Protein AF-A0A1F5Z1B9-F1 (afdb_monomer)

Radius of gyration: 21.04 Å; Cα contacts (8 Å, |Δi|>4): 684; chains: 1; bounding box: 55×53×64 Å

Structure (mmCIF, N/CA/C/O backbone):
data_AF-A0A1F5Z1B9-F1
#
_entry.id   AF-A0A1F5Z1B9-F1
#
loop_
_atom_site.group_PDB
_atom_site.id
_atom_site.type_symbol
_atom_site.label_atom_id
_atom_site.label_alt_id
_atom_site.label_comp_id
_atom_site.label_asym_id
_atom_site.label_entity_id
_atom_site.label_seq_id
_atom_site.pdbx_PDB_ins_code
_atom_site.Cartn_x
_atom_site.Cartn_y
_atom_site.Cartn_z
_atom_site.occupancy
_atom_site.B_iso_or_equiv
_atom_site.auth_seq_id
_atom_site.auth_comp_id
_atom_site.auth_asym_id
_atom_site.auth_atom_id
_atom_site.pdbx_PDB_model_num
ATOM 1 N N . MET A 1 1 ? 0.152 -32.034 -42.437 1.00 32.62 1 MET A N 1
ATOM 2 C CA . MET A 1 1 ? -1.159 -32.155 -41.775 1.00 32.62 1 MET A CA 1
ATOM 3 C C . MET A 1 1 ? -0.886 -32.145 -40.285 1.00 32.62 1 MET A C 1
ATOM 5 O O . MET A 1 1 ? -0.369 -33.130 -39.784 1.00 32.62 1 MET A O 1
ATOM 9 N N . GLY A 1 2 ? -1.057 -30.992 -39.641 1.00 31.48 2 GLY A N 1
ATOM 10 C CA . GLY A 1 2 ? -0.878 -30.824 -38.199 1.00 31.48 2 GLY A CA 1
ATOM 11 C C . GLY A 1 2 ? -2.233 -30.482 -37.602 1.00 31.48 2 GLY A C 1
ATOM 12 O O . GLY A 1 2 ? -2.895 -29.572 -38.100 1.00 31.48 2 GLY A O 1
ATOM 13 N N . GLU A 1 3 ? -2.668 -31.274 -36.629 1.00 27.91 3 GLU A N 1
ATOM 14 C CA . GLU A 1 3 ? -3.960 -31.140 -35.964 1.00 27.91 3 GLU A CA 1
ATOM 15 C C . GLU A 1 3 ? -4.020 -29.826 -35.176 1.00 27.91 3 GLU A C 1
ATOM 17 O O . GLU A 1 3 ? -3.171 -29.535 -34.333 1.00 27.91 3 GLU A O 1
ATOM 22 N N . LEU A 1 4 ? -5.034 -29.019 -35.490 1.00 26.69 4 LEU A N 1
ATOM 23 C CA . LEU A 1 4 ? -5.434 -27.845 -34.726 1.00 26.69 4 LEU A CA 1
ATOM 24 C C . LEU A 1 4 ? -5.974 -28.317 -33.374 1.00 26.69 4 LEU A C 1
ATOM 26 O O . LEU A 1 4 ? -7.049 -28.914 -33.300 1.00 26.69 4 LEU A O 1
ATOM 30 N N . ILE A 1 5 ? -5.228 -28.036 -32.308 1.00 29.42 5 ILE A N 1
ATOM 31 C CA . ILE A 1 5 ? -5.714 -28.179 -30.937 1.00 29.42 5 ILE A CA 1
ATOM 32 C C . ILE A 1 5 ? -6.887 -27.206 -30.789 1.00 29.42 5 ILE A C 1
ATOM 34 O O . ILE A 1 5 ? -6.728 -25.991 -30.892 1.00 29.42 5 ILE A O 1
ATOM 38 N N . SER A 1 6 ? -8.083 -27.766 -30.634 1.00 25.00 6 SER A N 1
ATOM 39 C CA . SER A 1 6 ? -9.315 -27.007 -30.437 1.00 25.00 6 SER A CA 1
ATOM 40 C C . SER A 1 6 ? -9.280 -26.285 -29.083 1.00 25.00 6 SER A C 1
ATOM 42 O O . SER A 1 6 ? -8.721 -26.834 -28.129 1.00 25.00 6 SER A O 1
ATOM 44 N N . PRO A 1 7 ? -9.870 -25.081 -28.963 1.00 24.98 7 PRO A N 1
ATOM 45 C CA . PRO A 1 7 ? -9.993 -24.407 -27.675 1.00 24.98 7 PRO A CA 1
ATOM 46 C C . PRO A 1 7 ? -10.818 -25.266 -26.698 1.00 24.98 7 PRO A C 1
ATOM 48 O O . PRO A 1 7 ? -11.705 -26.007 -27.139 1.00 24.98 7 PRO A O 1
ATOM 51 N N . PRO A 1 8 ? -10.540 -25.198 -25.384 1.00 27.45 8 PRO A N 1
ATOM 52 C CA . PRO A 1 8 ? -11.264 -25.984 -24.400 1.00 27.45 8 PRO A CA 1
ATOM 53 C C . PRO A 1 8 ? -12.751 -25.622 -2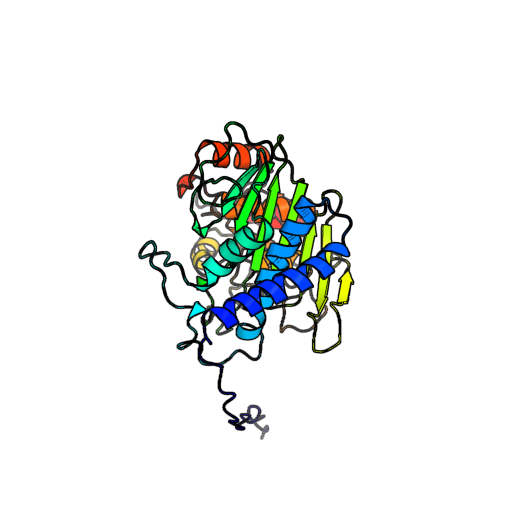4.415 1.00 27.45 8 PRO A C 1
ATOM 55 O O . PRO A 1 8 ? -13.141 -24.457 -24.502 1.00 27.45 8 PRO A O 1
ATOM 58 N N . VAL A 1 9 ? -13.562 -26.676 -24.371 1.00 26.95 9 VAL A N 1
ATOM 59 C CA . VAL A 1 9 ? -15.023 -26.676 -24.413 1.00 26.95 9 VAL A CA 1
ATOM 60 C C . VAL A 1 9 ? -15.587 -25.685 -23.394 1.00 26.95 9 VAL A C 1
ATOM 62 O O . VAL A 1 9 ? -15.272 -25.753 -22.207 1.00 26.95 9 VAL A O 1
ATOM 65 N N . ALA A 1 10 ? -16.446 -24.779 -23.867 1.00 27.30 10 ALA A N 1
ATOM 66 C CA . ALA A 1 10 ? -17.229 -23.893 -23.021 1.00 27.30 10 ALA A CA 1
ATOM 67 C C . ALA A 1 10 ? -18.080 -24.731 -22.055 1.00 27.30 10 ALA A C 1
ATOM 69 O O . ALA A 1 10 ? -19.000 -25.433 -22.483 1.00 27.30 10 ALA A O 1
ATOM 70 N N . PHE A 1 11 ? -17.782 -24.645 -20.756 1.00 27.06 11 PHE A N 1
ATOM 71 C CA . PHE A 1 11 ? -18.658 -25.148 -19.704 1.00 27.06 11 PHE A CA 1
ATOM 72 C C . PHE A 1 11 ? -19.979 -24.378 -19.775 1.00 27.06 11 PHE A C 1
ATOM 74 O O . PHE A 1 11 ? -20.117 -23.257 -19.296 1.00 27.06 11 PHE A O 1
ATOM 81 N N . THR A 1 12 ? -20.947 -24.987 -20.448 1.00 29.17 12 THR A N 1
ATOM 82 C CA . THR A 1 12 ? -22.343 -24.571 -20.475 1.00 29.17 12 THR A CA 1
ATOM 83 C C . THR A 1 12 ? -23.097 -25.481 -19.526 1.00 29.17 12 THR A C 1
ATOM 85 O O . THR A 1 12 ? -23.775 -26.407 -19.945 1.00 29.17 12 THR A O 1
ATOM 88 N N . ASP A 1 13 ? -22.976 -25.199 -18.232 1.00 25.67 13 ASP A N 1
ATOM 89 C CA . ASP A 1 13 ? -23.992 -25.606 -17.268 1.00 25.67 13 ASP A CA 1
ATOM 90 C C . ASP A 1 13 ? -24.446 -24.352 -16.525 1.00 25.67 13 ASP A C 1
ATOM 92 O O . ASP A 1 13 ? -23.874 -23.903 -15.534 1.00 25.67 13 ASP A O 1
ATOM 96 N N . ARG A 1 14 ? -25.457 -23.704 -17.112 1.00 29.30 14 ARG A N 1
ATOM 97 C CA . ARG A 1 14 ? -26.165 -22.565 -16.530 1.00 29.30 14 ARG A CA 1
ATOM 98 C C . ARG A 1 14 ? -27.114 -23.082 -15.451 1.00 29.30 14 ARG A C 1
ATOM 100 O O . ARG A 1 14 ? -28.330 -23.024 -15.617 1.00 29.30 14 ARG A O 1
ATOM 107 N N . SER A 1 15 ? -26.581 -23.524 -14.317 1.00 23.78 15 SER A N 1
ATOM 108 C CA . SER A 1 15 ? -27.295 -23.264 -13.072 1.00 23.78 15 SER A CA 1
ATOM 109 C C . SER A 1 15 ? -27.057 -21.793 -12.765 1.00 23.78 15 SER A C 1
ATOM 111 O O . SER A 1 15 ? -25.985 -21.415 -12.298 1.00 23.78 15 SER A O 1
ATOM 113 N N . ILE A 1 16 ? -28.030 -20.950 -13.111 1.00 27.69 16 ILE A N 1
ATOM 114 C CA . ILE A 1 16 ? -28.103 -19.578 -12.615 1.00 27.69 16 ILE A CA 1
ATOM 115 C C . ILE A 1 16 ? -28.133 -19.708 -11.092 1.00 27.69 16 ILE A C 1
ATOM 117 O O . ILE A 1 16 ? -29.175 -20.007 -10.509 1.00 27.69 16 ILE A O 1
ATOM 121 N N . MET A 1 17 ? -26.975 -19.560 -10.449 1.00 23.28 17 MET A N 1
ATOM 122 C CA . MET A 1 17 ? -26.942 -19.204 -9.045 1.00 23.28 17 MET A CA 1
ATOM 123 C C . MET A 1 17 ? -27.600 -17.836 -8.990 1.00 23.28 17 MET A C 1
ATOM 125 O O . MET A 1 17 ? -27.038 -16.840 -9.438 1.00 23.28 17 MET A O 1
ATOM 129 N N . VAL A 1 18 ? -28.850 -17.826 -8.538 1.00 22.58 18 VAL A N 1
ATOM 130 C CA . VAL A 1 18 ? -29.553 -16.606 -8.182 1.00 22.58 18 VAL A CA 1
ATOM 131 C C . VAL A 1 18 ? -28.694 -15.945 -7.114 1.00 22.58 18 VAL A C 1
ATOM 133 O O . VAL A 1 18 ? -28.643 -16.412 -5.978 1.00 22.58 18 VAL A O 1
ATOM 136 N N . VAL A 1 19 ? -27.971 -14.900 -7.510 1.00 33.53 19 VAL A N 1
ATOM 137 C CA . VAL A 1 19 ? -27.363 -13.959 -6.576 1.00 33.53 19 VAL A CA 1
ATOM 138 C C . VAL A 1 19 ? -28.522 -13.436 -5.733 1.00 33.53 19 VAL A C 1
ATOM 140 O O . VAL A 1 19 ? -29.504 -12.958 -6.315 1.00 33.53 19 VAL A O 1
ATOM 143 N N . PRO A 1 20 ? -28.489 -13.570 -4.398 1.00 29.77 20 PRO A N 1
ATOM 144 C CA . PRO A 1 20 ? -29.468 -12.900 -3.568 1.00 29.77 20 PRO A CA 1
ATOM 145 C C . PRO A 1 20 ? -29.379 -11.414 -3.909 1.00 29.77 20 PRO A C 1
ATOM 147 O O . PRO A 1 20 ? -28.360 -10.776 -3.654 1.00 29.77 20 PRO A O 1
ATOM 150 N N . SER A 1 21 ? -30.424 -10.870 -4.540 1.00 35.38 21 SER A N 1
ATOM 151 C CA . SER A 1 21 ? -30.634 -9.425 -4.593 1.00 35.38 21 SER A CA 1
ATOM 152 C C . SER A 1 21 ? -30.402 -8.905 -3.185 1.00 35.38 21 SER A C 1
ATOM 154 O O . SER A 1 21 ? -30.991 -9.511 -2.284 1.00 35.38 21 SER A O 1
ATOM 156 N N . LEU A 1 22 ? -29.559 -7.874 -3.014 1.00 40.69 22 LEU A N 1
ATOM 157 C CA . LEU A 1 22 ? -29.262 -7.244 -1.722 1.00 40.69 22 LEU A CA 1
ATOM 158 C C . LEU A 1 22 ? -30.470 -7.379 -0.798 1.00 40.69 22 LEU A C 1
ATOM 160 O O . LEU A 1 22 ? -31.521 -6.769 -1.021 1.00 40.69 22 LEU A O 1
ATOM 164 N N . GLN A 1 23 ? -30.335 -8.315 0.137 1.00 45.38 23 GLN A N 1
ATOM 165 C CA . GLN A 1 23 ? -31.388 -8.665 1.067 1.00 45.38 23 GLN A CA 1
ATOM 166 C C . GLN A 1 23 ? -31.542 -7.488 2.048 1.00 45.38 23 GLN A C 1
ATOM 168 O O . GLN A 1 23 ? -30.800 -6.508 1.978 1.00 45.38 23 GLN A O 1
ATOM 173 N N . SER A 1 24 ? -32.569 -7.518 2.889 1.00 44.56 24 SER A N 1
ATOM 174 C CA . SER A 1 24 ? -32.977 -6.398 3.748 1.00 44.56 24 SER A CA 1
ATOM 175 C C . SER A 1 24 ? -31.811 -5.731 4.512 1.00 44.56 24 SER A C 1
ATOM 177 O O . SER A 1 24 ? -30.784 -6.357 4.752 1.00 44.56 24 SER A O 1
ATOM 179 N N . GLU A 1 25 ? -31.957 -4.477 4.973 1.00 49.03 25 GLU A N 1
ATOM 180 C CA . GLU A 1 25 ? -30.921 -3.792 5.787 1.00 49.03 25 GLU A CA 1
ATOM 181 C C . GLU A 1 25 ? -30.421 -4.627 6.988 1.00 49.03 25 GLU A C 1
ATOM 183 O O . GLU A 1 25 ? -29.301 -4.430 7.464 1.00 49.03 25 GLU A O 1
ATOM 188 N N . THR A 1 26 ? -31.240 -5.556 7.488 1.00 48.34 26 THR A N 1
ATOM 189 C CA . THR A 1 26 ? -30.884 -6.511 8.545 1.00 48.34 26 THR A CA 1
ATOM 190 C C . THR A 1 26 ? -29.832 -7.525 8.080 1.00 48.34 26 THR A C 1
ATOM 192 O O . THR A 1 26 ? -28.878 -7.772 8.810 1.00 48.34 26 THR A O 1
ATOM 195 N N . ASP A 1 27 ? -29.924 -8.019 6.845 1.00 56.72 27 ASP A N 1
ATOM 196 C CA . ASP A 1 27 ? -29.011 -9.027 6.294 1.00 56.72 27 ASP A CA 1
ATOM 197 C C . ASP A 1 27 ? -27.602 -8.457 6.042 1.00 56.72 27 ASP A C 1
ATOM 199 O O . ASP A 1 27 ? -26.600 -9.121 6.301 1.00 56.72 27 ASP A O 1
ATOM 203 N N . ILE A 1 28 ? -27.501 -7.189 5.621 1.00 60.44 28 ILE A N 1
ATOM 204 C CA . ILE A 1 28 ? -26.211 -6.490 5.442 1.00 60.44 28 ILE A CA 1
ATOM 205 C C . ILE A 1 28 ? -25.528 -6.248 6.799 1.00 60.44 28 ILE A C 1
ATOM 207 O O . ILE A 1 28 ? -24.308 -6.369 6.929 1.00 60.44 28 ILE A O 1
ATOM 211 N N . ARG A 1 29 ? -26.308 -5.923 7.840 1.00 64.19 29 ARG A N 1
ATOM 212 C CA . ARG A 1 29 ? -25.774 -5.744 9.201 1.00 64.19 29 ARG A CA 1
ATOM 213 C C . ARG A 1 29 ? -25.201 -7.045 9.752 1.00 64.19 29 ARG A C 1
ATOM 215 O O . ARG A 1 29 ? -24.086 -7.020 10.267 1.00 64.19 29 ARG A O 1
ATOM 222 N N . ASP A 1 30 ? -25.922 -8.150 9.590 1.00 75.00 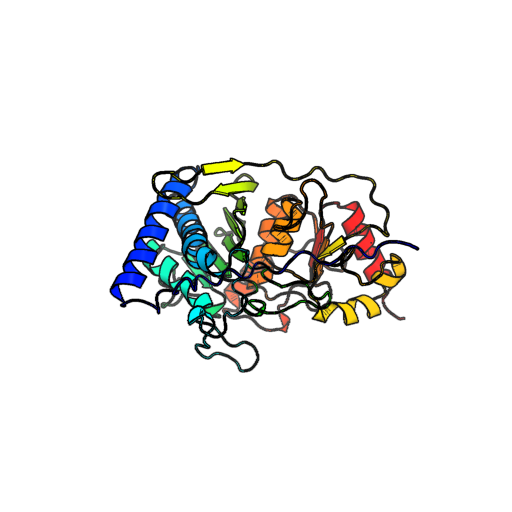30 ASP A N 1
ATOM 223 C CA . ASP A 1 30 ? -25.478 -9.463 10.056 1.00 75.00 30 ASP A CA 1
ATOM 224 C C . ASP A 1 30 ? -24.207 -9.927 9.322 1.00 75.00 30 ASP A C 1
ATOM 226 O O . ASP A 1 30 ? -23.312 -10.507 9.946 1.00 75.00 30 ASP A O 1
ATOM 230 N N . GLN A 1 31 ? -24.071 -9.605 8.028 1.00 78.00 31 GLN A N 1
ATOM 231 C CA . GLN A 1 31 ? -22.848 -9.862 7.258 1.00 78.00 31 GLN A CA 1
ATOM 232 C C . GLN A 1 31 ? -21.636 -9.108 7.819 1.00 78.00 31 GLN A C 1
ATOM 234 O O . GLN A 1 31 ? -20.593 -9.723 8.058 1.00 78.00 31 GLN A O 1
ATOM 239 N N . PHE A 1 32 ? -21.759 -7.803 8.087 1.00 86.31 32 PHE A N 1
ATOM 240 C CA . PHE A 1 32 ? -20.665 -7.028 8.680 1.00 86.31 32 PHE A CA 1
ATOM 241 C C . PHE A 1 32 ? -20.290 -7.525 10.074 1.00 86.31 32 PHE A C 1
ATOM 243 O O . PHE A 1 32 ? -19.107 -7.689 10.368 1.00 86.31 32 PHE A O 1
ATOM 250 N N . ASP A 1 33 ? -21.272 -7.810 10.925 1.00 87.19 33 ASP A N 1
ATOM 251 C CA . ASP A 1 33 ? -21.014 -8.227 12.301 1.00 87.19 33 ASP A CA 1
ATOM 252 C C . ASP A 1 33 ? -20.359 -9.622 12.353 1.00 87.19 33 ASP A C 1
ATOM 254 O O . ASP A 1 33 ? -19.450 -9.859 13.156 1.00 87.19 33 ASP A O 1
ATOM 258 N N . GLN A 1 34 ? -20.756 -10.546 11.469 1.00 87.94 34 GLN A N 1
ATOM 259 C CA . GLN A 1 34 ? -20.090 -11.842 11.294 1.00 87.94 34 GLN A CA 1
ATOM 260 C C . GLN A 1 34 ? -18.655 -11.676 10.770 1.00 87.94 34 GLN A C 1
ATOM 262 O O . GLN A 1 34 ? -17.735 -12.314 11.298 1.00 87.94 34 GLN A O 1
ATOM 267 N N . ALA A 1 35 ? -18.447 -10.819 9.767 1.00 89.62 35 ALA A N 1
ATOM 268 C CA . ALA A 1 35 ? -17.125 -10.555 9.206 1.00 89.62 35 ALA A CA 1
ATOM 269 C C . ALA A 1 35 ? -16.179 -9.960 10.254 1.00 89.62 35 ALA A C 1
ATOM 271 O O . ALA A 1 35 ? -15.096 -10.497 10.474 1.00 89.62 35 ALA A O 1
ATOM 272 N N . ILE A 1 36 ? -16.618 -8.924 10.975 1.00 93.00 36 ILE A N 1
ATOM 273 C CA . ILE A 1 36 ? -15.859 -8.284 12.057 1.00 93.00 36 ILE A CA 1
ATOM 274 C C . ILE A 1 36 ? -15.490 -9.296 13.141 1.00 93.00 36 ILE A C 1
ATOM 276 O O . ILE A 1 36 ? -14.345 -9.335 13.588 1.00 93.00 36 ILE A O 1
ATOM 280 N N . ARG A 1 37 ? -16.441 -10.133 13.563 1.00 92.00 37 ARG A N 1
ATOM 281 C CA . ARG A 1 37 ? -16.224 -11.112 14.633 1.00 92.00 37 ARG A CA 1
ATOM 282 C C . ARG A 1 37 ? -15.149 -12.132 14.259 1.00 92.00 37 ARG A C 1
ATOM 284 O O . ARG A 1 37 ? -14.185 -12.299 15.000 1.00 92.00 37 ARG A O 1
ATOM 291 N N . THR A 1 38 ? -15.267 -12.755 13.089 1.00 91.06 38 THR A N 1
ATOM 292 C CA . THR A 1 38 ? -14.291 -13.763 12.640 1.00 91.06 38 THR A CA 1
ATOM 293 C C . THR A 1 38 ? -12.932 -13.146 12.286 1.00 91.06 38 THR A C 1
ATOM 295 O O . THR A 1 38 ? -11.896 -13.720 12.610 1.00 91.06 38 THR A O 1
ATOM 298 N N . ALA A 1 39 ? -12.908 -11.945 11.701 1.00 93.06 39 ALA A N 1
ATOM 299 C CA . ALA A 1 39 ? -11.682 -11.180 11.478 1.00 93.06 39 ALA A CA 1
ATOM 300 C C . ALA A 1 39 ? -10.982 -10.814 12.796 1.00 93.06 39 ALA A C 1
ATOM 302 O O . ALA A 1 39 ? -9.755 -10.843 12.876 1.00 93.06 39 ALA A O 1
ATOM 303 N N . SER A 1 40 ? -11.748 -10.514 13.848 1.00 93.62 40 SER A N 1
ATOM 304 C CA . SER A 1 40 ? -11.196 -10.245 15.175 1.00 93.62 40 SER A CA 1
ATOM 305 C C . SER A 1 40 ? -10.544 -11.488 15.769 1.00 93.62 40 SER A C 1
ATOM 307 O O . SER A 1 40 ? -9.436 -11.392 16.287 1.00 93.62 40 SER A O 1
ATOM 309 N N . GLU A 1 41 ? -11.180 -1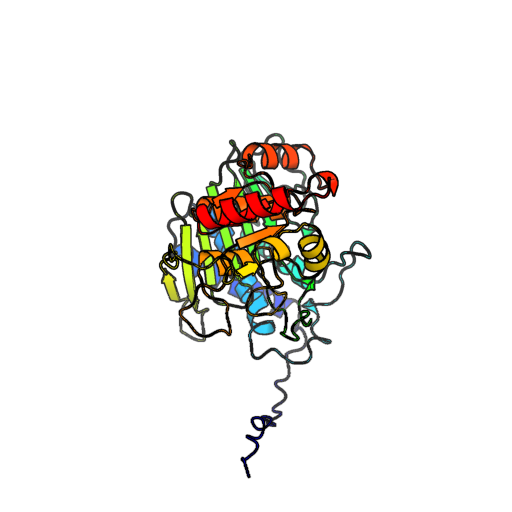2.655 15.658 1.00 92.38 41 GLU A N 1
ATOM 310 C CA . GLU A 1 41 ? -10.597 -13.940 16.076 1.00 92.38 41 GLU A CA 1
ATOM 311 C C . GLU A 1 41 ? -9.302 -14.258 15.313 1.00 92.38 41 GLU A C 1
ATOM 313 O O . GLU A 1 41 ? -8.350 -14.791 15.884 1.00 92.38 41 GLU A O 1
ATOM 318 N N . PHE A 1 42 ? -9.232 -13.900 14.029 1.00 92.50 42 PHE A N 1
ATOM 319 C CA . PHE A 1 42 ? -8.003 -14.001 13.248 1.00 92.50 42 PHE A CA 1
ATOM 320 C C . PHE A 1 42 ? -6.911 -13.047 13.757 1.00 92.50 42 PHE A C 1
ATOM 322 O O . PHE A 1 42 ? -5.780 -13.473 13.994 1.00 92.50 42 PHE A O 1
ATOM 329 N N . ALA A 1 43 ? -7.245 -11.776 13.993 1.00 93.81 43 ALA A N 1
ATOM 330 C CA . ALA A 1 43 ? -6.299 -10.765 14.463 1.00 93.81 43 ALA A CA 1
ATOM 331 C C . ALA A 1 43 ? -5.752 -11.053 15.881 1.00 93.81 43 ALA A C 1
ATOM 333 O O . ALA A 1 43 ? -4.623 -10.672 16.197 1.00 93.81 43 ALA A O 1
ATOM 334 N N . GLU A 1 44 ? -6.500 -11.773 16.727 1.00 92.88 44 GLU A N 1
ATOM 335 C CA . GLU A 1 44 ? -6.038 -12.274 18.037 1.00 92.88 44 GLU A CA 1
ATOM 336 C C . GLU A 1 44 ? -4.822 -13.211 17.935 1.00 92.88 44 GLU A C 1
ATOM 338 O O . GLU A 1 44 ? -4.041 -13.314 18.880 1.00 92.88 44 GLU A O 1
ATOM 343 N N . GLN A 1 45 ? -4.601 -13.844 16.779 1.00 89.94 45 GLN A N 1
ATOM 344 C CA . GLN A 1 45 ? -3.452 -14.728 16.543 1.00 89.94 45 GLN A CA 1
ATOM 345 C C . GLN A 1 45 ? -2.130 -13.959 16.354 1.00 89.94 45 GLN A C 1
ATOM 347 O O . GLN A 1 45 ? -1.071 -14.569 16.186 1.00 89.94 45 GLN A O 1
ATOM 352 N N . PHE A 1 46 ? -2.178 -12.623 16.368 1.00 90.12 46 PHE A N 1
ATOM 353 C CA . PHE A 1 46 ? -1.035 -11.734 16.218 1.00 90.12 46 PHE A CA 1
ATOM 354 C C . PHE A 1 46 ? -0.705 -11.050 17.551 1.00 90.12 46 PHE A C 1
ATOM 356 O O . PHE A 1 46 ? -1.586 -10.607 18.300 1.00 90.12 46 PHE A O 1
ATOM 363 N N . LEU A 1 47 ? 0.593 -10.908 17.824 1.00 91.44 47 LEU A N 1
ATOM 364 C CA . LEU A 1 47 ? 1.111 -10.178 18.982 1.00 91.44 47 LEU A CA 1
ATOM 365 C C . LEU A 1 47 ? 1.075 -8.665 18.715 1.00 91.44 47 LEU A C 1
ATOM 367 O O . LEU A 1 47 ? 2.103 -8.031 18.521 1.00 91.44 47 LEU A O 1
ATOM 371 N N . LEU A 1 48 ? -0.132 -8.105 18.670 1.00 94.06 48 LEU A N 1
ATOM 372 C CA . LEU A 1 48 ? -0.391 -6.685 18.427 1.00 94.06 48 LEU A CA 1
ATOM 373 C C . LEU A 1 48 ? -0.939 -6.004 19.684 1.00 94.06 48 LEU A C 1
ATOM 375 O O . LEU A 1 48 ? -1.544 -6.644 20.548 1.00 94.06 48 LEU A O 1
ATOM 379 N N . THR A 1 49 ? -0.785 -4.681 19.758 1.00 92.62 49 THR A N 1
ATOM 380 C CA . THR A 1 49 ? -1.538 -3.866 20.720 1.00 92.62 49 THR A CA 1
ATOM 381 C C . THR A 1 49 ? -3.042 -3.985 20.451 1.00 92.62 49 THR A C 1
ATOM 383 O O . THR A 1 49 ? -3.460 -4.314 19.340 1.00 92.62 49 THR A O 1
ATOM 386 N N . SER A 1 50 ? -3.874 -3.686 21.454 1.00 91.88 50 SER A N 1
ATOM 387 C CA . SER A 1 50 ? -5.340 -3.734 21.313 1.00 91.88 50 SER A CA 1
ATOM 388 C C . SER A 1 50 ? -5.842 -2.898 20.127 1.00 91.88 50 SER A C 1
ATOM 390 O O . SER A 1 50 ? -6.673 -3.359 19.345 1.00 91.88 50 SER A O 1
ATOM 392 N N . ASP A 1 51 ? -5.284 -1.699 19.937 1.00 92.38 51 ASP A N 1
ATOM 393 C CA . ASP A 1 51 ? -5.666 -0.822 18.829 1.00 92.38 51 ASP A CA 1
ATOM 394 C C . ASP A 1 51 ? -5.207 -1.380 17.477 1.00 92.38 51 ASP A C 1
ATOM 396 O O . ASP A 1 51 ? -6.006 -1.444 16.546 1.00 92.38 51 ASP A O 1
ATOM 400 N N . ASN A 1 52 ? -3.961 -1.853 17.365 1.00 94.56 52 ASN A N 1
ATOM 401 C CA . ASN A 1 52 ? -3.436 -2.389 16.101 1.00 94.56 52 ASN A CA 1
ATOM 402 C C . ASN A 1 52 ? -4.134 -3.697 15.710 1.00 94.56 52 ASN A C 1
ATOM 404 O O . ASN A 1 52 ? -4.369 -3.949 14.530 1.00 94.56 52 ASN A O 1
ATOM 408 N N . ARG A 1 53 ? -4.563 -4.493 16.696 1.00 95.62 53 ARG A N 1
ATOM 409 C CA . ARG A 1 53 ? -5.407 -5.666 16.468 1.00 95.62 53 ARG A CA 1
ATOM 410 C C . ARG A 1 53 ? -6.756 -5.285 15.868 1.00 95.62 53 ARG A C 1
ATOM 412 O O . ARG A 1 53 ? -7.158 -5.881 14.878 1.00 95.62 53 ARG A O 1
ATOM 419 N N . LYS A 1 54 ? -7.425 -4.266 16.413 1.00 94.88 54 LYS A N 1
ATOM 420 C CA . LYS A 1 54 ? -8.679 -3.748 15.846 1.00 94.88 54 LYS A CA 1
ATOM 421 C C . LYS A 1 54 ? -8.491 -3.198 14.432 1.00 94.88 54 LYS A C 1
ATOM 423 O O . LYS A 1 54 ? -9.357 -3.402 13.589 1.00 94.88 54 LYS A O 1
ATOM 428 N N . LEU A 1 55 ? -7.368 -2.538 14.146 1.00 95.75 55 LEU A N 1
ATOM 429 C CA . LEU A 1 55 ? -7.065 -2.060 12.793 1.00 95.75 55 LEU A CA 1
ATOM 430 C C . LEU A 1 55 ? -6.883 -3.226 11.812 1.00 95.75 55 LEU A C 1
ATOM 432 O O . LEU A 1 55 ? -7.454 -3.195 10.723 1.00 95.75 55 LEU A O 1
ATOM 436 N N . LEU A 1 56 ? -6.177 -4.290 12.213 1.00 96.81 56 LEU A N 1
ATOM 437 C CA . LEU A 1 56 ? -6.089 -5.516 11.414 1.00 96.81 56 LEU A CA 1
ATOM 438 C C . LEU A 1 56 ? -7.466 -6.174 11.213 1.00 96.81 56 LEU A C 1
ATOM 440 O O . LEU A 1 56 ? -7.756 -6.649 10.112 1.00 96.81 56 LEU A O 1
ATOM 444 N N . THR A 1 57 ? -8.329 -6.162 12.239 1.00 95.94 57 THR A N 1
ATOM 445 C CA . THR A 1 57 ? -9.726 -6.613 12.135 1.00 95.94 57 THR A CA 1
ATOM 446 C C . THR A 1 57 ? -10.473 -5.851 11.047 1.00 95.94 57 THR A C 1
ATOM 448 O O . THR A 1 57 ? -11.144 -6.486 10.243 1.00 95.94 57 THR A O 1
ATOM 451 N N . VAL A 1 58 ? -10.343 -4.519 10.980 1.00 95.38 58 VAL A N 1
ATOM 452 C CA . VAL A 1 58 ? -11.010 -3.706 9.949 1.00 95.38 58 VAL A CA 1
ATOM 453 C C . VAL A 1 58 ? -10.599 -4.149 8.545 1.00 95.38 58 VAL A C 1
ATOM 455 O O . VAL A 1 58 ? -11.467 -4.463 7.734 1.00 95.38 58 VAL A O 1
ATOM 458 N N . GLY A 1 59 ? -9.294 -4.229 8.265 1.00 95.06 59 GLY A N 1
ATOM 459 C CA . GLY A 1 59 ? -8.806 -4.630 6.941 1.00 95.06 59 GLY A CA 1
ATOM 460 C C . GLY A 1 59 ? -9.190 -6.066 6.566 1.00 95.06 59 GLY A C 1
ATOM 461 O O . GLY A 1 59 ? -9.599 -6.334 5.439 1.00 95.06 59 GLY A O 1
ATOM 462 N N . THR A 1 60 ? -9.116 -6.995 7.523 1.00 94.94 60 THR A N 1
ATOM 463 C CA . THR A 1 60 ? -9.461 -8.408 7.288 1.00 94.94 60 THR A CA 1
ATOM 464 C C . THR A 1 60 ? -10.968 -8.594 7.091 1.00 94.94 60 THR A C 1
ATOM 466 O O . THR A 1 60 ? -11.381 -9.353 6.217 1.00 94.94 60 THR A O 1
ATOM 469 N N . ALA A 1 61 ? -11.796 -7.882 7.861 1.00 93.31 61 ALA A N 1
ATOM 470 C CA . ALA A 1 61 ? -13.247 -7.906 7.706 1.00 93.31 61 ALA A CA 1
ATOM 471 C C . ALA A 1 61 ? -13.678 -7.304 6.364 1.00 93.31 61 ALA A C 1
ATOM 473 O O . ALA A 1 61 ? -14.535 -7.876 5.699 1.00 93.31 61 ALA A O 1
ATOM 474 N N . LEU A 1 62 ? -13.049 -6.201 5.938 1.00 92.44 62 LEU A N 1
ATOM 475 C CA . LEU A 1 62 ? -13.274 -5.608 4.620 1.00 92.44 62 LEU A CA 1
ATOM 476 C C . LEU A 1 62 ? -13.019 -6.622 3.502 1.00 92.44 62 LEU A C 1
ATOM 478 O O . LEU A 1 62 ? -13.869 -6.820 2.636 1.00 92.44 62 LEU A O 1
ATOM 482 N N . ALA A 1 63 ? -11.877 -7.308 3.560 1.00 90.06 63 ALA A N 1
ATOM 483 C CA . ALA A 1 63 ? -11.539 -8.338 2.592 1.00 90.06 63 ALA A CA 1
ATOM 484 C C . ALA A 1 63 ? -12.566 -9.483 2.593 1.00 90.06 63 ALA A C 1
ATOM 486 O O . ALA A 1 63 ? -13.014 -9.899 1.529 1.00 90.06 63 ALA A O 1
ATOM 487 N N . HIS A 1 64 ? -13.000 -9.933 3.774 1.00 87.19 64 HIS A N 1
ATOM 488 C CA . HIS A 1 64 ? -13.987 -11.005 3.911 1.00 87.19 64 HIS A CA 1
ATOM 489 C C . HIS A 1 64 ? -15.371 -10.645 3.351 1.00 87.19 64 HIS A C 1
ATOM 491 O O . HIS A 1 64 ? -16.059 -11.509 2.815 1.00 87.19 64 HIS A O 1
ATOM 497 N N . VAL A 1 65 ? -15.771 -9.376 3.448 1.00 85.31 65 VAL A N 1
ATOM 498 C CA . VAL A 1 65 ? -17.027 -8.882 2.866 1.00 85.31 65 VAL A CA 1
ATOM 499 C C . VAL A 1 65 ? -16.940 -8.805 1.344 1.00 85.31 65 VAL A C 1
ATOM 501 O O . VAL A 1 65 ? -17.886 -9.176 0.661 1.00 85.31 65 VAL A O 1
ATOM 504 N N . ILE A 1 66 ? -15.825 -8.303 0.812 1.00 83.06 66 ILE A N 1
ATOM 505 C CA . ILE A 1 66 ? -15.702 -7.964 -0.611 1.00 83.06 66 ILE A CA 1
ATOM 506 C C . ILE A 1 66 ? -15.358 -9.184 -1.481 1.00 83.06 66 ILE A C 1
ATOM 508 O O . ILE A 1 66 ? -15.853 -9.326 -2.599 1.00 83.06 66 ILE A O 1
ATOM 512 N N . ARG A 1 67 ? -14.496 -10.079 -0.994 1.00 81.12 67 ARG A N 1
ATOM 513 C CA . ARG A 1 67 ? -13.954 -11.195 -1.787 1.00 81.12 67 ARG A CA 1
ATOM 514 C C . ARG A 1 67 ? -14.969 -12.170 -2.360 1.00 81.12 67 ARG A C 1
ATOM 516 O O . ARG A 1 67 ? -14.711 -12.624 -3.473 1.00 81.12 67 ARG A O 1
ATOM 523 N N . PRO A 1 68 ? -16.059 -12.553 -1.666 1.00 77.06 68 PRO A N 1
ATOM 524 C CA . PRO A 1 68 ? -17.040 -13.472 -2.236 1.00 77.06 68 PRO A CA 1
ATOM 525 C C . PRO A 1 68 ? -17.561 -13.021 -3.605 1.00 77.06 68 PRO A C 1
ATOM 527 O O . PRO A 1 68 ? -17.804 -13.867 -4.462 1.00 77.06 68 PRO A O 1
ATOM 530 N N . ASP A 1 69 ? -17.645 -11.707 -3.827 1.00 72.94 69 A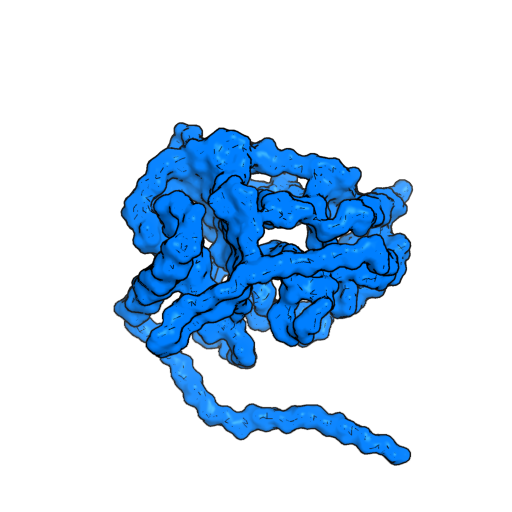SP A N 1
ATOM 531 C CA . ASP A 1 69 ? -18.119 -11.117 -5.079 1.00 72.94 69 ASP A CA 1
ATOM 532 C C . ASP A 1 69 ? -16.998 -10.890 -6.111 1.00 72.94 69 ASP A C 1
ATOM 534 O O . ASP A 1 69 ? -17.266 -10.778 -7.307 1.00 72.94 69 ASP A O 1
ATOM 538 N N . LEU A 1 70 ? -15.736 -10.832 -5.669 1.00 74.31 70 LEU A N 1
ATOM 539 C CA . LEU A 1 70 ? -14.585 -10.487 -6.515 1.00 74.31 70 LEU A CA 1
ATOM 540 C C . LEU A 1 70 ? -13.639 -11.653 -6.824 1.00 74.31 70 LEU A C 1
ATOM 542 O O . LEU A 1 70 ? -12.802 -11.533 -7.722 1.00 74.31 70 LEU A O 1
ATOM 546 N N . ARG A 1 71 ? -13.765 -12.786 -6.125 1.00 71.12 71 ARG A N 1
ATOM 547 C CA . ARG A 1 71 ? -12.963 -13.992 -6.369 1.00 71.12 71 ARG A CA 1
ATOM 548 C C . ARG A 1 71 ? -13.273 -14.630 -7.721 1.00 71.12 71 ARG A C 1
ATOM 550 O O . ARG A 1 71 ? -14.407 -14.676 -8.186 1.00 71.12 71 ARG A O 1
ATOM 557 N N . THR A 1 72 ? -12.236 -15.215 -8.314 1.00 52.03 72 THR A N 1
ATOM 558 C CA . THR A 1 72 ? -12.335 -16.017 -9.537 1.00 52.03 72 THR A CA 1
ATOM 559 C C . THR A 1 72 ? -12.903 -17.433 -9.308 1.00 52.03 72 THR A C 1
ATOM 561 O O . THR A 1 72 ? -12.617 -18.029 -8.268 1.00 52.03 72 THR A O 1
ATOM 564 N N . PRO A 1 73 ? -13.604 -18.034 -10.297 1.00 50.44 73 PRO A N 1
ATOM 565 C CA . PRO A 1 73 ? -13.883 -17.476 -11.620 1.00 50.44 73 PRO A CA 1
ATOM 566 C C . PRO A 1 73 ? -14.865 -16.307 -11.520 1.00 50.44 73 PRO A C 1
ATOM 568 O O . PRO A 1 73 ? -15.930 -16.429 -10.921 1.00 50.44 73 PRO A O 1
ATOM 571 N N . TRP A 1 74 ? -14.441 -15.168 -12.070 1.00 52.03 74 TRP A N 1
ATOM 572 C CA . TRP A 1 74 ? -15.156 -13.903 -11.993 1.00 52.03 74 TRP A CA 1
ATOM 573 C C . TRP A 1 74 ? -16.533 -14.078 -12.626 1.00 52.03 74 TRP A C 1
ATOM 575 O O . TRP A 1 74 ? -16.670 -14.781 -13.634 1.00 52.03 74 TRP A O 1
ATOM 585 N N . GLN A 1 75 ? -17.563 -13.473 -12.035 1.00 53.78 75 GLN A N 1
ATOM 586 C CA . GLN A 1 75 ? -18.869 -13.460 -12.676 1.00 53.78 75 GLN A CA 1
ATOM 587 C C . GLN A 1 75 ? -18.778 -12.565 -13.917 1.00 53.78 75 GLN A C 1
ATOM 589 O O . GLN A 1 75 ? -18.546 -11.373 -13.752 1.00 53.78 75 GLN A O 1
ATOM 594 N N . PRO A 1 76 ? -18.992 -13.095 -15.140 1.00 50.81 76 PRO A N 1
ATOM 595 C CA . PRO A 1 76 ? -18.747 -12.377 -16.395 1.00 50.81 76 PRO A CA 1
ATOM 596 C C . PRO A 1 76 ? -19.587 -11.102 -16.583 1.00 50.81 76 PRO A C 1
ATOM 598 O O . PRO A 1 76 ? -19.379 -10.364 -17.545 1.00 50.81 76 PRO A O 1
ATOM 601 N N . ASP A 1 77 ? -20.548 -10.855 -15.694 1.00 58.78 77 ASP A N 1
ATOM 602 C CA . ASP A 1 77 ? -21.415 -9.691 -15.706 1.00 58.78 77 ASP A CA 1
ATOM 603 C C . ASP A 1 77 ? -21.636 -9.156 -14.280 1.00 58.78 77 ASP A C 1
ATOM 605 O O . ASP A 1 77 ? -22.525 -9.606 -13.559 1.00 58.78 77 ASP A O 1
ATOM 609 N N . LEU A 1 78 ? -20.830 -8.165 -13.886 1.00 64.44 78 LEU A N 1
ATOM 610 C CA . LEU A 1 78 ? -21.032 -7.386 -12.658 1.00 64.44 78 LEU A CA 1
ATOM 611 C C . LEU A 1 78 ? -21.924 -6.149 -12.871 1.00 64.44 78 LEU A C 1
ATOM 613 O O . LEU A 1 78 ? -22.019 -5.313 -11.973 1.00 64.44 78 LEU A O 1
ATOM 617 N N . SER A 1 79 ? -22.583 -5.985 -14.027 1.00 59.94 79 SER A N 1
ATOM 618 C CA . SER A 1 79 ? -23.380 -4.777 -14.311 1.00 59.94 79 SER A CA 1
ATOM 619 C C . SER A 1 79 ? -24.562 -4.582 -13.353 1.00 59.94 79 SER A C 1
ATOM 621 O O . SER A 1 79 ? -25.011 -3.454 -13.163 1.00 59.94 79 SER A O 1
ATOM 623 N N . GLY A 1 80 ? -25.038 -5.660 -12.718 1.00 59.12 80 GLY A N 1
ATOM 624 C CA . GLY A 1 80 ? -26.068 -5.633 -11.676 1.00 59.12 80 GLY A CA 1
ATOM 625 C C . GLY A 1 80 ? -25.536 -5.586 -10.241 1.00 59.12 80 GLY A C 1
ATOM 626 O O . GLY A 1 80 ? -26.340 -5.607 -9.307 1.00 59.12 80 GLY A O 1
ATOM 627 N N . TRP A 1 81 ? -24.214 -5.558 -10.036 1.00 70.75 81 TRP A N 1
ATOM 628 C CA . TRP A 1 81 ? -23.640 -5.527 -8.694 1.00 70.75 81 TRP A CA 1
ATOM 629 C C . TRP A 1 81 ? -23.706 -4.106 -8.140 1.00 70.75 81 TRP A C 1
ATOM 631 O O . TRP A 1 81 ? -22.944 -3.215 -8.520 1.00 70.75 81 TRP A O 1
ATOM 641 N N . SER A 1 82 ? -24.630 -3.902 -7.207 1.00 71.94 82 SER A N 1
ATOM 642 C CA . SER A 1 82 ? -24.908 -2.614 -6.567 1.00 71.94 82 SER A CA 1
ATOM 643 C C . SER A 1 82 ? -23.689 -1.954 -5.929 1.00 71.94 82 SER A C 1
ATOM 645 O O . SER A 1 82 ? -23.654 -0.734 -5.815 1.00 71.94 82 SER A O 1
ATOM 647 N N . MET A 1 83 ? -22.674 -2.734 -5.555 1.00 76.00 83 MET A N 1
ATOM 648 C CA . MET A 1 83 ? -21.429 -2.225 -4.974 1.00 76.00 83 MET A CA 1
ATOM 649 C C . MET A 1 83 ? -20.599 -1.399 -5.972 1.00 76.00 83 MET A C 1
ATOM 651 O O . MET A 1 83 ? -19.740 -0.621 -5.567 1.00 76.00 83 MET A O 1
ATOM 655 N N . LEU A 1 84 ? -20.865 -1.523 -7.278 1.00 74.44 84 LEU A N 1
ATOM 656 C CA . LEU A 1 84 ? -20.238 -0.707 -8.324 1.00 74.44 84 LEU A CA 1
ATOM 657 C C . LEU A 1 84 ? -21.061 0.519 -8.714 1.00 74.44 84 LEU A C 1
ATOM 659 O O . LEU A 1 84 ? -20.611 1.301 -9.556 1.00 74.44 84 LEU A O 1
ATOM 663 N N . HIS A 1 85 ? -22.253 0.695 -8.139 1.00 78.50 85 HIS A N 1
ATOM 664 C CA . HIS A 1 85 ? -23.050 1.884 -8.390 1.00 78.50 85 HIS A CA 1
ATOM 665 C C . HIS A 1 85 ? -22.320 3.126 -7.877 1.00 78.50 85 HIS A C 1
ATOM 667 O O . HIS A 1 85 ? -21.702 3.120 -6.813 1.00 78.50 85 HIS A O 1
ATOM 673 N N . SER A 1 86 ? -22.396 4.195 -8.670 1.00 76.19 86 SER A N 1
ATOM 674 C CA . SER A 1 86 ? -21.867 5.499 -8.289 1.00 76.19 86 SER A CA 1
ATOM 675 C C . SER A 1 86 ? -22.622 6.047 -7.083 1.00 76.19 86 SER A C 1
ATOM 677 O O . SER A 1 86 ? -23.854 6.047 -7.066 1.00 76.19 86 SER A O 1
ATOM 679 N N . ARG A 1 87 ? -21.869 6.600 -6.133 1.00 73.38 87 ARG A N 1
ATOM 680 C CA . ARG A 1 87 ? -22.386 7.347 -4.984 1.00 73.38 87 ARG A CA 1
ATOM 681 C C . ARG A 1 87 ? -22.181 8.864 -5.116 1.00 73.38 87 ARG A C 1
ATOM 683 O O . ARG A 1 87 ? -22.418 9.615 -4.173 1.00 73.38 87 ARG A O 1
ATOM 690 N N . GLY A 1 88 ? -21.750 9.322 -6.293 1.00 72.06 88 GLY A N 1
ATOM 691 C CA . GLY A 1 88 ? -21.309 10.694 -6.555 1.00 72.06 88 GLY A CA 1
ATOM 692 C C . GLY A 1 88 ? -19.783 10.839 -6.563 1.00 72.06 88 GLY A C 1
ATOM 693 O O . GLY A 1 88 ? -19.065 9.882 -6.836 1.00 72.06 88 GLY A O 1
ATOM 694 N N . GLY A 1 89 ? -19.290 12.052 -6.307 1.00 66.56 89 GLY A N 1
ATOM 695 C CA . GLY A 1 89 ? -17.864 12.403 -6.374 1.00 66.56 89 GLY A CA 1
ATOM 696 C C . GLY A 1 89 ? -17.499 13.247 -7.606 1.00 66.56 89 GLY A C 1
ATOM 697 O O . GLY A 1 89 ? -18.379 13.598 -8.400 1.00 66.56 89 GLY A O 1
ATOM 698 N N . PRO A 1 90 ? -16.218 13.624 -7.764 1.00 61.78 90 PRO A N 1
ATOM 699 C CA . PRO A 1 90 ? -15.734 14.349 -8.938 1.00 61.78 90 PRO A CA 1
ATOM 700 C C . PRO A 1 90 ? -16.011 13.589 -10.247 1.00 61.78 90 PRO A C 1
ATOM 702 O O . PRO A 1 90 ? -15.861 12.370 -10.302 1.00 61.78 90 PRO A O 1
ATOM 705 N N . GLU A 1 91 ? -16.330 14.298 -11.341 1.00 55.50 91 GLU A N 1
ATOM 706 C CA . GLU A 1 91 ? -16.601 13.682 -12.663 1.00 55.50 91 GLU A CA 1
ATOM 707 C C . GLU A 1 91 ? -15.467 12.758 -13.147 1.00 55.50 91 GLU A C 1
ATOM 709 O O . GLU A 1 91 ? -15.707 11.790 -13.864 1.00 55.50 91 GLU A O 1
ATOM 714 N N . ASN A 1 92 ? -14.231 13.032 -12.720 1.00 55.09 92 ASN A N 1
ATOM 715 C CA . ASN A 1 92 ? -13.038 12.284 -13.113 1.00 55.09 92 ASN A CA 1
ATOM 716 C C . ASN A 1 92 ? -12.620 11.195 -12.105 1.00 55.09 92 ASN A C 1
ATOM 718 O O . ASN A 1 92 ? -11.681 10.453 -12.392 1.00 55.09 92 ASN A O 1
ATOM 722 N N . ASN A 1 93 ? -13.279 11.110 -10.943 1.00 62.09 93 ASN A N 1
ATOM 723 C CA . ASN A 1 93 ? -13.022 10.110 -9.904 1.00 62.09 93 ASN A CA 1
ATOM 724 C C . ASN A 1 93 ? -14.310 9.825 -9.117 1.00 62.09 93 ASN A C 1
ATOM 726 O O . ASN A 1 93 ? -14.515 10.318 -8.014 1.00 62.09 93 ASN A O 1
ATOM 730 N N . THR A 1 94 ? -15.236 9.107 -9.745 1.00 69.69 94 THR A N 1
ATOM 731 C CA . THR A 1 94 ? -16.531 8.800 -9.139 1.00 69.69 94 THR A CA 1
ATOM 732 C C . THR A 1 94 ? -16.384 7.715 -8.077 1.00 69.69 94 THR A C 1
ATOM 734 O O . THR A 1 94 ? -15.966 6.604 -8.405 1.00 69.69 94 THR A O 1
ATOM 737 N N . TYR A 1 95 ? -16.806 8.020 -6.853 1.00 75.12 95 TYR A N 1
ATOM 738 C CA . TYR A 1 95 ? -16.846 7.063 -5.753 1.00 75.12 95 TYR A CA 1
ATOM 739 C C . TYR A 1 95 ? -17.953 6.035 -5.967 1.00 75.12 95 TYR A C 1
ATOM 741 O O . TYR A 1 95 ? -19.044 6.352 -6.465 1.00 75.12 95 TYR A O 1
ATOM 749 N N . LYS A 1 96 ? -17.676 4.796 -5.581 1.00 79.62 96 LYS A N 1
ATOM 750 C CA . LYS A 1 96 ? -18.582 3.652 -5.670 1.00 79.62 96 LYS A CA 1
ATOM 751 C C . LYS A 1 96 ? -19.018 3.214 -4.275 1.00 79.62 96 LYS A C 1
ATOM 753 O O . LYS A 1 96 ? -18.348 3.473 -3.283 1.00 79.62 96 LYS A O 1
ATOM 758 N N . GLU A 1 97 ? -20.141 2.507 -4.188 1.00 80.38 97 GLU A N 1
ATOM 759 C CA . GLU A 1 97 ? -20.626 1.952 -2.912 1.00 80.38 97 GLU A CA 1
ATOM 760 C C . GLU A 1 97 ? -19.588 1.037 -2.225 1.00 80.38 97 GLU A C 1
ATOM 762 O O . GLU A 1 97 ? -19.469 1.050 -1.000 1.00 80.38 97 GLU A O 1
ATOM 767 N N . ILE A 1 98 ? -18.785 0.296 -3.000 1.00 80.81 98 ILE A N 1
ATOM 768 C CA . ILE A 1 98 ? -17.702 -0.553 -2.478 1.00 80.81 98 ILE A CA 1
ATOM 769 C C . ILE A 1 98 ? -16.664 0.228 -1.663 1.00 80.81 98 ILE A C 1
ATOM 771 O O . ILE A 1 98 ? -16.182 -0.281 -0.649 1.00 80.81 98 ILE A O 1
ATOM 775 N N . ASP A 1 99 ? -16.374 1.471 -2.047 1.00 80.81 99 ASP A N 1
ATOM 776 C CA . ASP A 1 99 ? -15.343 2.286 -1.407 1.00 80.81 99 ASP A CA 1
ATOM 777 C C . ASP A 1 99 ? -15.754 2.671 0.036 1.00 80.81 99 ASP A C 1
ATOM 779 O O . ASP A 1 99 ? -14.924 2.828 0.935 1.00 80.81 99 ASP A O 1
ATOM 783 N N . TYR A 1 100 ? -17.066 2.699 0.318 1.00 83.06 100 TYR A N 1
ATOM 784 C CA . TYR A 1 100 ? -17.625 3.029 1.635 1.00 83.06 100 TYR A CA 1
ATOM 785 C C . TYR A 1 100 ? -17.776 1.836 2.593 1.00 83.06 100 TYR A C 1
ATOM 787 O O . TYR A 1 100 ? -18.056 2.049 3.780 1.00 83.06 100 TYR A O 1
ATOM 795 N N . VAL A 1 101 ? -17.536 0.600 2.139 1.00 85.25 101 VAL A N 1
ATOM 796 C CA . VAL A 1 101 ? -17.577 -0.600 3.001 1.00 85.25 101 VAL A CA 1
ATOM 797 C C . VAL A 1 101 ? -16.539 -0.506 4.114 1.00 85.25 101 VAL A C 1
ATOM 799 O O . VAL A 1 101 ? -16.837 -0.774 5.279 1.00 85.25 101 VAL A O 1
ATOM 802 N N . GLY A 1 102 ? -15.321 -0.083 3.770 1.00 87.88 102 GLY A N 1
ATOM 803 C CA . GLY A 1 102 ? -14.237 0.091 4.730 1.00 87.88 102 GLY A CA 1
ATOM 804 C C . GLY A 1 102 ? -14.600 1.073 5.850 1.00 87.88 102 GLY A C 1
ATOM 805 O O . GLY A 1 102 ? -14.597 0.675 7.019 1.00 87.88 102 GLY A O 1
ATOM 806 N N . PRO A 1 103 ? -14.949 2.334 5.534 1.00 87.81 103 PRO A N 1
ATOM 807 C CA . PRO A 1 103 ? -15.408 3.309 6.520 1.00 87.81 103 PRO A CA 1
ATOM 808 C C . PRO A 1 103 ? -16.532 2.807 7.437 1.00 87.81 103 PRO A C 1
ATOM 810 O O . PRO A 1 103 ? -16.505 3.082 8.637 1.00 87.81 103 PRO A O 1
ATOM 813 N N . GLU A 1 104 ? -17.507 2.060 6.913 1.00 87.31 104 GLU A N 1
ATOM 814 C CA . GLU A 1 104 ? -18.597 1.490 7.718 1.00 87.31 104 GLU A CA 1
ATOM 815 C C . GLU A 1 104 ? -18.087 0.449 8.727 1.00 87.31 104 GLU A C 1
ATOM 817 O O . GLU A 1 104 ? -18.391 0.532 9.920 1.00 87.31 104 GLU A O 1
ATOM 822 N N . ILE A 1 105 ? -17.241 -0.486 8.285 1.00 89.56 105 ILE A N 1
ATOM 823 C CA . ILE A 1 105 ? -16.596 -1.470 9.168 1.00 89.56 105 ILE A CA 1
ATOM 824 C C . ILE A 1 105 ? -15.738 -0.764 10.224 1.00 89.56 105 ILE A C 1
ATOM 826 O O . ILE A 1 105 ? -15.795 -1.112 11.406 1.00 89.56 105 ILE A O 1
ATOM 830 N N . PHE A 1 106 ? -14.976 0.259 9.826 1.00 90.38 106 PHE A N 1
ATOM 831 C CA . PHE A 1 106 ? -14.132 1.036 10.731 1.00 90.38 106 PHE A CA 1
ATOM 832 C C . PHE A 1 106 ? -14.954 1.662 11.863 1.00 90.38 106 PHE A C 1
ATOM 834 O O . PHE A 1 106 ? -14.604 1.497 13.034 1.00 90.38 106 PHE A O 1
ATOM 841 N N . ARG A 1 107 ? -16.084 2.314 11.544 1.00 86.31 107 ARG A N 1
ATOM 842 C CA . ARG A 1 107 ? -16.982 2.911 12.551 1.00 86.31 107 ARG A CA 1
ATOM 843 C C . ARG A 1 107 ? -17.539 1.874 13.522 1.00 86.31 107 ARG A C 1
ATOM 845 O O . ARG A 1 107 ? -17.620 2.147 14.717 1.00 86.31 107 ARG A O 1
ATOM 852 N N . ARG A 1 108 ? -17.890 0.680 13.040 1.00 87.62 108 ARG A N 1
ATOM 853 C CA . ARG A 1 108 ? -18.406 -0.407 13.891 1.00 87.62 108 ARG A CA 1
ATOM 854 C C . ARG A 1 108 ? -17.351 -0.950 14.847 1.00 87.62 108 ARG A C 1
ATOM 856 O O . ARG A 1 108 ? -17.645 -1.169 16.020 1.00 87.62 108 ARG A O 1
ATOM 863 N N . VAL A 1 109 ? -16.118 -1.133 14.373 1.00 89.06 109 VAL A N 1
ATOM 864 C CA . VAL A 1 109 ? -15.007 -1.637 15.198 1.00 89.06 109 VAL A CA 1
ATOM 865 C C . VAL A 1 109 ? -14.550 -0.596 16.226 1.00 89.06 109 VAL A C 1
ATOM 867 O O . VAL A 1 109 ? -14.286 -0.930 17.385 1.00 89.06 109 VAL A O 1
ATOM 870 N N . PHE A 1 110 ? -14.474 0.673 15.824 1.00 83.88 110 PHE A N 1
ATOM 871 C CA . PHE A 1 110 ? -14.003 1.784 16.650 1.00 83.88 110 PHE A CA 1
ATOM 872 C C . PHE A 1 110 ? -15.140 2.664 17.172 1.00 83.88 110 PHE A C 1
ATOM 874 O O . PHE A 1 110 ? -14.930 3.850 17.390 1.00 83.88 110 PHE A O 1
ATOM 881 N N . GLY A 1 111 ? -16.322 2.101 17.458 1.00 63.88 111 GLY A N 1
ATOM 882 C CA . GLY A 1 111 ? -17.483 2.851 17.974 1.00 63.88 111 GLY A CA 1
ATOM 883 C C . GLY A 1 111 ? -17.203 3.768 19.185 1.00 63.88 111 GLY A C 1
ATOM 884 O O . GLY A 1 111 ? -18.002 4.652 19.481 1.00 63.88 111 GLY A O 1
ATOM 885 N N . ASN A 1 112 ? -16.047 3.607 19.850 1.00 61.09 112 ASN A N 1
ATOM 886 C CA . ASN A 1 112 ? -15.425 4.591 20.738 1.00 61.09 112 ASN A CA 1
ATOM 887 C C . ASN A 1 112 ? -14.192 5.250 20.090 1.00 61.09 112 ASN A C 1
ATOM 889 O O . ASN A 1 112 ? -13.304 4.557 19.594 1.00 61.09 112 ASN A O 1
ATOM 893 N N . LYS A 1 113 ? -14.069 6.577 20.225 1.00 71.94 113 LYS A N 1
ATOM 894 C CA . LYS A 1 113 ? -12.940 7.351 19.684 1.00 71.94 113 LYS A CA 1
ATOM 895 C C . LYS A 1 113 ? -11.590 6.833 20.208 1.00 71.94 113 LYS A C 1
ATOM 897 O O . LYS A 1 113 ? -11.335 6.887 21.412 1.00 71.94 113 LYS A O 1
ATOM 902 N N . LEU A 1 114 ? -10.694 6.425 19.305 1.00 80.75 114 LEU A N 1
ATOM 903 C CA . LEU A 1 114 ? -9.253 6.392 19.576 1.00 80.75 114 LEU A CA 1
ATOM 904 C C . LEU A 1 114 ? -8.817 7.796 19.994 1.00 80.75 114 LEU A C 1
ATOM 906 O O . LEU A 1 114 ? -8.952 8.753 19.221 1.00 80.75 114 LEU A O 1
ATOM 910 N N . SER A 1 115 ? -8.339 7.925 21.230 1.00 80.38 115 SER A N 1
ATOM 911 C CA . SER A 1 115 ? -7.908 9.209 21.763 1.00 80.38 115 SER A CA 1
ATOM 912 C C . SER A 1 115 ? -6.644 9.682 21.046 1.00 80.38 115 SER A C 1
ATOM 914 O O . SER A 1 115 ? -5.791 8.894 20.639 1.00 80.38 115 SER A O 1
ATOM 916 N N . ASN A 1 116 ? -6.540 10.998 20.861 1.00 88.81 116 ASN A N 1
ATOM 917 C CA . ASN A 1 116 ? -5.362 11.655 20.297 1.00 88.81 116 ASN A CA 1
ATOM 918 C C . ASN A 1 116 ? -4.861 11.081 18.946 1.00 88.81 116 ASN A C 1
ATOM 920 O O . ASN A 1 116 ? -3.657 11.045 18.699 1.00 88.81 116 ASN A O 1
ATOM 924 N N . THR A 1 117 ? -5.772 10.620 18.083 1.00 92.81 117 THR A N 1
ATOM 925 C CA . THR A 1 117 ? -5.459 10.019 16.776 1.00 92.81 117 THR A CA 1
ATOM 926 C C . THR A 1 117 ? -6.135 10.806 15.656 1.00 92.81 117 THR A C 1
ATOM 928 O O . THR A 1 117 ? -7.310 11.155 15.782 1.00 92.81 117 THR A O 1
ATOM 931 N N . ALA A 1 118 ? -5.407 11.071 14.570 1.00 93.88 118 ALA A N 1
ATOM 932 C CA . ALA A 1 118 ? -5.968 11.599 13.329 1.00 93.88 118 ALA A CA 1
ATOM 933 C C . ALA A 1 118 ? -6.019 10.493 12.269 1.00 93.88 118 ALA A C 1
ATOM 935 O O . ALA A 1 118 ? -5.080 9.709 12.144 1.00 93.88 118 ALA A O 1
ATOM 936 N N . VAL A 1 119 ? -7.116 10.430 11.521 1.00 94.19 119 VAL A N 1
ATOM 937 C CA . VAL A 1 119 ? -7.380 9.407 10.507 1.00 94.19 119 VAL A CA 1
ATOM 938 C C . VAL A 1 119 ? -7.649 10.083 9.170 1.00 94.19 119 VAL A C 1
ATOM 940 O O . VAL A 1 119 ? -8.526 10.945 9.073 1.00 94.19 119 VAL A O 1
ATOM 943 N N . TYR A 1 120 ? -6.894 9.689 8.154 1.00 93.88 120 TYR A N 1
ATOM 944 C CA . TYR A 1 120 ? -7.129 10.019 6.758 1.00 93.88 120 TYR A CA 1
ATOM 945 C C . TYR A 1 120 ? -7.586 8.753 6.037 1.00 93.88 120 TYR A C 1
ATOM 947 O O . TYR A 1 120 ? -6.870 7.751 6.027 1.00 93.88 120 TYR A O 1
ATOM 955 N N . VAL A 1 121 ? -8.777 8.809 5.453 1.00 90.50 121 VAL A N 1
ATOM 956 C CA . VAL A 1 121 ? -9.303 7.772 4.561 1.00 90.50 121 VAL A CA 1
ATOM 957 C C . VAL A 1 121 ? -9.446 8.415 3.191 1.00 90.50 121 VAL A C 1
ATOM 959 O O . VAL A 1 121 ? -10.012 9.508 3.145 1.00 90.50 121 VAL A O 1
ATOM 962 N N . GLU A 1 122 ? -8.943 7.779 2.127 1.00 86.38 122 GLU A N 1
ATOM 963 C CA . GLU A 1 122 ? -8.987 8.319 0.749 1.00 86.38 122 GLU A CA 1
ATOM 964 C C . GLU A 1 122 ? -10.364 8.914 0.420 1.00 86.38 122 GLU A C 1
ATOM 966 O O . GLU A 1 122 ? -10.475 10.099 0.125 1.00 86.38 122 GLU A O 1
ATOM 971 N N . GLU A 1 123 ? -11.423 8.143 0.663 1.00 81.69 123 GLU A N 1
ATOM 972 C CA . GLU A 1 123 ? -12.823 8.506 0.390 1.00 81.69 123 GLU A CA 1
ATOM 973 C C . GLU A 1 123 ? -13.360 9.735 1.140 1.00 81.69 123 GLU A C 1
ATOM 975 O O . GLU A 1 123 ? -14.409 10.283 0.793 1.00 81.69 123 GLU A O 1
ATOM 980 N N . ASN A 1 124 ? -12.686 10.157 2.211 1.00 79.75 124 ASN A N 1
ATOM 981 C CA . ASN A 1 124 ? -13.048 11.360 2.955 1.00 79.75 124 ASN A CA 1
ATOM 982 C C . ASN A 1 124 ? -12.282 12.598 2.462 1.00 79.75 124 ASN A C 1
ATOM 984 O O . ASN A 1 124 ? -12.669 13.712 2.822 1.00 79.75 124 ASN A O 1
ATOM 988 N N . GLU A 1 125 ? -11.171 12.402 1.740 1.00 83.50 125 GLU A N 1
ATOM 989 C CA . GLU A 1 125 ? -10.224 13.413 1.238 1.00 83.50 125 GLU A CA 1
ATOM 990 C C . GLU A 1 125 ? -9.701 14.408 2.296 1.00 83.50 125 GLU A C 1
ATOM 992 O O . GLU A 1 125 ? -9.086 15.430 1.979 1.00 83.50 125 GLU A O 1
ATOM 997 N N . ARG A 1 126 ? -9.919 14.121 3.585 1.00 84.62 126 ARG A N 1
ATOM 998 C CA . ARG A 1 126 ? -9.586 15.005 4.705 1.00 84.62 126 ARG A CA 1
ATOM 999 C C . ARG A 1 126 ? -9.208 14.221 5.950 1.00 84.62 126 ARG A C 1
ATOM 1001 O O . ARG A 1 126 ? -9.684 13.110 6.191 1.00 84.62 126 ARG A O 1
ATOM 1008 N N . TRP A 1 127 ? -8.431 14.870 6.810 1.00 89.62 127 TRP A N 1
ATOM 1009 C CA . TRP A 1 127 ? -8.160 14.364 8.150 1.00 89.62 127 TRP A CA 1
ATOM 1010 C C . TRP A 1 127 ? -9.388 14.482 9.051 1.00 89.62 127 TRP A C 1
ATOM 1012 O O . TRP A 1 127 ? -10.072 15.506 9.092 1.00 89.62 127 TRP A O 1
ATOM 1022 N N . THR A 1 128 ? -9.629 13.430 9.819 1.00 89.75 128 THR A N 1
ATOM 1023 C CA . THR A 1 128 ? -10.740 13.303 10.762 1.00 89.75 128 THR A CA 1
ATOM 1024 C C . THR A 1 128 ? -10.245 12.742 12.091 1.00 89.75 128 THR A C 1
ATOM 1026 O O . THR A 1 128 ? -9.118 12.258 12.204 1.00 89.75 128 THR A O 1
ATOM 1029 N N . ALA A 1 129 ? -11.066 12.822 13.131 1.00 86.44 129 ALA A N 1
ATOM 1030 C CA . ALA A 1 129 ? -10.898 11.963 14.294 1.00 86.44 129 ALA A CA 1
ATOM 1031 C C . ALA A 1 129 ? -11.236 10.504 13.928 1.00 86.44 129 ALA A C 1
ATOM 1033 O O . ALA A 1 129 ? -11.741 10.203 12.852 1.00 86.44 129 ALA A O 1
ATOM 1034 N N . SER A 1 130 ? -11.010 9.581 14.856 1.00 84.19 130 SER A N 1
ATOM 1035 C CA . SER A 1 130 ? -11.322 8.151 14.691 1.00 84.19 130 SER A CA 1
ATOM 1036 C C . SER A 1 130 ? -12.814 7.812 14.566 1.00 84.19 130 SER A C 1
ATOM 1038 O O . SER A 1 130 ? -13.153 6.661 14.330 1.00 84.19 130 SER A O 1
ATOM 1040 N N . ASP A 1 131 ? -13.708 8.792 14.691 1.00 80.12 131 ASP A N 1
ATOM 1041 C CA . ASP A 1 131 ? -15.125 8.645 14.334 1.00 80.12 131 ASP A CA 1
ATOM 1042 C C . ASP A 1 131 ? -15.407 8.926 12.845 1.00 80.12 131 ASP A C 1
ATOM 1044 O O . ASP A 1 131 ? -16.534 8.746 12.393 1.00 80.12 131 ASP A O 1
ATOM 1048 N N . LEU A 1 132 ? -14.391 9.339 12.076 1.00 82.69 132 LEU A N 1
ATOM 1049 C CA . LEU A 1 132 ? -14.468 9.688 10.654 1.00 82.69 132 LEU A CA 1
ATOM 1050 C C . LEU A 1 132 ? -15.400 10.867 10.327 1.00 82.69 132 LEU A C 1
ATOM 1052 O O . LEU A 1 132 ? -15.739 11.088 9.165 1.00 82.69 132 LEU A O 1
ATOM 1056 N N . GLU A 1 133 ? -15.810 11.642 11.329 1.00 83.81 133 GLU A N 1
ATOM 1057 C CA . GLU A 1 133 ? -16.774 12.735 11.171 1.00 83.81 133 GLU A CA 1
ATOM 1058 C C . GLU A 1 133 ? -16.212 14.049 11.704 1.00 83.81 133 GLU A C 1
ATOM 1060 O O . GLU A 1 133 ? -16.229 15.078 11.015 1.00 83.81 133 GLU A O 1
ATOM 1065 N N . ASN A 1 134 ? -15.683 14.005 12.925 1.00 84.75 134 ASN A N 1
ATOM 1066 C CA . ASN A 1 134 ? -15.208 15.173 13.643 1.00 84.75 134 ASN A CA 1
ATOM 1067 C C . ASN A 1 134 ? -13.800 15.575 13.203 1.00 84.75 134 ASN A C 1
ATOM 1069 O O . ASN A 1 134 ? -13.037 14.787 12.642 1.00 84.75 134 ASN A O 1
ATOM 1073 N N . ASN A 1 135 ? -13.445 16.824 13.499 1.00 87.19 135 ASN A N 1
ATOM 1074 C CA . ASN A 1 135 ? -12.096 17.322 13.264 1.00 87.19 135 ASN A CA 1
ATOM 1075 C C . ASN A 1 135 ? -11.064 16.512 14.067 1.00 87.19 135 ASN A C 1
ATOM 1077 O O . ASN A 1 135 ? -11.353 16.107 15.201 1.00 87.19 135 ASN A O 1
ATOM 1081 N N . PRO A 1 136 ? -9.858 16.305 13.513 1.00 89.44 136 PRO A N 1
ATOM 1082 C CA . PRO A 1 136 ? -8.786 15.633 14.227 1.00 89.44 136 PRO A CA 1
ATOM 1083 C C . PRO A 1 136 ? -8.370 16.439 15.473 1.00 89.44 136 PRO A C 1
ATOM 1085 O O . PRO A 1 136 ? -8.550 17.661 15.520 1.00 89.44 136 PRO A O 1
ATOM 1088 N N . PRO A 1 137 ? -7.798 15.782 16.497 1.00 85.00 137 PRO A N 1
ATOM 1089 C CA . PRO A 1 137 ? -7.278 16.477 17.669 1.00 85.00 137 PRO A CA 1
ATOM 1090 C C . PRO A 1 137 ? -6.120 17.421 17.288 1.00 85.00 137 PRO A C 1
ATOM 1092 O O . PRO A 1 137 ? -5.323 17.088 16.409 1.00 85.00 137 PRO A O 1
ATOM 1095 N N . PRO A 1 138 ? -5.976 18.582 17.956 1.00 78.56 138 PRO A N 1
ATOM 1096 C CA . PRO A 1 138 ? -4.849 19.479 17.728 1.00 78.56 138 PRO A CA 1
ATOM 1097 C C . PRO A 1 138 ? -3.569 18.825 18.269 1.00 78.56 138 PRO A C 1
ATOM 1099 O O . PRO A 1 138 ? -3.419 18.670 19.478 1.00 78.56 138 PRO A O 1
ATOM 1102 N N . ASN A 1 139 ? -2.641 18.473 17.376 1.00 84.38 139 ASN A N 1
ATOM 1103 C CA . ASN A 1 139 ? -1.427 17.683 17.648 1.00 84.38 139 ASN A CA 1
ATOM 1104 C C . ASN A 1 139 ? -1.712 16.196 17.935 1.00 84.38 139 ASN A C 1
ATOM 1106 O O . ASN A 1 139 ? -1.493 15.733 19.060 1.00 84.38 139 ASN A O 1
ATOM 1110 N N . PRO A 1 140 ? -2.179 15.439 16.926 1.00 88.88 140 PRO A N 1
ATOM 1111 C CA . PRO A 1 140 ? -2.402 14.009 17.080 1.00 88.88 140 PRO A CA 1
ATOM 1112 C C . PRO A 1 140 ? -1.100 13.300 17.473 1.00 88.88 140 PRO A C 1
ATOM 1114 O O . PRO A 1 140 ? -0.026 13.580 16.943 1.00 88.88 140 PRO A O 1
ATOM 1117 N N . GLY A 1 141 ? -1.198 12.365 18.415 1.00 90.94 141 GLY A N 1
ATOM 1118 C CA . GLY A 1 141 ? -0.093 11.497 18.820 1.00 90.94 141 GLY A CA 1
ATOM 1119 C C . GLY A 1 141 ? 0.087 10.282 17.911 1.00 90.94 141 GLY A C 1
ATOM 1120 O O . GLY A 1 141 ? 1.104 9.603 18.033 1.00 90.94 141 GLY A O 1
ATOM 1121 N N . ARG A 1 142 ? -0.894 10.002 17.042 1.00 94.44 142 ARG A N 1
ATOM 1122 C CA . ARG A 1 142 ? -0.871 8.941 16.028 1.00 94.44 142 ARG A CA 1
ATOM 1123 C C . ARG A 1 142 ? -1.586 9.407 14.764 1.00 94.44 142 ARG A C 1
ATOM 1125 O O . ARG A 1 142 ? -2.625 10.068 14.860 1.00 94.44 142 ARG A O 1
ATOM 1132 N N . LEU A 1 143 ? -1.060 9.024 13.607 1.00 96.38 143 LEU A N 1
ATOM 1133 C CA . LEU A 1 143 ? -1.705 9.208 12.309 1.00 96.38 143 LEU A CA 1
ATOM 1134 C C . LEU A 1 143 ? -2.078 7.848 11.727 1.00 96.38 143 LEU A C 1
ATOM 1136 O O . LEU A 1 143 ? -1.247 6.948 11.709 1.00 96.38 143 LEU A O 1
ATOM 1140 N N . ILE A 1 144 ? -3.297 7.711 11.220 1.00 96.56 144 ILE A N 1
ATOM 1141 C CA . ILE A 1 144 ? -3.734 6.556 10.433 1.00 96.56 144 ILE A CA 1
ATOM 1142 C C . ILE A 1 144 ? -3.996 7.055 9.018 1.00 96.56 144 ILE A C 1
ATOM 1144 O O . ILE A 1 144 ? -4.771 7.991 8.842 1.00 96.56 144 ILE A O 1
ATOM 1148 N N . ILE A 1 145 ? -3.352 6.444 8.030 1.00 96.75 145 ILE A N 1
ATOM 1149 C CA . ILE A 1 145 ? -3.583 6.716 6.609 1.00 96.75 145 ILE A CA 1
ATOM 1150 C C . ILE A 1 145 ? -4.058 5.413 5.989 1.00 96.75 145 ILE A C 1
ATOM 1152 O O . ILE A 1 145 ? -3.395 4.382 6.136 1.00 96.75 145 ILE A O 1
ATOM 1156 N N . TRP A 1 146 ? -5.220 5.452 5.349 1.00 96.00 146 TRP A N 1
ATOM 1157 C CA . TRP A 1 146 ? -5.880 4.262 4.845 1.00 96.00 146 TRP A CA 1
ATOM 1158 C C . TRP A 1 146 ? -6.498 4.497 3.472 1.00 96.00 146 TRP A C 1
ATOM 1160 O O . TRP A 1 146 ? -7.280 5.426 3.285 1.00 96.00 146 TRP A O 1
ATOM 1170 N N . ASP A 1 147 ? -6.163 3.605 2.551 1.00 94.12 147 ASP A N 1
ATOM 1171 C CA . ASP A 1 147 ? -6.872 3.379 1.300 1.00 94.12 147 ASP A CA 1
ATOM 1172 C C . ASP A 1 147 ? -7.677 2.071 1.466 1.00 94.12 147 ASP A C 1
ATOM 1174 O O . ASP A 1 147 ? -7.092 0.977 1.569 1.00 94.12 147 ASP A O 1
ATOM 1178 N N . PRO A 1 148 ? -9.014 2.162 1.614 1.00 92.19 148 PRO A N 1
ATOM 1179 C CA . PRO A 1 148 ? -9.859 0.993 1.775 1.00 92.19 148 PRO A CA 1
ATOM 1180 C C . PRO A 1 148 ? -9.838 0.070 0.557 1.00 92.19 148 PRO A C 1
ATOM 1182 O O . PRO A 1 148 ? -9.731 -1.141 0.753 1.00 92.19 148 PRO A O 1
ATOM 1185 N N . VAL A 1 149 ? -9.943 0.611 -0.659 1.00 90.62 149 VAL A N 1
ATOM 1186 C CA . VAL A 1 149 ? -10.153 -0.158 -1.894 1.00 90.62 149 VAL A CA 1
ATOM 1187 C C . VAL A 1 149 ? -9.311 0.429 -3.034 1.00 90.62 149 VAL A C 1
ATOM 1189 O O . VAL A 1 149 ? -9.828 0.980 -4.010 1.00 90.62 149 VAL A O 1
ATOM 1192 N N . ASP A 1 150 ? -8.003 0.191 -2.964 1.00 88.75 150 ASP A N 1
ATOM 1193 C CA . ASP A 1 150 ? -7.065 0.531 -4.030 1.00 88.75 150 ASP A CA 1
ATOM 1194 C C . ASP A 1 150 ? -7.486 -0.186 -5.314 1.00 88.75 150 ASP A C 1
ATOM 1196 O O . ASP A 1 150 ? -7.745 -1.395 -5.332 1.00 88.75 150 ASP A O 1
ATOM 1200 N N . GLY A 1 151 ? -7.542 0.561 -6.412 1.00 83.75 151 GLY A N 1
ATOM 1201 C CA . GLY A 1 151 ? -7.853 0.015 -7.725 1.00 83.75 151 GLY A CA 1
ATOM 1202 C C . GLY A 1 151 ? -9.339 -0.265 -7.973 1.00 83.75 151 GLY A C 1
ATOM 1203 O O . GLY A 1 151 ? -9.648 -0.914 -8.978 1.00 83.75 151 GLY A O 1
ATOM 1204 N N . SER A 1 152 ? -10.273 0.257 -7.164 1.00 81.12 152 SER A N 1
ATOM 1205 C CA . SER A 1 152 ? -11.728 0.079 -7.366 1.00 81.12 152 SER A CA 1
ATOM 1206 C C . SER A 1 152 ? -12.199 0.464 -8.783 1.00 81.12 152 SER A C 1
ATOM 1208 O O . SER A 1 152 ? -13.117 -0.134 -9.361 1.00 81.12 152 SER A O 1
ATOM 1210 N N . SER A 1 153 ? -11.516 1.420 -9.420 1.00 77.88 153 SER A N 1
ATOM 1211 C CA . SER A 1 153 ? -11.745 1.844 -10.809 1.00 77.88 153 SER A CA 1
ATOM 1212 C C . SER A 1 153 ? -11.446 0.773 -11.873 1.00 77.88 153 SER A C 1
ATOM 1214 O O . SER A 1 153 ? -11.893 0.930 -13.017 1.00 77.88 153 SER A O 1
ATOM 1216 N N . CYS A 1 154 ? -10.710 -0.288 -11.528 1.00 75.44 154 CYS A N 1
ATOM 1217 C CA . CYS A 1 154 ? -10.291 -1.371 -12.424 1.00 75.44 154 CYS A CA 1
ATOM 1218 C C . CYS A 1 154 ? -11.233 -2.585 -12.413 1.00 75.44 154 CYS A C 1
ATOM 1220 O O . CYS A 1 154 ? -11.136 -3.415 -13.314 1.00 75.44 154 CYS A O 1
ATOM 1222 N N . ILE A 1 155 ? -12.165 -2.665 -11.457 1.00 77.75 155 ILE A N 1
ATOM 1223 C CA . ILE A 1 155 ? -13.122 -3.777 -11.355 1.00 77.75 155 ILE A CA 1
ATOM 1224 C C . ILE A 1 155 ? -13.961 -3.871 -12.641 1.00 77.75 155 ILE A C 1
ATOM 1226 O O . ILE A 1 155 ? -14.549 -2.875 -13.076 1.00 77.75 155 ILE A O 1
ATOM 1230 N N . GLY A 1 156 ? -13.998 -5.065 -13.244 1.00 71.12 156 GLY A N 1
ATOM 1231 C CA . GLY A 1 156 ? -14.717 -5.351 -14.492 1.00 71.12 156 GLY A CA 1
ATOM 1232 C C . GLY A 1 156 ? -14.081 -4.750 -15.751 1.00 71.12 156 GLY A C 1
ATOM 1233 O O . GLY A 1 156 ? -14.761 -4.583 -16.765 1.00 71.12 156 GLY A O 1
ATOM 1234 N N . LYS A 1 157 ? -12.797 -4.366 -15.701 1.00 73.88 157 LYS A N 1
ATOM 1235 C CA . LYS A 1 157 ? -12.045 -3.852 -16.856 1.00 73.88 157 LYS A CA 1
ATOM 1236 C C . LYS A 1 157 ? -10.910 -4.790 -17.248 1.00 73.88 157 LYS A C 1
ATOM 1238 O O . LYS A 1 157 ? -10.270 -5.412 -16.405 1.00 73.88 157 LYS A O 1
ATOM 1243 N N . TYR A 1 158 ? -10.603 -4.794 -18.540 1.00 73.38 158 TYR A N 1
ATOM 1244 C CA . TYR A 1 158 ? -9.420 -5.444 -19.098 1.00 73.38 158 TYR A CA 1
ATOM 1245 C C . TYR A 1 158 ? -8.254 -4.453 -19.173 1.00 73.38 158 TYR A C 1
ATOM 1247 O O . TYR A 1 158 ? -8.456 -3.256 -19.391 1.00 73.38 158 TYR A O 1
ATOM 1255 N N . ASN A 1 159 ? -7.033 -4.945 -18.975 1.00 70.62 159 ASN A N 1
ATOM 1256 C CA . ASN A 1 159 ? -5.805 -4.188 -19.207 1.00 70.62 159 ASN A CA 1
ATOM 1257 C C . ASN A 1 159 ? -5.438 -4.165 -20.707 1.00 70.62 159 ASN A C 1
ATOM 1259 O O . ASN A 1 159 ? -6.041 -4.873 -21.517 1.00 70.62 159 ASN A O 1
ATOM 1263 N N . MET A 1 160 ? -4.412 -3.395 -21.089 1.00 71.06 160 MET A N 1
ATOM 1264 C CA . MET A 1 160 ? -3.919 -3.363 -22.480 1.00 71.06 160 MET A CA 1
ATOM 1265 C C . MET A 1 160 ? -3.495 -4.713 -23.079 1.00 71.06 160 MET A C 1
ATOM 1267 O O . MET A 1 160 ? -3.350 -4.809 -24.296 1.00 71.06 160 MET A O 1
ATOM 1271 N N . PHE A 1 161 ? -3.246 -5.731 -22.254 1.00 71.50 161 PHE A N 1
ATOM 1272 C CA . PHE A 1 161 ? -2.856 -7.074 -22.689 1.00 71.50 161 PHE A CA 1
ATOM 1273 C C . PHE A 1 161 ? -4.060 -8.016 -22.833 1.00 71.50 161 PHE A C 1
ATOM 1275 O O . PHE A 1 161 ? -3.884 -9.189 -23.149 1.00 71.50 161 PHE A O 1
ATOM 1282 N N . GLY A 1 162 ? -5.282 -7.513 -22.631 1.00 67.38 162 GLY A N 1
ATOM 1283 C CA . GLY A 1 162 ? -6.504 -8.310 -22.692 1.00 67.38 162 GLY A CA 1
ATOM 1284 C C . GLY A 1 162 ? -6.717 -9.201 -21.467 1.00 67.38 162 GLY A C 1
ATOM 1285 O O . GLY A 1 162 ? -7.593 -10.060 -21.502 1.00 67.38 162 GLY A O 1
ATOM 1286 N N . GLU A 1 163 ? -5.951 -9.004 -20.390 1.00 68.69 163 GLU A N 1
ATOM 1287 C CA . GLU A 1 163 ? -6.169 -9.691 -19.117 1.00 68.69 163 GLU A CA 1
ATOM 1288 C C . GLU A 1 163 ? -7.091 -8.862 -18.220 1.00 68.69 163 GLU A C 1
ATOM 1290 O O . GLU A 1 163 ? -6.995 -7.632 -18.161 1.00 68.69 163 GLU A O 1
ATOM 1295 N N . GLU A 1 164 ? -7.975 -9.533 -17.493 1.00 65.75 164 GLU A N 1
ATOM 1296 C CA . GLU A 1 164 ? -8.880 -8.879 -16.555 1.00 65.75 164 GLU A CA 1
ATOM 1297 C C . GLU A 1 164 ? -8.139 -8.329 -15.324 1.00 65.75 164 GLU A C 1
ATOM 1299 O O . GLU A 1 164 ? -7.199 -8.934 -14.802 1.00 65.75 164 GLU A O 1
ATOM 1304 N N . ARG A 1 165 ? -8.538 -7.133 -14.879 1.00 63.50 165 ARG A N 1
ATOM 1305 C CA . ARG A 1 165 ? -7.770 -6.283 -13.965 1.00 63.50 165 ARG A CA 1
ATOM 1306 C C . ARG A 1 165 ? -8.389 -6.239 -12.567 1.00 63.50 165 ARG A C 1
ATOM 1308 O O . ARG A 1 165 ? -8.742 -5.172 -12.076 1.00 63.50 165 ARG A O 1
ATOM 1315 N N . SER A 1 166 ? -8.452 -7.381 -11.893 1.00 67.31 166 SER A N 1
ATOM 1316 C CA . SER A 1 166 ? -8.881 -7.456 -10.485 1.00 67.31 166 SER A CA 1
ATOM 1317 C C . SER A 1 166 ? -7.693 -7.321 -9.527 1.00 67.31 166 SER A C 1
ATOM 1319 O O . SER A 1 166 ? -7.506 -8.126 -8.623 1.00 67.31 166 SER A O 1
ATOM 1321 N N . ASN A 1 167 ? -6.853 -6.308 -9.752 1.00 76.88 167 ASN A N 1
ATOM 1322 C CA . ASN A 1 167 ? -5.722 -6.013 -8.877 1.00 76.88 167 ASN A CA 1
ATOM 1323 C C . ASN A 1 167 ? -6.153 -4.980 -7.840 1.00 76.88 167 ASN A C 1
ATOM 1325 O O . ASN A 1 167 ? -5.933 -3.787 -8.038 1.00 76.88 167 ASN A O 1
ATOM 1329 N N . ILE A 1 168 ? -6.815 -5.440 -6.788 1.00 86.44 168 ILE A N 1
ATOM 1330 C CA . ILE A 1 168 ? -7.364 -4.567 -5.755 1.00 86.44 168 ILE A CA 1
ATOM 1331 C C . ILE A 1 168 ? -6.874 -5.000 -4.383 1.00 86.44 168 ILE A C 1
ATOM 1333 O O . ILE A 1 168 ? -6.777 -6.193 -4.077 1.00 86.44 168 ILE A O 1
ATOM 1337 N N . ALA A 1 169 ? -6.558 -4.023 -3.550 1.00 92.38 169 ALA A N 1
ATOM 1338 C CA . ALA A 1 169 ? -6.030 -4.251 -2.219 1.00 92.38 169 ALA A CA 1
ATOM 1339 C C . ALA A 1 169 ? -6.558 -3.187 -1.259 1.00 92.38 169 ALA A C 1
ATOM 1341 O O . ALA A 1 169 ? -7.012 -2.131 -1.669 1.00 92.38 169 ALA A O 1
ATOM 1342 N N . SER A 1 170 ? -6.471 -3.465 0.033 1.00 95.81 170 SER A N 1
ATOM 1343 C CA . SER A 1 170 ? -6.595 -2.449 1.070 1.00 95.81 170 SER A CA 1
ATOM 1344 C C . SER A 1 170 ? -5.221 -2.187 1.662 1.00 95.81 170 SER A C 1
ATOM 1346 O O . SER A 1 170 ? -4.491 -3.141 1.950 1.00 95.81 170 SER A O 1
ATOM 1348 N N . GLY A 1 171 ? -4.864 -0.921 1.857 1.00 97.38 171 GLY A N 1
ATOM 1349 C CA . GLY A 1 171 ? -3.563 -0.519 2.381 1.00 97.38 171 GLY A CA 1
ATOM 1350 C C . GLY A 1 171 ? -3.689 0.473 3.524 1.00 97.38 171 GLY A C 1
ATOM 1351 O O . GLY A 1 171 ? -4.218 1.561 3.338 1.00 97.38 171 GLY A O 1
ATOM 1352 N N . MET A 1 172 ? -3.166 0.130 4.700 1.00 98.25 172 MET A N 1
ATOM 1353 C CA . MET A 1 172 ? -3.187 1.001 5.877 1.00 98.25 172 MET A CA 1
ATOM 1354 C C . MET A 1 172 ? -1.796 1.130 6.483 1.00 98.25 172 MET A C 1
ATOM 1356 O O . MET A 1 172 ? -1.091 0.135 6.654 1.00 98.25 172 MET A O 1
ATOM 1360 N N . VAL A 1 173 ? -1.441 2.343 6.900 1.00 98.44 173 VAL A N 1
ATOM 1361 C CA . VAL A 1 173 ? -0.288 2.592 7.770 1.00 98.44 173 VAL A CA 1
ATOM 1362 C C . VAL A 1 173 ? -0.685 3.419 8.981 1.00 98.44 173 VAL A C 1
ATOM 1364 O O . VAL A 1 173 ? -1.548 4.294 8.915 1.00 98.44 173 VAL A O 1
ATOM 1367 N N . VAL A 1 174 ? -0.016 3.141 10.093 1.00 98.00 174 VAL A N 1
ATOM 1368 C CA . VAL A 1 174 ? -0.130 3.875 11.346 1.00 98.00 174 VAL A CA 1
ATOM 1369 C C . VAL A 1 174 ? 1.232 4.434 11.694 1.00 98.00 174 VAL A C 1
ATOM 1371 O O . VAL A 1 174 ? 2.206 3.688 11.813 1.00 98.00 174 VAL A O 1
ATOM 1374 N N . LEU A 1 175 ? 1.291 5.748 11.856 1.00 97.62 175 LEU A N 1
ATOM 1375 C CA . LEU A 1 175 ? 2.500 6.471 12.204 1.00 97.62 175 LEU A CA 1
ATOM 1376 C C . LEU A 1 175 ? 2.409 6.981 13.644 1.00 97.62 175 LEU A C 1
ATOM 1378 O O . LEU A 1 175 ? 1.371 7.499 14.065 1.00 97.62 175 LEU A O 1
ATOM 1382 N N . ASP A 1 176 ? 3.499 6.839 14.395 1.00 95.44 176 ASP A N 1
ATOM 1383 C CA . ASP A 1 176 ? 3.617 7.356 15.757 1.00 95.44 176 ASP A CA 1
ATOM 1384 C C . ASP A 1 176 ? 3.763 8.892 15.776 1.00 95.44 176 ASP A C 1
ATOM 1386 O O . ASP A 1 176 ? 3.845 9.563 14.748 1.00 95.44 176 ASP A O 1
ATOM 1390 N N . LYS A 1 177 ? 3.875 9.478 16.972 1.00 93.44 177 LYS A N 1
ATOM 1391 C CA . LYS A 1 177 ? 4.082 10.928 17.163 1.00 93.44 177 LYS A CA 1
ATOM 1392 C C . LYS A 1 177 ? 5.328 11.503 16.466 1.00 93.44 177 LYS A C 1
ATOM 1394 O O . LYS A 1 177 ? 5.451 12.719 16.344 1.00 93.44 177 LYS A O 1
ATOM 1399 N N . ASN A 1 178 ? 6.284 10.655 16.089 1.00 93.88 178 ASN A N 1
ATOM 1400 C CA . ASN A 1 178 ? 7.514 11.020 15.389 1.00 93.88 178 ASN A CA 1
ATOM 1401 C C . ASN A 1 178 ? 7.438 10.686 13.888 1.00 93.88 178 ASN A C 1
ATOM 1403 O O . ASN A 1 178 ? 8.465 10.729 13.206 1.00 93.88 178 ASN A O 1
ATOM 1407 N N . GLN A 1 179 ? 6.248 10.348 13.387 1.00 95.00 179 GLN A N 1
ATOM 1408 C CA . GLN A 1 179 ? 5.980 9.893 12.027 1.00 95.00 179 GLN A CA 1
ATOM 1409 C C . GLN A 1 179 ? 6.725 8.615 11.630 1.00 95.00 179 GLN A C 1
ATOM 1411 O O . GLN A 1 179 ? 7.038 8.400 10.460 1.00 95.00 179 GLN A O 1
ATOM 1416 N N . GLN A 1 180 ? 7.039 7.768 12.607 1.00 95.56 180 GLN A N 1
ATOM 1417 C CA . GLN A 1 180 ? 7.615 6.448 12.378 1.00 95.56 180 GLN A CA 1
ATOM 1418 C C . GLN A 1 180 ? 6.501 5.432 12.189 1.00 95.56 180 GLN A C 1
ATOM 1420 O O . GLN A 1 180 ? 5.507 5.478 12.909 1.00 95.56 180 GLN A O 1
ATOM 1425 N N . LEU A 1 181 ? 6.689 4.488 11.269 1.00 97.50 181 LEU A N 1
ATOM 1426 C CA . LEU A 1 181 ? 5.754 3.383 11.095 1.00 97.50 181 LEU A CA 1
ATOM 1427 C C . LEU A 1 181 ? 5.682 2.543 12.380 1.00 97.50 181 LEU A C 1
ATOM 1429 O O . LEU A 1 181 ? 6.679 1.962 12.801 1.00 97.50 181 LEU A O 1
ATOM 1433 N N . GLU A 1 182 ? 4.499 2.490 12.984 1.00 96.50 182 GLU A N 1
ATOM 1434 C CA . GLU A 1 182 ? 4.187 1.704 14.184 1.00 96.50 182 GLU A CA 1
ATOM 1435 C C . GLU A 1 182 ? 3.467 0.400 13.817 1.00 96.50 182 GLU A C 1
ATOM 1437 O O . GLU A 1 182 ? 3.663 -0.631 14.450 1.00 96.50 182 GLU A O 1
ATOM 1442 N N . PHE A 1 183 ? 2.620 0.449 12.791 1.00 98.19 183 PHE A N 1
ATOM 1443 C CA . PHE A 1 183 ? 1.843 -0.681 12.296 1.00 98.19 183 PHE A CA 1
ATOM 1444 C C . PHE A 1 183 ? 1.445 -0.424 10.846 1.00 98.19 183 PHE A C 1
ATOM 1446 O O . PHE A 1 183 ? 1.297 0.725 10.430 1.00 98.19 183 PHE A O 1
ATOM 1453 N N . GLY A 1 184 ? 1.224 -1.478 10.074 1.00 98.25 184 GLY A N 1
ATOM 1454 C CA . GLY A 1 184 ? 0.588 -1.341 8.773 1.00 98.25 184 GLY A CA 1
ATOM 1455 C C . GLY A 1 184 ? 0.235 -2.682 8.164 1.00 98.25 184 GLY A C 1
ATOM 1456 O O . GLY A 1 184 ? 0.773 -3.719 8.553 1.00 98.25 184 GLY A O 1
ATOM 1457 N N . PHE A 1 185 ? -0.669 -2.667 7.196 1.00 98.19 185 PHE A N 1
ATOM 1458 C CA . PHE A 1 185 ? -0.999 -3.845 6.413 1.00 98.19 185 PHE A CA 1
ATOM 1459 C C . PHE A 1 185 ? -1.241 -3.487 4.955 1.00 98.19 185 PHE A C 1
ATOM 1461 O O . PHE A 1 185 ? -1.638 -2.372 4.623 1.00 98.19 185 PHE A O 1
ATOM 1468 N N . ILE A 1 186 ? -1.049 -4.485 4.100 1.00 97.50 186 ILE A N 1
ATOM 1469 C CA . ILE A 1 186 ? -1.642 -4.524 2.771 1.00 97.50 186 ILE A CA 1
ATOM 1470 C C . ILE A 1 186 ? -2.326 -5.877 2.625 1.00 97.50 186 ILE A C 1
ATOM 1472 O O . ILE A 1 186 ? -1.696 -6.911 2.854 1.00 97.50 186 ILE A O 1
ATOM 1476 N N . ILE A 1 187 ? -3.608 -5.877 2.278 1.00 95.50 187 ILE A N 1
ATOM 1477 C CA . ILE A 1 187 ? -4.434 -7.080 2.153 1.00 95.50 187 ILE A CA 1
ATOM 1478 C C . ILE A 1 187 ? -5.011 -7.106 0.743 1.00 95.50 187 ILE A C 1
ATOM 1480 O O . ILE A 1 187 ? -5.662 -6.148 0.340 1.00 95.50 187 ILE A O 1
ATOM 1484 N N . SER A 1 188 ? -4.793 -8.189 -0.002 1.00 91.56 188 SER A N 1
ATOM 1485 C CA . SER A 1 188 ? -5.428 -8.342 -1.315 1.00 91.56 188 SER A CA 1
ATOM 1486 C C . SER A 1 188 ? -6.938 -8.499 -1.138 1.00 91.56 188 SER A C 1
ATOM 1488 O O . SER A 1 188 ? -7.378 -9.289 -0.310 1.00 91.56 188 SER A O 1
ATOM 1490 N N . LEU A 1 189 ? -7.759 -7.785 -1.901 1.00 89.19 189 LEU A N 1
ATOM 1491 C CA . LEU A 1 189 ? -9.224 -7.899 -1.822 1.00 89.19 189 LEU A CA 1
ATOM 1492 C C . LEU A 1 189 ? -9.787 -8.972 -2.769 1.00 89.19 189 LEU A C 1
ATOM 1494 O O . LEU A 1 189 ? -11.000 -9.121 -2.878 1.00 89.19 189 LEU A O 1
ATOM 1498 N N . VAL A 1 190 ? -8.913 -9.749 -3.415 1.00 82.62 190 VAL A N 1
ATOM 1499 C CA . VAL A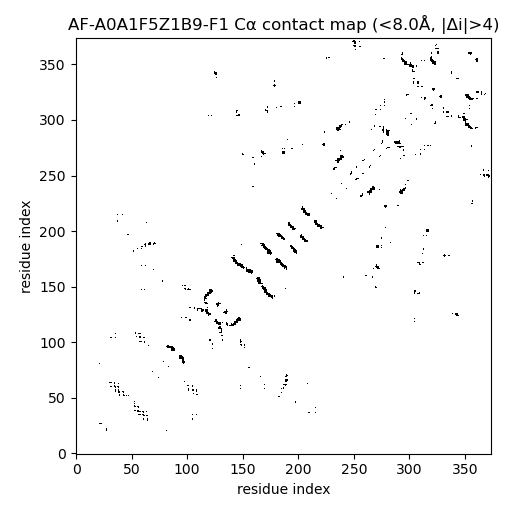 1 190 ? -9.275 -10.889 -4.279 1.00 82.62 190 VAL A CA 1
ATOM 1500 C C . VAL A 1 190 ? -8.633 -12.176 -3.778 1.00 82.62 190 VAL A C 1
ATOM 1502 O O . VAL A 1 190 ? -9.288 -13.217 -3.713 1.00 82.62 190 VAL A O 1
ATOM 1505 N N . ASP A 1 191 ? -7.375 -12.092 -3.352 1.00 83.50 191 ASP A N 1
ATOM 1506 C CA . ASP A 1 191 ? -6.576 -13.257 -2.997 1.00 83.50 191 ASP A CA 1
ATOM 1507 C C . ASP A 1 191 ? -6.423 -13.410 -1.496 1.00 83.50 191 ASP A C 1
ATOM 1509 O O . ASP A 1 191 ? -6.342 -12.424 -0.768 1.00 83.50 191 ASP A O 1
ATOM 1513 N N . ASP A 1 192 ? -6.224 -14.640 -1.029 1.00 87.12 192 ASP A N 1
ATOM 1514 C CA . ASP A 1 192 ? -5.961 -14.906 0.385 1.00 87.12 192 ASP A CA 1
ATOM 1515 C C . ASP A 1 192 ? -4.502 -14.683 0.768 1.00 87.12 192 ASP A C 1
ATOM 1517 O O . ASP A 1 192 ? -3.765 -15.589 1.176 1.00 87.12 192 ASP A O 1
ATOM 1521 N N . ARG A 1 193 ? -4.065 -13.438 0.601 1.00 90.12 193 ARG A N 1
ATOM 1522 C CA . ARG A 1 193 ? -2.718 -13.004 0.935 1.00 90.12 193 ARG A CA 1
ATOM 1523 C C . ARG A 1 193 ? -2.694 -11.596 1.497 1.00 90.12 193 ARG A C 1
ATOM 1525 O O . ARG A 1 193 ? -3.476 -10.730 1.110 1.00 90.12 193 ARG A O 1
ATOM 1532 N N . MET A 1 194 ? -1.764 -11.381 2.412 1.00 94.25 194 MET A N 1
ATOM 1533 C CA . MET A 1 194 ? -1.508 -10.083 3.013 1.00 94.25 194 MET A CA 1
ATOM 1534 C C . MET A 1 194 ? -0.045 -9.964 3.430 1.00 94.25 194 MET A C 1
ATOM 1536 O O . MET A 1 194 ? 0.660 -10.963 3.600 1.00 94.25 194 MET A O 1
ATOM 1540 N N . MET A 1 195 ? 0.382 -8.734 3.672 1.00 95.69 195 MET A N 1
ATOM 1541 C CA . MET A 1 195 ? 1.582 -8.441 4.440 1.00 95.69 195 MET A CA 1
ATOM 1542 C C . MET A 1 195 ? 1.230 -7.497 5.585 1.00 95.69 195 MET A C 1
ATOM 1544 O O . MET A 1 195 ? 0.428 -6.582 5.409 1.00 95.69 195 MET A O 1
ATOM 1548 N N . VAL A 1 196 ? 1.805 -7.742 6.759 1.00 97.44 196 VAL A N 1
ATOM 1549 C CA . VAL A 1 196 ? 1.509 -7.010 7.995 1.00 97.44 196 VAL A CA 1
ATOM 1550 C C . VAL A 1 196 ? 2.819 -6.649 8.676 1.00 97.44 196 VAL A C 1
ATOM 1552 O O . VAL A 1 196 ? 3.640 -7.525 8.937 1.00 97.44 196 VAL A O 1
ATOM 1555 N N . PHE A 1 197 ? 3.005 -5.372 8.986 1.00 97.62 197 PHE A N 1
ATOM 1556 C CA . PHE A 1 197 ? 4.076 -4.896 9.849 1.00 97.62 197 PHE A CA 1
ATOM 1557 C C . PHE A 1 197 ? 3.538 -4.729 11.269 1.00 97.62 197 PHE A C 1
ATOM 1559 O O . PHE A 1 197 ? 2.597 -3.967 11.486 1.00 97.62 197 PHE A O 1
ATOM 1566 N N . ASP A 1 198 ? 4.124 -5.442 12.229 1.00 94.19 198 ASP A N 1
ATOM 1567 C CA . ASP A 1 198 ? 3.661 -5.479 13.626 1.00 94.19 198 ASP A CA 1
ATOM 1568 C C . ASP A 1 198 ? 4.329 -4.440 14.547 1.00 94.19 198 ASP A C 1
ATOM 1570 O O . ASP A 1 198 ? 4.026 -4.395 15.739 1.00 94.19 198 ASP A O 1
ATOM 1574 N N . GLY A 1 199 ? 5.207 -3.597 13.995 1.00 93.12 199 GLY A N 1
ATOM 1575 C CA . GLY A 1 199 ? 6.033 -2.640 14.738 1.00 93.12 199 GLY A CA 1
ATOM 1576 C C . GLY A 1 199 ? 7.492 -3.075 14.864 1.00 93.12 199 GLY A C 1
ATOM 1577 O O . GLY A 1 199 ? 8.366 -2.231 15.062 1.00 93.12 199 GLY A O 1
ATOM 1578 N N . GLU A 1 200 ? 7.777 -4.366 14.683 1.00 91.81 200 GLU A N 1
ATOM 1579 C CA . GLU A 1 200 ? 9.129 -4.922 14.761 1.00 91.81 200 GLU A CA 1
ATOM 1580 C C . GLU A 1 200 ? 9.563 -5.563 13.443 1.00 91.81 200 GLU A C 1
ATOM 1582 O O . GLU A 1 200 ? 10.690 -5.349 12.986 1.00 91.81 200 GLU A O 1
ATOM 1587 N N . LYS A 1 201 ? 8.681 -6.339 12.805 1.00 93.06 201 LYS A N 1
ATOM 1588 C CA . LYS A 1 201 ? 8.990 -7.077 11.579 1.00 93.06 201 LYS A CA 1
ATOM 1589 C C . LYS A 1 201 ? 7.828 -7.106 10.593 1.00 93.06 201 LYS A C 1
ATOM 1591 O O . LYS A 1 201 ? 6.656 -7.004 10.945 1.00 93.06 201 LYS A O 1
ATOM 1596 N N . MET A 1 202 ? 8.177 -7.301 9.323 1.00 95.62 202 MET A N 1
ATOM 1597 C CA . MET A 1 202 ? 7.210 -7.604 8.273 1.00 95.62 202 MET A CA 1
ATOM 1598 C C . MET A 1 202 ? 6.870 -9.098 8.285 1.00 95.62 202 MET A C 1
ATOM 1600 O O . MET A 1 202 ? 7.767 -9.943 8.244 1.00 95.62 202 MET A O 1
ATOM 1604 N N . ARG A 1 203 ? 5.577 -9.421 8.300 1.00 94.44 203 ARG A N 1
ATOM 1605 C CA . ARG A 1 203 ? 5.030 -10.776 8.180 1.00 94.44 203 ARG A CA 1
ATOM 1606 C C . ARG A 1 203 ? 4.319 -10.907 6.839 1.00 94.44 203 ARG A C 1
ATOM 1608 O O . ARG A 1 203 ? 3.486 -10.071 6.504 1.00 94.44 203 ARG A O 1
ATOM 1615 N N . TYR A 1 204 ? 4.609 -11.970 6.097 1.00 93.56 204 TYR A N 1
ATOM 1616 C CA . TYR A 1 204 ? 3.967 -12.269 4.814 1.00 93.56 204 TYR A CA 1
ATOM 1617 C C . TYR A 1 204 ? 3.076 -13.482 4.984 1.00 93.56 204 TYR A C 1
ATOM 1619 O O . TYR A 1 204 ? 3.539 -14.526 5.434 1.00 93.56 204 TYR A O 1
ATOM 1627 N N . ILE A 1 205 ? 1.799 -13.355 4.656 1.00 92.56 205 ILE A N 1
ATOM 1628 C CA . ILE A 1 205 ? 0.795 -14.319 5.089 1.00 92.56 205 ILE A CA 1
ATOM 1629 C C . ILE A 1 205 ? -0.016 -14.767 3.891 1.00 92.56 205 ILE A C 1
ATOM 1631 O O . ILE A 1 205 ? -0.581 -13.945 3.175 1.00 92.56 205 ILE A O 1
ATOM 1635 N N . LYS A 1 206 ? -0.089 -16.083 3.703 1.00 90.38 206 LYS A N 1
ATOM 1636 C CA . LYS A 1 206 ? -1.161 -16.726 2.945 1.00 90.38 206 LYS A CA 1
ATOM 1637 C C . LYS A 1 206 ? -2.165 -17.262 3.942 1.00 90.38 206 LYS A C 1
ATOM 1639 O O . LYS A 1 206 ? -1.763 -17.827 4.957 1.00 90.38 206 LYS A O 1
ATOM 1644 N N . TYR A 1 207 ? -3.442 -17.084 3.681 1.00 87.88 207 TYR A N 1
ATOM 1645 C CA . TYR A 1 207 ? -4.466 -17.507 4.619 1.00 87.88 207 TYR A CA 1
ATOM 1646 C C . TYR A 1 207 ? -5.615 -18.210 3.920 1.00 87.88 207 TYR A C 1
ATOM 1648 O O . TYR A 1 207 ? -5.609 -18.389 2.709 1.00 87.88 207 TYR A O 1
ATOM 1656 N N . GLN A 1 208 ? -6.558 -18.688 4.710 1.00 84.25 208 GLN A N 1
ATOM 1657 C CA . GLN A 1 208 ? -7.808 -19.233 4.231 1.00 84.25 208 GLN A CA 1
ATOM 1658 C C . GLN A 1 208 ? -8.909 -18.719 5.146 1.00 84.25 208 GLN A C 1
ATOM 1660 O O . GLN A 1 208 ? -8.830 -18.854 6.372 1.00 84.25 208 GLN A O 1
ATOM 1665 N N . GLU A 1 209 ? -9.912 -18.106 4.531 1.00 79.62 209 GLU A N 1
ATOM 1666 C CA . GLU A 1 209 ? -11.108 -17.636 5.220 1.00 79.62 209 GLU A CA 1
ATOM 1667 C C . GLU A 1 209 ? -11.933 -18.817 5.753 1.00 79.62 209 GLU A C 1
ATOM 1669 O O . GLU A 1 209 ? -11.860 -19.926 5.209 1.00 79.62 209 GLU A O 1
ATOM 1674 N N . PRO A 1 210 ? -12.730 -18.605 6.811 1.00 78.56 210 PRO A N 1
ATOM 1675 C CA . PRO A 1 210 ? -13.544 -19.648 7.401 1.00 78.56 210 PRO A CA 1
ATOM 1676 C C . PRO A 1 210 ? -14.564 -20.168 6.387 1.00 78.56 210 PRO A C 1
ATOM 1678 O O . PRO A 1 210 ? -15.228 -19.401 5.690 1.00 78.56 210 PRO A O 1
ATOM 1681 N N . ALA A 1 211 ? -14.707 -21.490 6.334 1.00 71.56 211 ALA A N 1
ATOM 1682 C CA . ALA A 1 211 ? -15.649 -22.173 5.456 1.00 71.56 211 ALA A CA 1
ATOM 1683 C C . ALA A 1 211 ? -16.411 -23.239 6.251 1.00 71.56 211 ALA A C 1
ATOM 1685 O O . ALA A 1 211 ? -15.844 -24.253 6.672 1.00 71.56 211 ALA A O 1
ATOM 1686 N N . GLY A 1 212 ? -17.708 -23.006 6.470 1.00 69.88 212 GLY A N 1
ATOM 1687 C CA . GLY A 1 212 ? -18.537 -23.859 7.321 1.00 69.88 212 GLY A CA 1
ATOM 1688 C C . GLY A 1 212 ? -18.014 -23.891 8.760 1.00 69.88 212 GLY A C 1
ATOM 1689 O O . GLY A 1 212 ? -17.959 -22.862 9.424 1.00 69.88 212 GLY A O 1
ATOM 1690 N N . PHE A 1 213 ? -17.621 -25.075 9.236 1.00 67.56 213 PHE A N 1
ATOM 1691 C CA . PHE A 1 213 ? -17.061 -25.267 10.581 1.00 67.56 213 PHE A CA 1
ATOM 1692 C C . PHE A 1 213 ? -15.537 -25.078 10.655 1.00 67.56 213 PHE A C 1
ATOM 1694 O O . PHE A 1 213 ? -14.967 -25.197 11.739 1.00 67.56 213 PHE A O 1
ATOM 1701 N N . ASN A 1 214 ? -14.866 -24.818 9.530 1.00 73.25 214 ASN A N 1
ATOM 1702 C CA . ASN A 1 214 ? -13.419 -24.624 9.519 1.00 73.25 214 ASN A CA 1
ATOM 1703 C C . ASN A 1 214 ? -13.081 -23.185 9.934 1.00 73.25 214 ASN A C 1
ATOM 1705 O O . ASN A 1 214 ? -13.565 -22.255 9.281 1.00 73.25 214 ASN A O 1
ATOM 1709 N N . PRO A 1 215 ? -12.263 -22.983 10.986 1.00 80.06 215 PRO A N 1
ATOM 1710 C CA . PRO A 1 215 ? -11.822 -21.654 11.382 1.00 80.06 215 PRO A CA 1
ATOM 1711 C C . PRO A 1 215 ? -10.820 -21.088 10.372 1.00 80.06 215 PRO A C 1
ATOM 1713 O O . PRO A 1 215 ? -10.319 -21.795 9.494 1.00 80.06 215 PRO A O 1
ATOM 1716 N N . TRP A 1 216 ? -10.481 -19.812 10.553 1.00 82.81 216 TRP A N 1
ATOM 1717 C CA . TRP A 1 216 ? -9.350 -19.195 9.872 1.00 82.81 216 TRP A CA 1
ATOM 1718 C C . TRP A 1 216 ? -8.085 -20.036 10.037 1.00 82.81 216 TRP A C 1
ATOM 1720 O O . TRP A 1 216 ? -7.739 -20.450 11.146 1.00 82.81 216 TRP A O 1
ATOM 1730 N N . SER A 1 217 ? -7.359 -20.225 8.941 1.00 84.31 217 SER A N 1
ATOM 1731 C CA . SER A 1 217 ? -6.012 -20.789 8.976 1.00 84.31 217 SER A CA 1
ATOM 1732 C C . SER A 1 217 ? -5.059 -19.898 8.198 1.00 84.31 217 SER A C 1
ATOM 1734 O O . SER A 1 217 ? -5.463 -19.200 7.267 1.00 84.31 217 SER A O 1
ATOM 1736 N N . TYR A 1 218 ? -3.792 -19.878 8.601 1.00 90.69 218 TYR A N 1
ATOM 1737 C CA . TYR A 1 218 ? -2.784 -19.124 7.878 1.00 90.69 218 TYR A CA 1
ATOM 1738 C C . TYR A 1 218 ? -1.414 -19.777 7.930 1.00 90.69 218 TYR A C 1
ATOM 1740 O O . TYR A 1 218 ? -1.082 -20.544 8.833 1.00 90.69 218 TYR A O 1
ATOM 1748 N N . GLN A 1 219 ? -0.613 -19.421 6.937 1.00 90.12 219 GLN A N 1
ATOM 1749 C CA . GLN A 1 219 ? 0.788 -19.752 6.825 1.00 90.12 219 GLN A CA 1
ATOM 1750 C C . GLN A 1 219 ? 1.575 -18.456 6.644 1.00 90.12 219 GLN A C 1
ATOM 1752 O O . GLN A 1 219 ? 1.353 -17.701 5.695 1.00 90.12 219 GLN A O 1
ATOM 1757 N N . GLU A 1 220 ? 2.529 -18.220 7.541 1.00 90.88 220 GLU A N 1
ATOM 1758 C CA . GLU A 1 220 ? 3.572 -17.227 7.304 1.00 90.88 220 GLU A CA 1
ATOM 1759 C C . GLU A 1 220 ? 4.556 -17.797 6.276 1.00 90.88 220 GLU A C 1
ATOM 1761 O O . GLU A 1 220 ? 5.056 -18.915 6.427 1.00 90.88 220 GLU A O 1
ATOM 1766 N N . ILE A 1 221 ? 4.796 -17.051 5.203 1.00 87.81 221 ILE A N 1
ATOM 1767 C CA . ILE A 1 221 ? 5.732 -17.427 4.147 1.00 87.81 221 ILE A CA 1
ATOM 1768 C C . ILE A 1 221 ? 6.984 -16.565 4.240 1.00 87.81 221 ILE A C 1
ATOM 1770 O O . ILE A 1 221 ? 6.935 -15.392 4.607 1.00 87.81 221 ILE A O 1
ATOM 1774 N N . SER A 1 222 ? 8.124 -17.134 3.867 1.00 82.19 222 SER A N 1
ATOM 1775 C CA . SER A 1 222 ? 9.311 -16.324 3.622 1.00 82.19 222 SER A CA 1
ATOM 1776 C C . SER A 1 222 ? 9.153 -15.591 2.288 1.00 82.19 222 SER A C 1
ATOM 1778 O O . SER A 1 222 ? 8.675 -16.200 1.323 1.00 82.19 222 SER A O 1
ATOM 1780 N N . PRO A 1 223 ? 9.549 -14.309 2.201 1.00 75.50 223 PRO A N 1
ATOM 1781 C CA . PRO A 1 223 ? 9.615 -13.636 0.915 1.00 75.50 223 PRO A CA 1
ATOM 1782 C C . PRO A 1 223 ? 10.621 -14.375 0.014 1.00 75.50 223 PRO A C 1
ATOM 1784 O O . PRO A 1 223 ? 11.568 -14.994 0.517 1.00 75.50 223 PRO A O 1
ATOM 1787 N N . PRO A 1 224 ? 10.432 -14.351 -1.314 1.00 69.88 224 PRO A N 1
ATOM 1788 C CA . PRO A 1 224 ? 11.370 -14.967 -2.243 1.00 69.88 224 PRO A CA 1
ATOM 1789 C C . PRO A 1 224 ? 12.764 -14.354 -2.076 1.00 69.88 224 PRO A C 1
ATOM 1791 O O . PRO A 1 224 ? 12.914 -13.137 -1.962 1.00 69.88 224 PRO A O 1
ATOM 1794 N N . VAL A 1 225 ? 13.797 -15.196 -2.109 1.00 63.53 225 VAL A N 1
ATOM 1795 C CA . VAL A 1 225 ? 15.184 -14.722 -2.151 1.00 63.53 225 VAL A CA 1
ATOM 1796 C C . VAL A 1 225 ? 15.419 -14.047 -3.502 1.00 63.53 225 VAL A C 1
ATOM 1798 O O . VAL A 1 225 ? 15.068 -14.596 -4.549 1.00 63.53 225 VAL A O 1
ATOM 1801 N N . THR A 1 226 ? 16.005 -12.853 -3.492 1.00 62.00 226 THR A N 1
ATOM 1802 C CA . THR A 1 226 ? 16.389 -12.154 -4.718 1.00 62.00 226 THR A CA 1
ATOM 1803 C C . THR A 1 226 ? 17.481 -12.938 -5.444 1.00 62.00 226 THR A C 1
ATOM 1805 O O . THR A 1 226 ? 18.524 -13.270 -4.881 1.00 62.00 226 THR A O 1
ATOM 1808 N N . SER A 1 227 ? 17.252 -13.268 -6.716 1.00 53.44 227 SER A N 1
ATOM 1809 C CA . SER A 1 227 ? 18.304 -13.824 -7.565 1.00 53.44 227 SER A CA 1
ATOM 1810 C C . SER A 1 227 ? 19.230 -12.685 -7.994 1.00 53.44 227 SER A C 1
ATOM 1812 O O . SER A 1 227 ? 18.837 -11.877 -8.832 1.00 53.44 227 SER A O 1
ATOM 1814 N N . ALA A 1 228 ? 20.451 -12.642 -7.458 1.00 52.41 228 ALA A N 1
ATOM 1815 C CA . ALA A 1 228 ? 21.422 -11.558 -7.663 1.00 52.41 228 ALA A CA 1
ATOM 1816 C C . ALA A 1 228 ? 21.889 -11.333 -9.123 1.00 52.41 228 ALA A C 1
ATOM 1818 O O . ALA A 1 228 ? 22.676 -10.431 -9.376 1.00 52.41 228 ALA A O 1
ATOM 1819 N N . ASN A 1 229 ? 21.432 -12.142 -10.087 1.00 54.25 229 ASN A N 1
ATOM 1820 C CA . ASN A 1 229 ? 21.914 -12.140 -11.471 1.00 54.25 229 ASN A CA 1
ATOM 1821 C C . ASN A 1 229 ? 20.755 -12.194 -12.482 1.00 54.25 229 ASN A C 1
ATOM 1823 O O . ASN A 1 229 ? 20.661 -13.140 -13.268 1.00 54.25 229 ASN A O 1
ATOM 1827 N N . ARG A 1 230 ? 19.847 -11.209 -12.469 1.00 63.59 230 ARG A N 1
ATOM 1828 C CA . ARG A 1 230 ? 18.915 -11.027 -13.596 1.00 63.59 230 ARG A CA 1
ATOM 1829 C C . ARG A 1 230 ? 19.583 -10.217 -14.702 1.00 63.59 230 ARG A C 1
ATOM 1831 O O . ARG A 1 230 ? 20.234 -9.213 -14.437 1.00 63.59 230 ARG A O 1
ATOM 1838 N N . SER A 1 231 ? 19.412 -10.669 -15.942 1.00 69.44 231 SER A N 1
ATOM 1839 C CA . SER A 1 231 ? 19.762 -9.874 -17.119 1.00 69.44 231 SER A CA 1
ATOM 1840 C C . SER A 1 231 ? 18.917 -8.598 -17.149 1.00 69.44 231 SER A C 1
ATOM 1842 O O . SER A 1 231 ? 17.742 -8.639 -16.784 1.00 69.44 231 SER A O 1
ATOM 1844 N N . GLU A 1 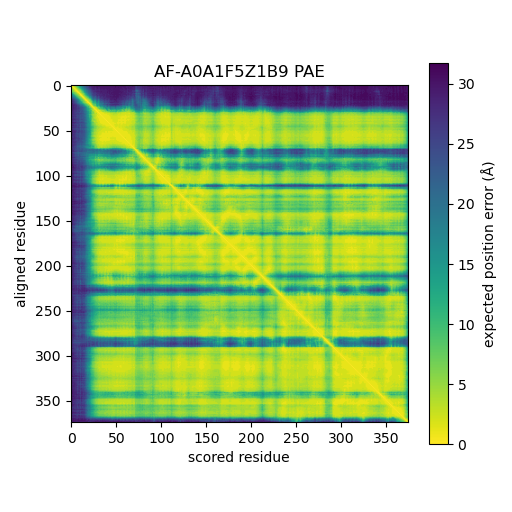232 ? 19.491 -7.484 -17.607 1.00 74.94 232 GLU A N 1
ATOM 1845 C CA . GLU A 1 232 ? 18.790 -6.196 -17.723 1.00 74.94 232 GLU A CA 1
ATOM 1846 C C . GLU A 1 232 ? 17.507 -6.316 -18.556 1.00 74.94 232 GLU A C 1
ATOM 1848 O O . GLU A 1 232 ? 16.475 -5.765 -18.185 1.00 74.94 232 GLU A O 1
ATOM 1853 N N . SER A 1 233 ? 17.530 -7.124 -19.621 1.00 74.19 233 SER A N 1
ATOM 1854 C CA . SER A 1 233 ? 16.372 -7.354 -20.488 1.00 74.19 233 SER A CA 1
ATOM 1855 C C . SER A 1 233 ? 15.301 -8.256 -19.871 1.00 74.19 233 SER A C 1
ATOM 1857 O O . SER A 1 233 ? 14.317 -8.535 -20.534 1.00 74.19 233 SER A O 1
ATOM 1859 N N . ALA A 1 234 ? 15.500 -8.769 -18.653 1.00 80.94 234 ALA A N 1
ATOM 1860 C CA . ALA A 1 234 ? 14.548 -9.625 -17.941 1.00 80.94 234 ALA A CA 1
ATOM 1861 C C . ALA A 1 234 ? 13.880 -8.905 -16.754 1.00 80.94 234 ALA A C 1
ATOM 1863 O O . ALA A 1 234 ? 13.208 -9.548 -15.946 1.00 80.94 234 ALA A O 1
ATOM 1864 N N . ILE A 1 235 ? 14.097 -7.591 -16.616 1.00 86.31 235 ILE A N 1
ATOM 1865 C CA . ILE A 1 235 ? 13.501 -6.788 -15.545 1.00 86.31 235 ILE A CA 1
ATOM 1866 C C . ILE A 1 235 ? 12.001 -6.642 -15.793 1.00 86.31 235 ILE A C 1
ATOM 1868 O O . ILE A 1 235 ? 11.572 -6.203 -16.861 1.00 86.31 235 ILE A O 1
ATOM 1872 N N . ARG A 1 236 ? 11.210 -6.964 -14.768 1.00 87.81 236 ARG A N 1
ATOM 1873 C CA . ARG A 1 236 ? 9.749 -6.850 -14.789 1.00 87.81 236 ARG A CA 1
ATOM 1874 C C . ARG A 1 236 ? 9.270 -5.665 -13.947 1.00 87.81 236 ARG A C 1
ATOM 1876 O O . ARG A 1 236 ? 9.631 -5.539 -12.771 1.00 87.81 236 ARG A O 1
ATOM 1883 N N . PHE A 1 237 ? 8.427 -4.819 -14.536 1.00 89.12 237 PHE A N 1
ATOM 1884 C CA . PHE A 1 237 ? 7.934 -3.570 -13.953 1.00 89.12 237 PHE A CA 1
ATOM 1885 C C . PHE A 1 237 ? 6.458 -3.635 -13.581 1.00 89.12 237 PHE A C 1
ATOM 1887 O O . PHE A 1 237 ? 5.618 -4.016 -14.391 1.00 89.12 237 PHE A O 1
ATOM 1894 N N . ALA A 1 238 ? 6.134 -3.123 -12.399 1.00 90.94 238 ALA A N 1
ATOM 1895 C CA . ALA A 1 238 ? 4.797 -2.690 -12.033 1.00 90.94 238 ALA A CA 1
ATOM 1896 C C . ALA A 1 238 ? 4.673 -1.172 -12.210 1.00 90.94 238 ALA A C 1
ATOM 1898 O O . ALA A 1 238 ? 5.369 -0.387 -11.559 1.00 90.94 238 ALA A O 1
ATOM 1899 N N . THR A 1 239 ? 3.797 -0.759 -13.120 1.00 89.88 239 THR A N 1
ATOM 1900 C CA . THR A 1 239 ? 3.455 0.647 -13.355 1.00 89.88 239 THR A CA 1
ATOM 1901 C C . THR A 1 239 ? 2.054 0.746 -13.954 1.00 89.88 239 THR A C 1
ATOM 1903 O O . THR A 1 239 ? 1.500 -0.239 -14.434 1.00 89.88 239 THR A O 1
ATOM 1906 N N . LEU A 1 240 ? 1.442 1.928 -13.954 1.00 85.31 240 LEU A N 1
ATOM 1907 C CA . LEU A 1 240 ? 0.125 2.088 -14.570 1.00 85.31 240 LEU A CA 1
ATOM 1908 C C . LEU A 1 240 ? 0.227 2.138 -16.095 1.00 85.31 240 LEU A C 1
ATOM 1910 O O . LEU A 1 240 ? 1.098 2.800 -16.649 1.00 85.31 240 LEU A O 1
ATOM 1914 N N . GLU A 1 241 ? -0.740 1.532 -16.781 1.00 83.62 241 GLU A N 1
ATOM 1915 C CA . GLU A 1 241 ? -0.824 1.510 -18.249 1.00 83.62 241 GLU A CA 1
ATOM 1916 C C . GLU A 1 241 ? -0.695 2.910 -18.876 1.00 83.62 241 GLU A C 1
ATOM 1918 O O . GLU A 1 241 ? 0.106 3.138 -19.784 1.00 83.62 241 GLU A O 1
ATOM 1923 N N . ARG A 1 242 ? -1.394 3.899 -18.303 1.00 83.81 242 ARG A N 1
ATOM 1924 C CA . ARG A 1 242 ? -1.332 5.310 -18.728 1.00 83.81 242 ARG A CA 1
ATOM 1925 C C . ARG A 1 242 ? 0.057 5.956 -18.601 1.00 83.81 242 ARG A C 1
ATOM 1927 O O . ARG A 1 242 ? 0.260 7.055 -19.109 1.00 83.81 242 ARG A O 1
ATOM 1934 N N . ARG A 1 243 ? 1.008 5.323 -17.903 1.00 85.62 243 ARG A N 1
ATOM 1935 C CA . ARG A 1 243 ? 2.399 5.786 -17.749 1.00 85.62 243 ARG A CA 1
ATOM 1936 C C . ARG A 1 243 ? 3.333 5.226 -18.810 1.00 85.62 243 ARG A C 1
ATOM 1938 O O . ARG A 1 243 ? 4.397 5.800 -19.019 1.00 85.62 243 ARG A O 1
ATOM 1945 N N . LEU A 1 244 ? 2.946 4.171 -19.523 1.00 83.81 244 LEU A N 1
ATOM 1946 C CA . LEU A 1 244 ? 3.802 3.544 -20.530 1.00 83.81 244 LEU A CA 1
ATOM 1947 C C . LEU A 1 244 ? 4.235 4.494 -21.654 1.00 83.81 244 LEU A C 1
ATOM 1949 O O . LEU A 1 244 ? 5.409 4.441 -22.019 1.00 83.81 244 LEU A O 1
ATOM 1953 N N . PRO A 1 245 ? 3.383 5.399 -22.186 1.00 84.06 245 PRO A N 1
ATOM 1954 C CA . PRO A 1 245 ? 3.844 6.388 -23.160 1.00 84.06 245 PRO A CA 1
ATOM 1955 C C . PRO A 1 245 ? 4.971 7.268 -22.607 1.00 84.06 245 PRO A C 1
ATOM 1957 O O . PRO A 1 245 ? 5.972 7.485 -23.282 1.00 84.06 245 PRO A O 1
ATOM 1960 N N . ILE A 1 246 ? 4.845 7.699 -21.349 1.00 80.69 246 ILE A N 1
ATOM 1961 C CA . ILE A 1 246 ? 5.839 8.539 -20.673 1.00 80.69 246 ILE A CA 1
ATOM 1962 C C . ILE A 1 246 ? 7.143 7.758 -20.450 1.00 80.69 246 ILE A C 1
ATOM 1964 O O . ILE A 1 246 ? 8.222 8.278 -20.727 1.00 80.69 246 ILE A O 1
ATOM 1968 N N . LEU A 1 247 ? 7.061 6.495 -20.018 1.00 81.75 247 LEU A N 1
ATOM 1969 C CA . LEU A 1 247 ? 8.233 5.628 -19.827 1.00 81.75 247 LEU A CA 1
ATOM 1970 C C . LEU A 1 247 ? 8.954 5.293 -21.142 1.00 81.75 247 LEU A C 1
ATOM 1972 O O . LEU A 1 247 ? 10.174 5.148 -21.158 1.00 81.75 247 LEU A O 1
ATOM 1976 N N . LYS A 1 248 ? 8.227 5.207 -22.263 1.00 80.25 248 LYS A N 1
ATOM 1977 C CA . LYS A 1 248 ? 8.840 5.086 -23.596 1.00 80.25 248 LYS A CA 1
ATOM 1978 C C . LYS A 1 248 ? 9.642 6.338 -23.948 1.00 80.25 248 LYS A C 1
ATOM 1980 O O . LYS A 1 248 ? 10.741 6.227 -24.483 1.00 80.25 248 LYS A O 1
ATOM 1985 N N . THR A 1 249 ? 9.110 7.521 -23.637 1.00 78.44 249 THR A N 1
ATOM 1986 C CA . THR A 1 249 ? 9.785 8.797 -23.918 1.00 78.44 249 THR A CA 1
ATOM 1987 C C . THR A 1 249 ? 10.902 9.138 -22.936 1.00 78.44 249 THR A C 1
ATOM 1989 O O . THR A 1 249 ? 11.785 9.904 -23.297 1.00 78.44 249 THR A O 1
ATOM 1992 N N . SER A 1 250 ? 10.915 8.556 -21.731 1.00 75.81 250 SER A N 1
ATOM 1993 C CA . SER A 1 250 ? 11.961 8.805 -20.728 1.00 75.81 250 SER A CA 1
ATOM 1994 C C . SER A 1 250 ? 13.292 8.113 -21.033 1.00 75.81 250 SER A C 1
ATOM 1996 O O . SER A 1 250 ? 14.201 8.171 -20.214 1.00 75.81 250 SER A O 1
ATOM 1998 N N . GLY A 1 251 ? 13.395 7.389 -22.153 1.00 75.19 251 GLY A N 1
ATOM 1999 C CA . GLY A 1 251 ? 14.583 6.635 -22.554 1.00 75.19 251 GLY A CA 1
ATOM 2000 C C . GLY A 1 251 ? 14.825 5.346 -21.764 1.00 75.19 251 GLY A C 1
ATOM 2001 O O . GLY A 1 251 ? 15.566 4.499 -22.249 1.00 75.19 251 GLY A O 1
ATOM 2002 N N . LEU A 1 252 ? 14.149 5.134 -20.627 1.00 85.88 252 LEU A N 1
ATOM 2003 C CA . LEU A 1 252 ? 14.330 3.964 -19.760 1.00 85.88 252 LEU A CA 1
ATOM 2004 C C . LEU A 1 252 ? 14.209 2.637 -20.521 1.00 85.88 252 LEU A C 1
ATOM 2006 O O . LEU A 1 252 ? 15.126 1.820 -20.501 1.00 85.88 252 LEU A O 1
ATOM 2010 N N . LEU A 1 253 ? 13.087 2.435 -21.218 1.00 85.25 253 LEU A N 1
ATOM 2011 C CA . LEU A 1 253 ? 12.808 1.165 -21.902 1.00 85.25 253 LEU A CA 1
ATOM 2012 C C . LEU A 1 253 ? 13.763 0.917 -23.069 1.00 85.25 253 LEU A C 1
ATOM 2014 O O . LEU A 1 253 ? 14.127 -0.221 -23.351 1.00 85.25 253 LEU A O 1
ATOM 2018 N N . LYS A 1 254 ? 14.205 1.998 -23.721 1.00 82.19 254 LYS A N 1
ATOM 2019 C CA . LYS A 1 254 ? 15.190 1.941 -24.800 1.00 82.19 254 LYS A CA 1
ATOM 2020 C C . LYS A 1 254 ? 16.573 1.571 -24.263 1.00 82.19 254 LYS A C 1
ATOM 2022 O O . LYS A 1 254 ? 17.222 0.716 -24.853 1.00 82.19 254 LYS A O 1
ATOM 2027 N N . SER A 1 255 ? 17.005 2.188 -23.162 1.00 84.19 255 SER A N 1
ATOM 2028 C CA . SER A 1 255 ? 18.309 1.930 -22.538 1.00 84.19 255 SER A CA 1
ATOM 2029 C C . SER A 1 255 ? 18.443 0.486 -22.061 1.00 84.19 255 SER A C 1
ATOM 2031 O O . SER A 1 255 ? 19.500 -0.106 -22.232 1.00 84.19 255 SER A O 1
ATOM 2033 N N . LEU A 1 256 ? 17.363 -0.091 -21.529 1.00 85.12 256 LEU A N 1
ATOM 2034 C CA . LEU A 1 256 ? 17.341 -1.472 -21.035 1.00 85.12 256 LEU A CA 1
ATOM 2035 C C . LEU A 1 256 ? 16.977 -2.509 -22.109 1.00 85.12 256 LEU A C 1
ATOM 2037 O O . LEU A 1 256 ? 16.983 -3.706 -21.833 1.00 85.12 256 LEU A O 1
ATOM 2041 N N . ASN A 1 257 ? 16.647 -2.064 -23.327 1.00 86.12 257 ASN A N 1
ATOM 2042 C CA . ASN A 1 257 ? 16.153 -2.911 -24.413 1.00 86.12 257 ASN A CA 1
ATOM 2043 C C . ASN A 1 257 ? 14.938 -3.775 -24.003 1.00 86.12 257 ASN A C 1
ATOM 2045 O O . ASN A 1 257 ? 14.883 -4.969 -24.298 1.00 86.12 257 ASN A O 1
ATOM 2049 N N . ILE A 1 258 ? 13.969 -3.166 -23.310 1.00 85.81 258 ILE A N 1
ATOM 2050 C CA . ILE A 1 258 ? 12.784 -3.857 -22.784 1.00 85.81 258 ILE A CA 1
ATOM 2051 C C . ILE A 1 258 ? 11.556 -3.547 -23.658 1.00 85.81 258 ILE A C 1
ATOM 2053 O O . ILE A 1 258 ? 11.167 -2.376 -23.776 1.00 85.81 258 ILE A O 1
ATOM 2057 N N . PRO A 1 259 ? 10.928 -4.562 -24.281 1.00 84.56 259 PRO A N 1
ATOM 2058 C CA . PRO A 1 259 ? 9.680 -4.400 -25.025 1.00 84.56 259 PRO A CA 1
ATOM 2059 C C . PRO A 1 259 ? 8.486 -4.165 -24.089 1.00 84.56 259 PRO A C 1
ATOM 2061 O O . PRO A 1 259 ? 8.507 -4.547 -22.926 1.00 84.56 259 PRO A O 1
ATOM 2064 N N . VAL A 1 260 ? 7.416 -3.549 -24.605 1.00 83.88 260 VAL A N 1
ATOM 2065 C CA . VAL A 1 260 ? 6.152 -3.398 -23.861 1.00 83.88 260 VAL A CA 1
ATOM 2066 C C . VAL A 1 260 ? 5.235 -4.577 -24.158 1.00 83.88 260 VAL A C 1
ATOM 2068 O O . VAL A 1 260 ? 4.511 -4.558 -25.151 1.00 83.88 260 VAL A O 1
ATOM 2071 N N . ASP A 1 261 ? 5.285 -5.583 -23.292 1.00 82.44 261 ASP A N 1
ATOM 2072 C CA . ASP A 1 261 ? 4.541 -6.840 -23.379 1.00 82.44 261 ASP A CA 1
ATOM 2073 C C . ASP A 1 261 ? 4.215 -7.370 -21.955 1.00 82.44 261 ASP A C 1
ATOM 2075 O O . ASP A 1 261 ? 4.731 -6.820 -20.972 1.00 82.44 261 ASP A O 1
ATOM 2079 N N . PRO A 1 262 ? 3.346 -8.389 -21.803 1.00 74.50 262 PRO A N 1
ATOM 2080 C CA . PRO A 1 262 ? 2.964 -8.897 -20.483 1.00 74.50 262 PRO A CA 1
ATOM 2081 C C . PRO A 1 262 ? 4.090 -9.636 -19.739 1.00 74.50 262 PRO A C 1
ATOM 2083 O O . PRO A 1 262 ? 3.989 -9.811 -18.525 1.00 74.50 262 PRO A O 1
ATOM 2086 N N . ASP A 1 263 ? 5.174 -10.031 -20.416 1.00 78.12 263 ASP A N 1
ATOM 2087 C CA . ASP A 1 263 ? 6.309 -10.711 -19.778 1.00 78.12 263 ASP A CA 1
ATOM 2088 C C . ASP A 1 263 ? 7.182 -9.738 -18.971 1.00 78.12 263 ASP A C 1
ATOM 2090 O O . ASP A 1 263 ? 7.854 -10.151 -18.018 1.00 78.12 263 ASP A O 1
ATOM 2094 N N . HIS A 1 264 ? 7.145 -8.448 -19.325 1.00 82.69 264 HIS A N 1
ATOM 2095 C CA . HIS A 1 264 ? 7.921 -7.380 -18.688 1.00 82.69 264 HIS A CA 1
ATOM 2096 C C . HIS A 1 264 ? 7.062 -6.361 -17.938 1.00 82.69 264 HIS A C 1
ATOM 2098 O O . HIS A 1 264 ? 7.584 -5.649 -17.077 1.00 82.69 264 HIS A O 1
ATOM 2104 N N . PHE A 1 265 ? 5.765 -6.264 -18.238 1.00 84.06 265 PHE A N 1
ATOM 2105 C CA . PHE A 1 265 ? 4.893 -5.247 -17.658 1.00 84.06 265 PHE A CA 1
ATOM 2106 C C . PHE A 1 265 ? 3.684 -5.827 -16.949 1.00 84.06 265 PHE A C 1
ATOM 2108 O O . PHE A 1 265 ? 2.810 -6.460 -17.532 1.00 84.06 265 PHE A O 1
ATOM 2115 N N . TYR A 1 266 ? 3.575 -5.455 -15.682 1.00 84.31 266 TYR A N 1
ATOM 2116 C CA . TYR A 1 266 ? 2.381 -5.604 -14.882 1.00 84.31 266 TYR A CA 1
ATOM 2117 C C . TYR A 1 266 ? 1.683 -4.243 -14.792 1.00 84.31 266 TYR A C 1
ATOM 2119 O O . TYR A 1 266 ? 2.195 -3.336 -14.125 1.00 84.31 266 TYR A O 1
ATOM 2127 N N . PRO A 1 267 ? 0.536 -4.051 -15.470 1.00 80.12 267 PRO A N 1
ATOM 2128 C CA . PRO A 1 267 ? -0.122 -2.757 -15.571 1.00 80.12 267 PRO A CA 1
ATOM 2129 C C . PRO A 1 267 ? -0.907 -2.456 -14.286 1.00 80.12 267 PRO A C 1
ATOM 2131 O O . PRO A 1 267 ? -2.128 -2.325 -14.305 1.00 80.12 267 PRO A O 1
ATOM 2134 N N . SER A 1 268 ? -0.230 -2.375 -13.148 1.00 81.69 268 SER A N 1
ATOM 2135 C CA . SER A 1 268 ? -0.793 -2.025 -11.846 1.00 81.69 268 SER A CA 1
ATOM 2136 C C . SER A 1 268 ? 0.254 -1.329 -10.989 1.00 81.69 268 SER A C 1
ATOM 2138 O O . SER A 1 268 ? 1.453 -1.543 -11.154 1.00 81.69 268 SER A O 1
ATOM 2140 N N . MET A 1 269 ? -0.214 -0.516 -10.053 1.00 85.44 269 MET A N 1
ATOM 2141 C CA . MET A 1 269 ? 0.565 0.007 -8.931 1.00 85.44 269 MET A CA 1
ATOM 2142 C C . MET A 1 269 ? -0.266 -0.171 -7.659 1.00 85.44 269 MET A C 1
ATOM 2144 O O . MET A 1 269 ? -1.285 -0.855 -7.709 1.00 85.44 269 MET A O 1
ATOM 2148 N N . GLY A 1 270 ? 0.193 0.404 -6.552 1.00 88.69 270 GLY A N 1
ATOM 2149 C CA . GLY A 1 270 ? -0.522 0.384 -5.285 1.00 88.69 270 GLY A CA 1
ATOM 2150 C C . GLY A 1 270 ? -0.296 -0.894 -4.483 1.00 88.69 270 GLY A C 1
ATOM 2151 O O . GLY A 1 270 ? 0.756 -1.540 -4.594 1.00 88.69 270 GLY A O 1
ATOM 2152 N N . GLY A 1 271 ? -1.273 -1.243 -3.656 1.00 91.38 271 GLY A N 1
ATOM 2153 C CA . GLY A 1 271 ? -1.164 -2.303 -2.665 1.00 91.38 271 GLY A CA 1
ATOM 2154 C C . GLY A 1 271 ? -0.936 -3.673 -3.291 1.00 91.38 271 GLY A C 1
ATOM 2155 O O . GLY A 1 271 ? -0.029 -4.400 -2.888 1.00 91.38 271 GLY A O 1
ATOM 2156 N N . GLU A 1 272 ? -1.687 -4.007 -4.337 1.00 88.62 272 GLU A N 1
ATOM 2157 C CA . GLU A 1 272 ? -1.594 -5.320 -4.983 1.00 88.62 272 GLU A CA 1
ATOM 2158 C C . GLU A 1 272 ? -0.256 -5.519 -5.721 1.00 88.62 272 GLU A C 1
ATOM 2160 O O . GLU A 1 272 ? 0.357 -6.595 -5.681 1.00 88.62 272 GLU A O 1
ATOM 2165 N N . ALA A 1 273 ? 0.252 -4.459 -6.358 1.00 90.38 273 ALA A N 1
ATOM 2166 C CA . ALA A 1 273 ? 1.566 -4.478 -6.992 1.00 90.38 273 ALA A CA 1
ATOM 2167 C C . ALA A 1 273 ? 2.686 -4.632 -5.956 1.00 90.38 273 ALA A C 1
ATOM 2169 O O . ALA A 1 273 ? 3.608 -5.423 -6.167 1.00 90.38 273 ALA A O 1
ATOM 2170 N N . LEU A 1 274 ? 2.592 -3.929 -4.822 1.00 93.62 274 LEU A N 1
ATOM 2171 C CA . LEU A 1 274 ? 3.561 -4.043 -3.737 1.00 93.62 274 LEU A CA 1
ATOM 2172 C C . LEU A 1 274 ? 3.504 -5.419 -3.056 1.00 93.62 274 LEU A C 1
ATOM 2174 O O . LEU A 1 274 ? 4.557 -5.990 -2.779 1.00 93.62 274 LEU A O 1
ATOM 2178 N N . LEU A 1 275 ? 2.317 -6.001 -2.862 1.00 90.94 275 LEU A N 1
ATOM 2179 C CA . LEU A 1 275 ? 2.153 -7.382 -2.391 1.00 90.94 275 LEU A CA 1
ATOM 2180 C C . LEU A 1 275 ? 2.816 -8.380 -3.343 1.00 90.94 275 LEU A C 1
ATOM 2182 O O . LEU A 1 275 ? 3.571 -9.254 -2.915 1.00 90.94 275 LEU A O 1
ATOM 2186 N N . THR A 1 276 ? 2.568 -8.242 -4.645 1.00 88.00 276 THR A N 1
ATOM 2187 C CA . THR A 1 276 ? 3.151 -9.110 -5.678 1.00 88.00 276 THR A CA 1
ATOM 2188 C C . THR A 1 276 ? 4.667 -8.956 -5.754 1.00 88.00 276 THR A C 1
ATOM 2190 O O . THR A 1 276 ? 5.386 -9.952 -5.882 1.00 88.00 276 THR A O 1
ATOM 2193 N N . LEU A 1 277 ? 5.169 -7.726 -5.612 1.00 89.62 277 LEU A N 1
ATOM 2194 C CA . LEU A 1 277 ? 6.588 -7.455 -5.453 1.00 89.62 277 LEU A CA 1
ATOM 2195 C C . LEU A 1 277 ? 7.085 -8.185 -4.197 1.00 89.62 277 LEU A C 1
ATOM 2197 O O . LEU A 1 277 ? 7.789 -9.177 -4.326 1.00 89.62 277 LEU A O 1
ATOM 2201 N N . ALA A 1 278 ? 6.673 -7.808 -2.995 1.00 89.69 278 ALA A N 1
ATOM 2202 C CA . ALA A 1 278 ? 7.256 -8.329 -1.760 1.00 89.69 278 ALA A CA 1
ATOM 2203 C C . ALA A 1 278 ? 7.112 -9.858 -1.576 1.00 89.69 278 ALA A C 1
ATOM 2205 O O . ALA A 1 278 ? 8.041 -10.504 -1.095 1.00 89.69 278 ALA A O 1
ATOM 2206 N N . MET A 1 279 ? 5.995 -10.458 -2.002 1.00 86.50 279 MET A N 1
ATOM 2207 C CA . MET A 1 279 ? 5.708 -11.891 -1.809 1.00 86.50 279 MET A CA 1
ATOM 2208 C C . MET A 1 279 ? 6.088 -12.781 -3.003 1.00 86.50 279 MET A C 1
ATOM 2210 O O . MET A 1 279 ? 6.078 -14.006 -2.874 1.00 86.50 279 MET A O 1
ATOM 2214 N N . GLY A 1 280 ? 6.388 -12.203 -4.171 1.00 76.06 280 GLY A N 1
ATOM 2215 C CA . GLY A 1 280 ? 6.845 -12.936 -5.360 1.00 76.06 280 GLY A CA 1
ATOM 2216 C C . GLY A 1 280 ? 5.834 -13.846 -6.045 1.00 76.06 280 GLY A C 1
ATOM 2217 O O . GLY A 1 280 ? 6.248 -14.646 -6.870 1.00 76.06 280 GLY A O 1
ATOM 2218 N N . ASN A 1 281 ? 4.546 -13.747 -5.722 1.00 68.94 281 ASN A N 1
ATOM 2219 C CA . ASN A 1 281 ? 3.476 -14.471 -6.408 1.00 68.94 281 ASN A CA 1
ATOM 2220 C C . ASN A 1 281 ? 2.401 -13.462 -6.837 1.00 68.94 281 ASN A C 1
ATOM 2222 O O . ASN A 1 281 ? 2.120 -12.535 -6.080 1.00 68.94 281 ASN A O 1
ATOM 2226 N N . LYS A 1 282 ? 1.793 -13.653 -8.011 1.00 61.69 282 LYS A N 1
ATOM 2227 C CA . LYS A 1 282 ? 0.517 -13.042 -8.431 1.00 61.69 282 LYS A CA 1
ATOM 2228 C C . LYS A 1 282 ? -0.524 -14.148 -8.342 1.00 61.69 282 LYS A C 1
ATOM 2230 O O . LYS A 1 282 ? -0.203 -15.293 -8.673 1.00 61.69 282 LYS A O 1
ATOM 2235 N N . ALA A 1 283 ? -1.740 -13.861 -7.902 1.00 50.09 283 ALA A N 1
ATOM 2236 C CA . ALA A 1 283 ? -2.771 -14.881 -8.002 1.00 50.09 283 ALA A CA 1
ATOM 2237 C C . ALA A 1 283 ? -3.167 -15.175 -9.442 1.00 50.09 283 ALA A C 1
ATOM 2239 O O . ALA A 1 283 ? -3.101 -14.320 -10.323 1.00 50.09 283 ALA A O 1
ATOM 2240 N N . GLY A 1 284 ? -3.535 -16.432 -9.675 1.00 46.22 284 GLY A N 1
ATOM 2241 C CA . GLY A 1 284 ? -3.855 -16.944 -11.004 1.00 46.22 284 GLY A CA 1
ATOM 2242 C C . GLY A 1 284 ? -2.643 -17.329 -11.860 1.00 46.22 284 GLY A C 1
ATOM 2243 O O . GLY A 1 284 ? -2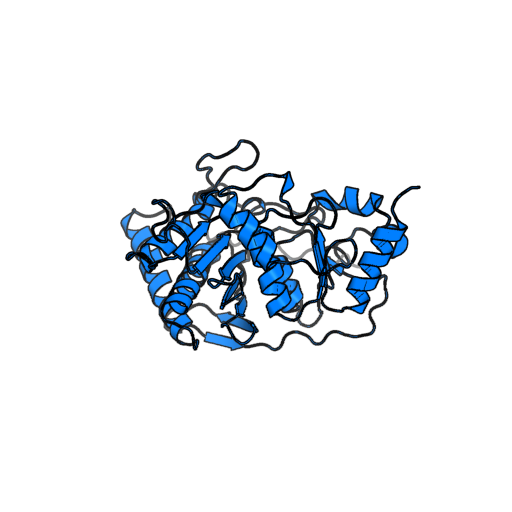.849 -17.819 -12.965 1.00 46.22 284 GLY A O 1
ATOM 2244 N N . TYR A 1 285 ? -1.401 -17.172 -11.375 1.00 45.06 285 TYR A N 1
ATOM 2245 C CA . TYR A 1 285 ? -0.178 -17.543 -12.109 1.00 45.06 285 TYR A CA 1
ATOM 2246 C C . TYR A 1 285 ? 0.541 -18.725 -11.438 1.00 45.06 285 TYR A C 1
ATOM 2248 O O . TYR A 1 285 ? 0.439 -18.889 -10.217 1.00 45.06 285 TYR A O 1
ATOM 2256 N N . PRO A 1 286 ? 1.262 -19.569 -12.204 1.00 40.59 286 PRO A N 1
ATOM 2257 C CA . PRO A 1 286 ? 1.981 -20.717 -11.656 1.00 40.59 286 PRO A CA 1
ATOM 2258 C C . PRO A 1 286 ? 2.972 -20.316 -10.552 1.00 40.59 286 PRO A C 1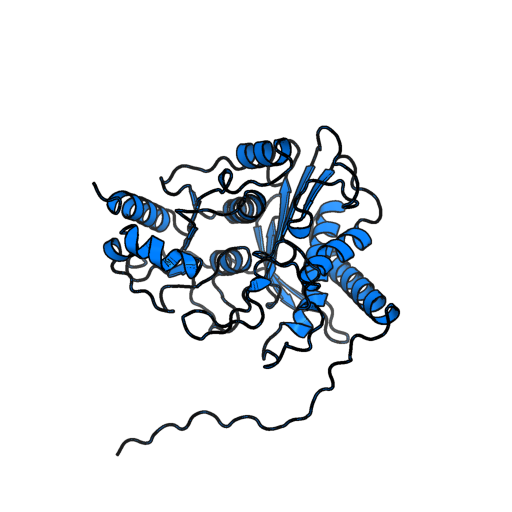
ATOM 2260 O O . PRO A 1 286 ? 3.629 -19.279 -10.630 1.00 40.59 286 PRO A O 1
ATOM 2263 N N . ALA A 1 287 ? 3.090 -21.148 -9.516 1.00 45.94 287 ALA A N 1
ATOM 2264 C CA . ALA A 1 287 ? 3.970 -20.889 -8.380 1.00 45.94 287 ALA A CA 1
ATOM 2265 C C . ALA A 1 287 ? 5.462 -20.937 -8.769 1.00 45.94 287 ALA A C 1
ATOM 2267 O O . ALA A 1 287 ? 5.881 -21.849 -9.478 1.00 45.94 287 ALA A O 1
ATOM 2268 N N . GLY A 1 288 ? 6.275 -20.029 -8.210 1.00 46.47 288 GLY A N 1
ATOM 2269 C CA . GLY A 1 288 ? 7.738 -20.193 -8.148 1.00 46.47 288 GLY A CA 1
ATOM 2270 C C . GLY A 1 288 ? 8.593 -19.158 -8.884 1.00 46.47 288 GLY A C 1
ATOM 2271 O O . GLY A 1 288 ? 9.809 -19.171 -8.705 1.00 46.47 288 GLY A O 1
ATOM 2272 N N . GLU A 1 289 ? 8.008 -18.227 -9.637 1.00 50.78 289 GLU A N 1
ATOM 2273 C CA . GLU A 1 289 ? 8.761 -17.139 -10.272 1.00 50.78 289 GLU A CA 1
ATOM 2274 C C . GLU A 1 289 ? 8.439 -15.787 -9.640 1.00 50.78 289 GLU A C 1
ATOM 2276 O O . GLU A 1 289 ? 7.299 -15.341 -9.667 1.00 50.78 289 GLU A O 1
ATOM 2281 N N . SER A 1 290 ? 9.457 -15.083 -9.128 1.00 54.00 290 SER A N 1
ATOM 2282 C CA . SER A 1 290 ? 9.313 -13.670 -8.761 1.00 54.00 290 SER A CA 1
ATOM 2283 C C . SER A 1 290 ? 8.879 -12.864 -9.993 1.00 54.00 290 SER A C 1
ATOM 2285 O O . SER A 1 290 ? 9.647 -12.708 -10.949 1.00 54.00 290 SER A O 1
ATOM 2287 N N . LEU A 1 291 ? 7.643 -12.363 -9.967 1.00 73.44 291 LEU A N 1
ATOM 2288 C CA . LEU A 1 291 ? 7.000 -11.729 -11.124 1.00 73.44 291 LEU A CA 1
ATOM 2289 C C . LEU A 1 291 ? 7.371 -10.263 -11.324 1.00 73.44 291 LEU A C 1
ATOM 2291 O O . LEU A 1 291 ? 7.223 -9.755 -12.423 1.00 73.44 291 LEU A O 1
ATOM 2295 N N . LEU A 1 292 ? 7.848 -9.590 -10.281 1.00 85.69 292 LEU A N 1
ATOM 2296 C CA . LEU A 1 292 ? 8.181 -8.171 -10.321 1.00 85.69 292 LEU A CA 1
ATOM 2297 C C . LEU A 1 292 ? 9.544 -7.933 -9.702 1.00 85.69 292 LEU A C 1
ATOM 2299 O O . LEU A 1 292 ? 9.855 -8.524 -8.664 1.00 85.69 292 LEU A O 1
ATOM 2303 N N . ASP A 1 293 ? 10.307 -7.037 -10.310 1.00 88.31 293 ASP A N 1
ATOM 2304 C CA . ASP A 1 293 ? 11.589 -6.562 -9.795 1.00 88.31 293 ASP A CA 1
ATOM 2305 C C . ASP A 1 293 ? 11.471 -5.131 -9.263 1.00 88.31 293 ASP A C 1
ATOM 2307 O O . ASP A 1 293 ? 12.121 -4.774 -8.273 1.00 88.31 293 ASP A O 1
ATOM 2311 N N . VAL A 1 294 ? 10.603 -4.333 -9.897 1.00 91.69 294 VAL A N 1
ATOM 2312 C CA . VAL A 1 294 ? 10.420 -2.908 -9.615 1.00 91.69 294 VAL A CA 1
ATOM 2313 C C . VAL A 1 294 ? 8.942 -2.526 -9.663 1.00 91.69 294 VAL A C 1
ATOM 2315 O O . VAL A 1 294 ? 8.217 -2.952 -10.556 1.00 91.69 294 VAL A O 1
ATOM 2318 N N . MET A 1 295 ? 8.512 -1.666 -8.741 1.00 93.88 295 MET A N 1
ATOM 2319 C CA . MET A 1 295 ? 7.258 -0.909 -8.800 1.00 93.88 295 MET A CA 1
ATOM 2320 C C . MET A 1 295 ? 7.589 0.587 -8.822 1.00 93.88 295 MET A C 1
ATOM 2322 O O . MET A 1 295 ? 8.370 1.046 -7.990 1.00 93.88 295 MET A O 1
ATOM 2326 N N . MET A 1 296 ? 7.038 1.361 -9.763 1.00 93.00 296 MET A N 1
ATOM 2327 C CA . MET A 1 296 ? 7.436 2.769 -9.921 1.00 93.00 296 MET A CA 1
ATOM 2328 C C . MET A 1 296 ? 6.391 3.668 -10.605 1.00 93.00 296 MET A C 1
ATOM 2330 O O . MET A 1 296 ? 5.772 3.286 -11.603 1.00 93.00 296 MET A O 1
ATOM 2334 N N . ASP A 1 297 ? 6.316 4.920 -10.141 1.00 92.06 297 ASP A N 1
ATOM 2335 C CA . ASP A 1 297 ? 5.763 6.070 -10.880 1.00 92.06 297 ASP A CA 1
ATOM 2336 C C . ASP A 1 297 ? 6.794 7.210 -10.859 1.00 92.06 297 ASP A C 1
ATOM 2338 O O . ASP A 1 297 ? 6.702 8.133 -10.045 1.00 92.06 297 ASP A O 1
ATOM 2342 N N . PRO A 1 298 ? 7.830 7.144 -11.713 1.00 88.50 298 PRO A N 1
ATOM 2343 C CA . PRO A 1 298 ? 8.987 8.018 -11.579 1.00 88.50 298 PRO A CA 1
ATOM 2344 C C . PRO A 1 298 ? 8.768 9.431 -12.141 1.00 88.50 298 PRO A C 1
ATOM 2346 O O . PRO A 1 298 ? 9.681 10.248 -12.075 1.00 88.50 298 PRO A O 1
ATOM 2349 N N . VAL A 1 299 ? 7.601 9.729 -12.728 1.00 85.19 299 VAL A N 1
ATOM 2350 C CA . VAL A 1 299 ? 7.345 11.024 -13.387 1.00 85.19 299 VAL A CA 1
ATOM 2351 C C . VAL A 1 299 ? 6.223 11.805 -12.721 1.00 85.19 299 VAL A C 1
ATOM 2353 O O . VAL A 1 299 ? 6.465 12.929 -12.295 1.00 85.19 299 VAL A O 1
ATOM 2356 N N . LYS A 1 300 ? 5.006 11.248 -12.635 1.00 86.94 300 LYS A N 1
ATOM 2357 C CA . LYS A 1 300 ? 3.886 11.956 -11.988 1.00 86.94 300 LYS A CA 1
ATOM 2358 C C . LYS A 1 300 ? 3.840 11.665 -10.488 1.00 86.94 300 LYS A C 1
ATOM 2360 O O . LYS A 1 300 ? 3.443 12.543 -9.735 1.00 86.94 300 LYS A O 1
ATOM 2365 N N . GLY A 1 301 ? 4.241 10.466 -10.067 1.00 90.62 301 GLY A N 1
ATOM 2366 C CA . GLY A 1 301 ? 4.112 10.045 -8.676 1.00 90.62 301 GLY A CA 1
ATOM 2367 C C . GLY A 1 301 ? 2.666 9.795 -8.242 1.00 90.62 301 GLY A C 1
ATOM 2368 O O . GLY A 1 301 ? 1.709 10.013 -9.000 1.00 90.62 301 GLY A O 1
ATOM 2369 N N . GLN A 1 302 ? 2.521 9.348 -6.997 1.00 91.44 302 GLN A N 1
ATOM 2370 C CA . GLN A 1 302 ? 1.224 9.114 -6.357 1.00 91.44 302 GLN A CA 1
ATOM 2371 C C . GLN A 1 302 ? 0.906 10.191 -5.331 1.00 91.44 302 GLN A C 1
ATOM 2373 O O . GLN A 1 302 ? 1.817 10.880 -4.870 1.00 91.44 302 GLN A O 1
ATOM 2378 N N . GLY A 1 303 ? -0.380 10.338 -5.012 1.00 92.19 303 GLY A N 1
ATOM 2379 C CA . GLY A 1 303 ? -0.830 11.228 -3.947 1.00 92.19 303 GLY A CA 1
ATOM 2380 C C . GLY A 1 303 ? -0.110 10.933 -2.630 1.00 92.19 303 GLY A C 1
ATOM 2381 O O . GLY A 1 303 ? 0.275 9.777 -2.412 1.00 92.19 303 GLY A O 1
ATOM 2382 N N . PRO A 1 304 ? 0.109 11.925 -1.748 1.00 93.25 304 PRO A N 1
ATOM 2383 C CA . PRO A 1 304 ? 0.737 11.694 -0.454 1.00 93.25 304 PRO A CA 1
ATOM 2384 C C . PRO A 1 304 ? 0.110 10.541 0.332 1.00 93.25 304 PRO A C 1
ATOM 2386 O O . PRO A 1 304 ? 0.858 9.758 0.912 1.00 93.25 304 PRO A O 1
ATOM 2389 N N . HIS A 1 305 ? -1.220 10.385 0.328 1.00 92.50 305 HIS A N 1
ATOM 2390 C CA . HIS A 1 305 ? -1.875 9.317 1.090 1.00 92.50 305 HIS A CA 1
ATOM 2391 C C . HIS A 1 305 ? -1.463 7.917 0.597 1.00 92.50 305 HIS A C 1
ATOM 2393 O O . HIS A 1 305 ? -0.918 7.137 1.380 1.00 92.50 305 HIS A O 1
ATOM 2399 N N . GLU A 1 306 ? -1.613 7.632 -0.701 1.00 93.12 306 GLU A N 1
ATOM 2400 C CA . GLU A 1 306 ? -1.172 6.385 -1.339 1.00 93.12 306 GLU A CA 1
ATOM 2401 C C . GLU A 1 306 ? 0.334 6.166 -1.143 1.00 93.12 306 GLU A C 1
ATOM 2403 O O . GLU A 1 306 ? 0.784 5.121 -0.671 1.00 93.12 306 GLU A O 1
ATOM 2408 N N . ALA A 1 307 ? 1.146 7.167 -1.499 1.00 95.50 307 ALA A N 1
ATOM 2409 C CA . ALA A 1 307 ? 2.597 7.059 -1.457 1.00 95.50 307 ALA A CA 1
ATOM 2410 C C . ALA A 1 307 ? 3.099 6.774 -0.035 1.00 95.50 307 ALA A C 1
ATOM 2412 O O . ALA A 1 307 ? 3.977 5.931 0.149 1.00 95.50 307 ALA A O 1
ATOM 2413 N N . LEU A 1 308 ? 2.534 7.417 0.989 1.00 97.25 308 LEU A N 1
ATOM 2414 C CA . LEU A 1 308 ? 2.903 7.153 2.377 1.00 97.25 308 LEU A CA 1
ATOM 2415 C C . LEU A 1 308 ? 2.546 5.729 2.806 1.00 97.25 308 LEU A C 1
ATOM 2417 O O . LEU A 1 308 ? 3.342 5.130 3.531 1.00 97.25 308 LEU A O 1
ATOM 2421 N N . ILE A 1 309 ? 1.428 5.160 2.346 1.00 97.88 309 ILE A N 1
ATOM 2422 C CA . ILE A 1 309 ? 1.090 3.756 2.618 1.00 97.88 309 ILE A CA 1
ATOM 2423 C C . ILE A 1 309 ? 2.141 2.842 1.972 1.00 97.88 309 ILE A C 1
ATOM 2425 O O . ILE A 1 309 ? 2.843 2.096 2.663 1.00 97.88 309 ILE A O 1
ATOM 2429 N N . TRP A 1 310 ? 2.305 2.933 0.651 1.00 96.81 310 TRP A N 1
ATOM 2430 C CA . TRP A 1 310 ? 3.133 1.996 -0.112 1.00 96.81 310 TRP A CA 1
ATOM 2431 C C . TRP A 1 310 ? 4.617 2.103 0.248 1.00 96.81 310 TRP A C 1
ATOM 2433 O O . TRP A 1 310 ? 5.286 1.088 0.440 1.00 96.81 310 TRP A O 1
ATOM 2443 N N . LEU A 1 311 ? 5.155 3.317 0.391 1.00 98.00 311 LEU A N 1
ATOM 2444 C CA . LEU A 1 311 ? 6.584 3.525 0.631 1.00 98.00 311 LEU A CA 1
ATOM 2445 C C . LEU A 1 311 ? 6.998 3.154 2.059 1.00 98.00 311 LEU A C 1
ATOM 2447 O O . LEU A 1 311 ? 8.086 2.599 2.237 1.00 98.00 311 LEU A O 1
ATOM 2451 N N . ASN A 1 312 ? 6.159 3.410 3.072 1.00 98.31 312 ASN A N 1
ATOM 2452 C CA . ASN A 1 312 ? 6.452 2.958 4.437 1.00 98.31 312 ASN A CA 1
ATOM 2453 C C . ASN A 1 312 ? 6.424 1.431 4.517 1.00 98.31 312 ASN A C 1
ATOM 2455 O O . ASN A 1 312 ? 7.365 0.828 5.035 1.00 98.31 312 ASN A O 1
ATOM 2459 N N . MET A 1 313 ? 5.397 0.806 3.938 1.00 98.25 313 MET A N 1
ATOM 2460 C CA . MET A 1 313 ? 5.284 -0.649 3.907 1.00 98.25 313 MET A CA 1
ATOM 2461 C C . MET A 1 313 ? 6.432 -1.305 3.125 1.00 98.25 313 MET A C 1
ATOM 2463 O O . MET A 1 313 ? 6.995 -2.299 3.580 1.00 98.25 313 MET A O 1
ATOM 2467 N N . ALA A 1 314 ? 6.852 -0.722 1.999 1.00 96.94 314 ALA A N 1
ATOM 2468 C CA . ALA A 1 314 ? 8.002 -1.196 1.233 1.00 96.94 314 ALA A CA 1
ATOM 2469 C C . ALA A 1 314 ? 9.322 -1.088 2.017 1.00 96.94 314 ALA A C 1
ATOM 2471 O O . ALA A 1 314 ? 10.099 -2.044 2.036 1.00 96.94 314 ALA A O 1
ATOM 2472 N N . LYS A 1 315 ? 9.570 0.036 2.708 1.00 96.38 315 LYS A N 1
ATOM 2473 C CA . LYS A 1 315 ? 10.757 0.186 3.570 1.00 96.38 315 LYS A CA 1
ATOM 2474 C C . LYS A 1 315 ? 10.753 -0.818 4.722 1.00 96.38 315 LYS A C 1
ATOM 2476 O O . LYS A 1 315 ? 11.787 -1.418 4.999 1.00 96.38 315 LYS A O 1
ATOM 2481 N N . ALA A 1 316 ? 9.604 -1.032 5.362 1.00 96.38 316 ALA A N 1
ATOM 2482 C CA . ALA A 1 316 ? 9.455 -2.009 6.440 1.00 96.38 316 ALA A CA 1
ATOM 2483 C C . ALA A 1 316 ? 9.651 -3.459 5.961 1.00 96.38 316 ALA A C 1
ATOM 2485 O O . ALA A 1 316 ? 10.154 -4.297 6.704 1.00 96.38 316 ALA A O 1
ATOM 2486 N N . ALA A 1 317 ? 9.321 -3.741 4.698 1.00 94.12 317 ALA A N 1
ATOM 2487 C CA . ALA A 1 317 ? 9.620 -5.003 4.025 1.00 94.12 317 ALA A CA 1
ATOM 2488 C C . ALA A 1 317 ? 11.110 -5.173 3.650 1.00 94.12 317 ALA A C 1
ATOM 2490 O O . ALA A 1 317 ? 11.491 -6.228 3.143 1.00 94.12 317 ALA A O 1
ATOM 2491 N N . GLY A 1 318 ? 11.958 -4.163 3.882 1.00 92.75 318 GLY A N 1
ATOM 2492 C CA . GLY A 1 318 ? 13.377 -4.180 3.516 1.00 92.75 318 GLY A CA 1
ATOM 2493 C C . GLY A 1 318 ? 13.646 -3.915 2.032 1.00 92.75 318 GLY A C 1
ATOM 2494 O O . GLY A 1 318 ? 14.754 -4.164 1.560 1.00 92.75 318 GLY A O 1
ATOM 2495 N N . LEU A 1 319 ? 12.655 -3.421 1.284 1.00 93.31 319 LEU A N 1
ATOM 2496 C CA . LEU A 1 319 ? 12.821 -3.065 -0.124 1.00 93.31 319 LEU A CA 1
ATOM 2497 C C . LEU A 1 319 ? 13.556 -1.726 -0.263 1.00 93.31 319 LEU A C 1
ATOM 2499 O O . LEU A 1 319 ? 13.487 -0.848 0.601 1.00 93.31 319 LEU A O 1
ATOM 2503 N N . THR A 1 320 ? 14.237 -1.543 -1.393 1.00 94.12 320 THR A N 1
ATOM 2504 C CA . THR A 1 320 ? 14.897 -0.273 -1.714 1.00 94.12 320 THR A CA 1
ATOM 2505 C C . THR A 1 320 ? 13.857 0.733 -2.188 1.00 94.12 320 THR A C 1
ATOM 2507 O O . THR A 1 320 ? 13.170 0.476 -3.174 1.00 94.12 320 THR A O 1
ATOM 2510 N N . VAL A 1 321 ? 13.771 1.884 -1.516 1.00 96.25 321 VAL A N 1
ATOM 2511 C CA . VAL A 1 321 ? 12.823 2.964 -1.832 1.00 96.25 321 VAL A CA 1
ATOM 2512 C C . VAL A 1 321 ? 13.573 4.267 -2.086 1.00 96.25 321 VAL A C 1
ATOM 2514 O O . VAL A 1 321 ? 14.228 4.795 -1.183 1.00 96.25 321 VAL A O 1
ATOM 2517 N N . THR A 1 322 ? 13.453 4.797 -3.299 1.00 96.56 322 THR A N 1
ATOM 2518 C CA . THR A 1 322 ? 14.199 5.972 -3.771 1.00 96.56 322 THR A CA 1
ATOM 2519 C C . THR A 1 322 ? 13.319 6.904 -4.599 1.00 96.56 322 THR A C 1
ATOM 2521 O O . THR A 1 322 ? 12.290 6.503 -5.146 1.00 96.56 322 THR A O 1
ATOM 2524 N N . SER A 1 323 ? 13.733 8.167 -4.701 1.00 95.12 323 SER A N 1
ATOM 2525 C CA . SER A 1 323 ? 13.222 9.090 -5.712 1.00 95.12 323 SER A CA 1
ATOM 2526 C C . SER A 1 323 ? 13.727 8.684 -7.108 1.00 95.12 323 SER A C 1
ATOM 2528 O O . SER A 1 323 ? 14.680 7.907 -7.222 1.00 95.12 323 SER A O 1
ATOM 2530 N N . PRO A 1 324 ? 13.188 9.262 -8.196 1.00 91.56 324 PRO A N 1
ATOM 2531 C CA . PRO A 1 324 ? 13.682 9.007 -9.553 1.00 91.56 324 PRO A CA 1
ATOM 2532 C C . PRO A 1 324 ? 15.150 9.403 -9.775 1.00 91.56 324 PRO A C 1
ATOM 2534 O O . PRO A 1 324 ? 15.759 8.986 -10.754 1.00 91.56 324 PRO A O 1
ATOM 2537 N N . GLN A 1 325 ? 15.717 10.220 -8.882 1.00 92.38 325 GLN A N 1
ATOM 2538 C CA . GLN A 1 325 ? 17.124 10.629 -8.892 1.00 92.38 325 GLN A CA 1
ATOM 2539 C C . GLN A 1 325 ? 18.009 9.717 -8.025 1.00 92.38 325 GLN A C 1
ATOM 2541 O O . GLN A 1 325 ? 19.205 9.962 -7.907 1.00 92.38 325 GLN A O 1
ATOM 2546 N N . GLY A 1 326 ? 17.435 8.686 -7.399 1.00 92.75 326 GLY A N 1
ATOM 2547 C CA . GLY A 1 326 ? 18.146 7.757 -6.521 1.00 92.75 326 GLY A CA 1
ATOM 2548 C C . GLY A 1 326 ? 18.327 8.246 -5.085 1.00 92.75 326 GLY A C 1
ATOM 2549 O O . GLY A 1 326 ? 19.000 7.578 -4.303 1.00 92.75 326 GLY A O 1
ATOM 2550 N N . PHE A 1 327 ? 17.735 9.382 -4.704 1.00 95.50 327 PHE A N 1
ATOM 2551 C CA . PHE A 1 327 ? 17.837 9.887 -3.334 1.00 95.50 327 PHE A CA 1
ATOM 2552 C C . PHE A 1 327 ? 16.834 9.192 -2.402 1.00 95.50 327 PHE A C 1
ATOM 2554 O O . PHE A 1 327 ? 15.725 8.862 -2.833 1.00 95.50 327 PHE A O 1
ATOM 2561 N N . PRO A 1 328 ? 17.170 8.987 -1.116 1.00 95.56 328 PRO A N 1
ATOM 2562 C CA . PRO A 1 328 ? 16.197 8.537 -0.128 1.00 95.56 328 PRO A CA 1
ATOM 2563 C C . PRO A 1 328 ? 15.031 9.527 -0.001 1.00 95.56 328 PRO A C 1
ATOM 2565 O O . PRO A 1 328 ? 15.247 10.734 0.077 1.00 95.56 328 PRO A O 1
ATOM 2568 N N . ILE A 1 329 ? 13.803 9.012 0.074 1.00 96.69 329 ILE A N 1
ATOM 2569 C CA . ILE A 1 329 ? 12.601 9.821 0.339 1.00 96.69 329 ILE A CA 1
ATOM 2570 C C . ILE A 1 329 ? 12.399 9.932 1.857 1.00 96.69 329 ILE A C 1
ATOM 2572 O O . ILE A 1 329 ? 12.333 8.903 2.545 1.00 96.69 329 ILE A O 1
ATOM 2576 N N . ASP A 1 330 ? 12.285 11.152 2.390 1.00 96.50 330 ASP A N 1
ATOM 2577 C CA . ASP A 1 330 ? 12.031 11.404 3.817 1.00 96.50 330 ASP A CA 1
ATOM 2578 C C . ASP A 1 330 ? 10.535 11.314 4.152 1.00 96.50 330 ASP A C 1
ATOM 2580 O O . ASP A 1 330 ? 9.835 12.313 4.300 1.00 96.50 330 ASP A O 1
ATOM 2584 N N . LEU A 1 331 ? 10.050 10.081 4.312 1.00 96.94 331 LEU A N 1
ATOM 2585 C CA . LEU A 1 331 ? 8.636 9.794 4.586 1.00 96.94 331 LEU A CA 1
ATOM 2586 C C . LEU A 1 331 ? 8.104 10.454 5.867 1.00 96.94 331 LEU A C 1
ATOM 2588 O O . LEU A 1 331 ? 6.903 10.692 5.961 1.00 96.94 331 LEU A O 1
ATOM 2592 N N . LYS A 1 332 ? 8.966 10.776 6.841 1.00 95.69 332 LYS A N 1
ATOM 2593 C CA . LYS A 1 332 ? 8.529 11.460 8.068 1.00 95.69 332 LYS A CA 1
ATOM 2594 C C . LYS A 1 332 ? 8.164 12.902 7.776 1.00 95.69 332 LYS A C 1
ATOM 2596 O O . LYS A 1 332 ? 7.158 13.404 8.275 1.00 95.69 332 LYS A O 1
ATOM 2601 N N . ASN A 1 333 ? 9.000 13.567 6.981 1.00 94.50 333 ASN A N 1
ATOM 2602 C CA . ASN A 1 333 ? 8.744 14.928 6.550 1.00 94.50 333 ASN A CA 1
ATOM 2603 C C . ASN A 1 333 ? 7.516 14.984 5.635 1.00 94.50 333 ASN A C 1
ATOM 2605 O O . ASN A 1 333 ? 6.657 15.833 5.850 1.00 94.50 333 ASN A O 1
ATOM 2609 N N . GLU A 1 334 ? 7.378 14.033 4.704 1.00 95.12 334 GLU A N 1
ATOM 2610 C CA . GLU A 1 334 ? 6.192 13.936 3.841 1.00 95.12 334 GLU A CA 1
ATOM 2611 C C . GLU A 1 334 ? 4.902 13.745 4.655 1.00 95.12 334 GLU A C 1
ATOM 2613 O O . GLU A 1 334 ? 3.946 14.498 4.485 1.00 95.12 334 GLU A O 1
ATOM 2618 N N . ALA A 1 335 ? 4.890 12.821 5.624 1.00 94.56 335 ALA A N 1
ATOM 2619 C CA . ALA A 1 335 ? 3.736 12.610 6.500 1.00 94.56 335 ALA A CA 1
ATOM 2620 C C . ALA A 1 335 ? 3.390 13.851 7.334 1.00 94.56 335 ALA A C 1
ATOM 2622 O O . ALA A 1 335 ? 2.218 14.190 7.507 1.00 94.56 335 ALA A O 1
ATOM 2623 N N . LYS A 1 336 ? 4.408 14.558 7.840 1.00 91.62 336 LYS A N 1
ATOM 2624 C CA . LYS A 1 336 ? 4.212 15.806 8.582 1.00 91.62 336 LYS A CA 1
ATOM 2625 C C . LYS A 1 336 ? 3.610 16.894 7.694 1.00 91.62 336 LYS A C 1
ATOM 2627 O O . LYS A 1 336 ? 2.658 17.541 8.121 1.00 91.62 336 LYS A O 1
ATOM 2632 N N . ASN A 1 337 ? 4.141 17.087 6.488 1.00 90.94 337 ASN A N 1
ATOM 2633 C CA . ASN A 1 337 ? 3.640 18.087 5.545 1.00 90.94 337 ASN A CA 1
ATOM 2634 C C . ASN A 1 337 ? 2.188 17.797 5.170 1.00 90.94 337 ASN A C 1
ATOM 2636 O O . ASN A 1 337 ? 1.341 18.676 5.317 1.00 90.94 337 ASN A O 1
ATOM 2640 N N . PHE A 1 338 ? 1.894 16.546 4.814 1.00 91.94 338 PHE A N 1
ATOM 2641 C CA . PHE A 1 338 ? 0.551 16.107 4.459 1.00 91.94 338 PHE A CA 1
ATOM 2642 C C . PHE A 1 338 ? -0.455 16.303 5.606 1.00 91.94 338 PHE A C 1
ATOM 2644 O O . PHE A 1 338 ? -1.550 16.835 5.413 1.00 91.94 338 PHE A O 1
ATOM 2651 N N . CYS A 1 339 ? -0.068 15.957 6.838 1.00 88.75 339 CYS A N 1
ATOM 2652 C CA . CYS A 1 339 ? -0.899 16.196 8.018 1.00 88.75 339 CYS A CA 1
ATOM 2653 C C . CYS A 1 339 ? -1.135 17.694 8.284 1.00 88.75 339 CYS A C 1
ATOM 2655 O O . CYS A 1 339 ? -2.228 18.074 8.700 1.00 88.75 339 CYS A O 1
ATOM 2657 N N . CYS A 1 340 ? -0.128 18.548 8.071 1.00 85.75 340 CYS A N 1
ATOM 2658 C CA . CYS A 1 340 ? -0.244 19.992 8.285 1.00 85.75 340 CYS A CA 1
ATOM 2659 C C . CYS A 1 340 ? -1.056 20.707 7.194 1.00 85.75 340 CYS A C 1
ATOM 2661 O O . CYS A 1 340 ? -1.730 21.687 7.506 1.00 85.75 340 CYS A O 1
ATOM 2663 N N . GLN A 1 341 ? -0.988 20.248 5.942 1.00 84.25 341 GLN A N 1
ATOM 2664 C CA . GLN A 1 341 ? -1.770 20.793 4.828 1.00 84.25 341 GLN A CA 1
ATOM 2665 C C . GLN A 1 341 ? -3.264 20.494 4.996 1.00 84.25 341 GLN A C 1
ATOM 2667 O O . GLN A 1 341 ? -4.100 21.356 4.736 1.00 84.25 341 GLN A O 1
ATOM 2672 N N . GLY A 1 342 ? -3.602 19.301 5.492 1.00 78.81 342 GLY A N 1
ATOM 2673 C CA . GLY A 1 342 ? -4.978 18.919 5.813 1.00 78.81 342 GLY A CA 1
ATOM 2674 C C . GLY A 1 342 ? -5.784 18.354 4.635 1.00 78.81 342 GLY A C 1
ATOM 2675 O O . GLY A 1 342 ? -6.843 17.772 4.869 1.00 78.81 342 GLY A O 1
ATOM 2676 N N . PHE A 1 343 ? -5.280 18.494 3.407 1.00 77.69 343 PHE A N 1
ATOM 2677 C CA . PHE A 1 343 ? -5.863 18.003 2.156 1.00 77.69 343 PHE A CA 1
ATOM 2678 C C . PHE A 1 343 ? -4.748 17.686 1.145 1.00 77.69 343 PHE A C 1
ATOM 2680 O O . PHE A 1 343 ? -3.597 18.066 1.358 1.00 77.69 343 PHE A O 1
ATOM 2687 N N . GLU A 1 344 ? -5.087 16.978 0.068 1.00 80.88 344 GLU A N 1
ATOM 2688 C CA . GLU A 1 344 ? -4.152 16.620 -1.003 1.00 80.88 344 GLU A CA 1
ATOM 2689 C C . GLU A 1 344 ? -4.244 17.587 -2.190 1.00 80.88 344 GLU A C 1
ATOM 2691 O O . GLU A 1 344 ? -5.338 17.898 -2.663 1.00 80.88 344 GLU A O 1
ATOM 2696 N N . GLU A 1 345 ? -3.094 18.011 -2.725 1.00 81.00 345 GLU A N 1
ATOM 2697 C CA . GLU A 1 345 ? -3.013 18.679 -4.022 1.00 81.00 345 GLU A CA 1
ATOM 2698 C C . GLU A 1 345 ? -2.154 17.884 -5.011 1.00 81.00 345 GLU A C 1
ATOM 2700 O O . GLU A 1 345 ? -1.164 17.242 -4.665 1.00 81.00 345 GLU A O 1
ATOM 2705 N N . ASP A 1 346 ? -2.474 18.003 -6.301 1.00 78.88 346 ASP A N 1
ATOM 2706 C CA . ASP A 1 346 ? -1.787 17.274 -7.377 1.00 78.88 346 ASP A CA 1
ATOM 2707 C C . ASP A 1 346 ? -0.275 17.600 -7.465 1.00 78.88 346 ASP A C 1
ATOM 2709 O O . ASP A 1 346 ? 0.495 16.829 -8.042 1.00 78.88 346 ASP A O 1
ATOM 2713 N N . ARG A 1 347 ? 0.161 18.734 -6.890 1.00 82.19 347 ARG A N 1
ATOM 2714 C CA . ARG A 1 347 ? 1.574 19.147 -6.793 1.00 82.19 347 ARG A CA 1
ATOM 2715 C C . ARG A 1 347 ? 2.356 18.438 -5.686 1.00 82.19 347 ARG A C 1
ATOM 2717 O O . ARG A 1 347 ? 3.581 18.435 -5.751 1.00 82.19 347 ARG A O 1
ATOM 2724 N N . ASP A 1 348 ? 1.666 17.865 -4.702 1.00 87.62 348 ASP A N 1
ATOM 2725 C CA . ASP A 1 348 ? 2.272 17.176 -3.556 1.00 87.62 348 ASP A CA 1
ATOM 2726 C C . ASP A 1 348 ? 2.555 15.700 -3.865 1.00 87.62 348 ASP A C 1
ATOM 2728 O O . ASP A 1 348 ? 3.021 14.947 -3.013 1.00 87.62 348 ASP A O 1
ATOM 2732 N N . ARG A 1 349 ? 2.278 15.262 -5.099 1.00 92.94 349 ARG A N 1
ATOM 2733 C CA . ARG A 1 349 ? 2.549 13.894 -5.523 1.00 92.94 349 ARG A CA 1
ATOM 2734 C C . ARG A 1 349 ? 4.019 13.547 -5.347 1.00 92.94 349 ARG A C 1
ATOM 2736 O O . ARG A 1 349 ? 4.904 14.328 -5.688 1.00 92.94 349 ARG A O 1
ATOM 2743 N N . ILE A 1 350 ? 4.262 12.323 -4.893 1.00 95.31 350 ILE A N 1
ATOM 2744 C CA . ILE A 1 350 ? 5.587 11.801 -4.572 1.00 95.31 350 ILE A CA 1
ATOM 2745 C C . ILE A 1 350 ? 5.993 10.814 -5.674 1.00 95.31 350 ILE A C 1
ATOM 2747 O O . ILE A 1 350 ? 5.442 9.710 -5.742 1.00 95.31 350 ILE A O 1
ATOM 2751 N N . PRO A 1 351 ? 6.934 11.168 -6.570 1.00 94.56 351 PRO A N 1
ATOM 2752 C CA . PRO A 1 351 ? 7.520 10.224 -7.512 1.00 94.56 351 PRO A CA 1
ATOM 2753 C C . PRO A 1 351 ? 8.442 9.248 -6.787 1.00 94.56 351 PRO A C 1
ATOM 2755 O O . PRO A 1 351 ? 9.233 9.647 -5.930 1.00 94.56 351 PRO A O 1
ATOM 2758 N N . TYR A 1 352 ? 8.388 7.972 -7.156 1.00 95.56 352 TYR A N 1
ATOM 2759 C CA . TYR A 1 352 ? 9.151 6.938 -6.460 1.00 95.56 352 TYR A CA 1
ATOM 2760 C C . TYR A 1 352 ? 9.553 5.771 -7.359 1.00 95.56 352 TYR A C 1
ATOM 2762 O O . TYR A 1 352 ? 8.952 5.512 -8.407 1.00 95.56 352 TYR A O 1
ATOM 2770 N N . ILE A 1 353 ? 10.548 5.030 -6.875 1.00 95.75 353 ILE A N 1
ATOM 2771 C CA . ILE A 1 353 ? 10.973 3.719 -7.358 1.00 95.75 353 ILE A CA 1
ATOM 2772 C C . ILE A 1 353 ? 11.108 2.800 -6.138 1.00 95.75 353 ILE A C 1
ATOM 2774 O O . ILE A 1 353 ? 11.848 3.097 -5.199 1.00 95.75 353 ILE A O 1
ATOM 2778 N N . ILE A 1 354 ? 10.404 1.670 -6.163 1.00 95.88 354 ILE A N 1
ATOM 2779 C CA . ILE A 1 354 ? 10.524 0.585 -5.188 1.00 95.88 354 ILE A CA 1
ATOM 2780 C C . ILE A 1 354 ? 11.162 -0.601 -5.904 1.00 95.88 354 ILE A C 1
ATOM 2782 O O . ILE A 1 354 ? 10.621 -1.086 -6.895 1.00 95.88 354 ILE A O 1
ATOM 2786 N N . GLY A 1 355 ? 12.300 -1.080 -5.412 1.00 92.12 355 GLY A N 1
ATOM 2787 C CA . GLY A 1 355 ? 13.025 -2.207 -5.996 1.00 92.12 355 GLY A CA 1
ATOM 2788 C C . GLY A 1 355 ? 13.360 -3.275 -4.962 1.00 92.12 355 GLY A C 1
ATOM 2789 O O . GLY A 1 355 ? 13.675 -2.961 -3.814 1.00 92.12 355 GLY A O 1
ATOM 2790 N N . LYS A 1 356 ? 13.329 -4.540 -5.383 1.00 86.06 356 LYS A N 1
ATOM 2791 C CA . LYS A 1 356 ? 13.793 -5.675 -4.565 1.00 86.06 356 LYS A CA 1
ATOM 2792 C C . LYS A 1 356 ? 15.299 -5.710 -4.367 1.00 86.06 356 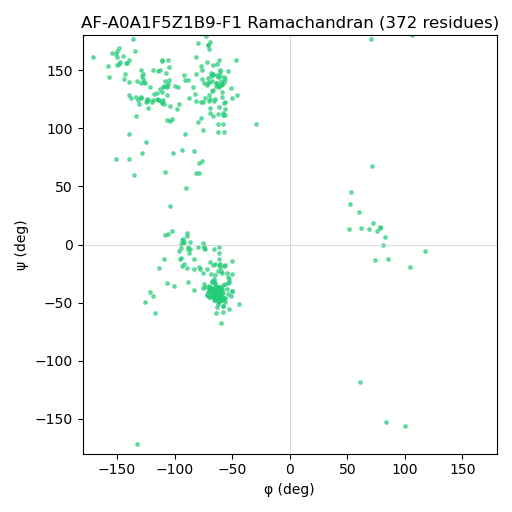LYS A C 1
ATOM 2794 O O . LYS A 1 356 ? 15.773 -6.084 -3.302 1.00 86.06 356 LYS A O 1
ATOM 2799 N N . ASP A 1 357 ? 16.027 -5.359 -5.419 1.00 85.56 357 ASP A N 1
ATOM 2800 C CA . ASP A 1 357 ? 17.481 -5.411 -5.471 1.00 85.56 357 ASP A CA 1
ATOM 2801 C C . ASP A 1 357 ? 18.025 -3.980 -5.629 1.00 85.56 357 ASP A C 1
ATOM 2803 O O . ASP A 1 357 ? 17.631 -3.282 -6.576 1.00 85.56 357 ASP A O 1
ATOM 2807 N N . PRO A 1 358 ? 18.922 -3.519 -4.737 1.00 86.88 358 PRO A N 1
ATOM 2808 C CA . PRO A 1 358 ? 19.591 -2.230 -4.885 1.00 86.88 358 PRO A CA 1
ATOM 2809 C C . PRO A 1 358 ? 20.300 -2.042 -6.236 1.00 86.88 358 PRO A C 1
ATOM 2811 O O . PRO A 1 358 ? 20.337 -0.922 -6.755 1.00 86.88 358 PRO A O 1
ATOM 2814 N N . ALA A 1 359 ? 20.845 -3.112 -6.828 1.00 86.00 359 ALA A N 1
ATOM 2815 C CA . ALA A 1 359 ? 21.498 -3.061 -8.134 1.00 86.00 359 ALA A CA 1
ATOM 2816 C C . ALA A 1 359 ? 20.493 -2.766 -9.256 1.00 86.00 359 ALA A C 1
ATOM 2818 O O . ALA A 1 359 ? 20.735 -1.880 -10.078 1.00 86.00 359 ALA A O 1
ATOM 2819 N N . VAL A 1 360 ? 19.328 -3.427 -9.239 1.00 86.06 360 VAL A N 1
ATOM 2820 C CA . VAL A 1 360 ? 18.238 -3.138 -10.185 1.00 86.06 360 VAL A CA 1
ATOM 2821 C C . VAL A 1 360 ? 17.760 -1.698 -10.005 1.00 86.06 360 VAL A C 1
ATOM 2823 O O . VAL A 1 360 ? 17.630 -0.972 -10.986 1.00 86.06 360 VAL A O 1
ATOM 2826 N N . ASN A 1 361 ? 17.569 -1.237 -8.765 1.00 88.81 361 ASN A N 1
ATOM 2827 C CA . ASN A 1 361 ? 17.134 0.137 -8.500 1.00 88.81 361 ASN A CA 1
ATOM 2828 C C . ASN A 1 361 ? 18.147 1.172 -9.048 1.00 88.81 361 ASN A C 1
ATOM 2830 O O . ASN A 1 361 ? 17.761 2.106 -9.751 1.00 88.81 361 ASN A O 1
ATOM 2834 N N . SER A 1 362 ? 19.449 0.942 -8.843 1.00 88.94 362 SER A N 1
ATOM 2835 C CA . SER A 1 362 ? 20.530 1.793 -9.374 1.00 88.94 362 SER A CA 1
ATOM 2836 C C . SER A 1 362 ? 20.548 1.839 -10.904 1.00 88.94 362 SER A C 1
ATOM 2838 O O . SER A 1 362 ? 20.756 2.901 -11.497 1.00 88.94 362 SER A O 1
ATOM 2840 N N . LEU A 1 363 ? 20.295 0.700 -11.551 1.00 88.69 363 LEU A N 1
ATOM 2841 C CA . LEU A 1 363 ? 20.188 0.596 -13.003 1.00 88.69 363 LEU A CA 1
ATOM 2842 C C . LEU A 1 363 ? 18.984 1.384 -13.547 1.00 88.69 363 LEU A C 1
ATOM 2844 O O . LEU A 1 363 ? 19.131 2.112 -14.534 1.00 88.69 363 LEU A O 1
ATOM 2848 N N . ILE A 1 364 ? 17.820 1.309 -12.888 1.00 90.12 364 ILE A N 1
ATOM 2849 C CA . ILE A 1 364 ? 16.636 2.101 -13.266 1.00 90.12 364 ILE A CA 1
ATOM 2850 C C . ILE A 1 364 ? 16.924 3.600 -13.141 1.00 90.12 364 ILE A C 1
ATOM 2852 O O . ILE A 1 364 ? 16.671 4.351 -14.083 1.00 90.12 364 ILE A O 1
ATOM 2856 N N . VAL A 1 365 ? 17.497 4.040 -12.017 1.00 90.62 365 VAL A N 1
ATOM 2857 C CA . VAL A 1 365 ? 17.852 5.452 -11.780 1.00 90.62 365 VAL A CA 1
ATOM 2858 C C . VAL A 1 365 ? 18.836 5.965 -12.837 1.00 90.62 365 VAL A C 1
ATOM 2860 O O . VAL A 1 365 ? 18.651 7.050 -13.399 1.00 90.62 365 VAL A O 1
ATOM 2863 N N . SER A 1 366 ? 19.863 5.172 -13.149 1.00 87.62 366 SER A N 1
ATOM 2864 C CA . SER A 1 366 ? 20.865 5.518 -14.165 1.00 87.62 366 SER A CA 1
ATOM 2865 C C . SER A 1 366 ? 20.225 5.653 -15.547 1.00 87.62 366 SER A C 1
ATOM 2867 O O . SER A 1 366 ? 20.471 6.622 -16.265 1.00 87.62 366 SER A O 1
ATOM 2869 N N . SER A 1 367 ? 19.329 4.727 -15.887 1.00 87.44 367 SER A N 1
ATOM 2870 C CA . SER A 1 367 ? 18.633 4.705 -17.176 1.00 87.44 367 SER A CA 1
ATOM 2871 C C . SER A 1 367 ? 17.641 5.859 -17.340 1.00 87.44 367 SER A C 1
ATOM 2873 O O . SER A 1 367 ? 17.552 6.435 -18.423 1.00 87.44 367 SER A O 1
ATOM 2875 N N . LEU A 1 368 ? 16.940 6.248 -16.269 1.00 86.50 368 LEU A N 1
ATOM 2876 C CA . LEU A 1 368 ? 16.072 7.433 -16.251 1.00 86.50 368 LEU A CA 1
ATOM 2877 C C . LEU A 1 368 ? 16.864 8.738 -16.400 1.00 86.50 368 LEU A C 1
ATOM 2879 O O . LEU A 1 368 ? 16.371 9.698 -16.991 1.00 86.50 368 LEU A O 1
ATOM 2883 N N . SER A 1 369 ? 18.087 8.782 -15.870 1.00 79.06 369 SER A N 1
ATOM 2884 C CA . SER A 1 369 ? 18.960 9.956 -15.963 1.00 79.06 369 SER A CA 1
ATOM 2885 C C . SER A 1 369 ? 19.570 10.108 -17.359 1.00 79.06 369 SER A C 1
ATOM 2887 O O . SER A 1 369 ? 19.657 11.225 -17.861 1.00 79.06 369 SER A O 1
ATOM 2889 N N . ALA A 1 370 ? 19.934 8.995 -18.003 1.00 69.62 370 ALA A N 1
ATOM 2890 C CA . ALA A 1 370 ? 20.503 8.969 -19.352 1.00 69.62 370 ALA A CA 1
ATOM 2891 C C . ALA A 1 370 ? 19.487 9.281 -20.466 1.00 69.62 370 ALA A C 1
ATOM 2893 O O . ALA A 1 370 ? 19.875 9.641 -21.573 1.00 69.62 370 ALA A O 1
ATOM 2894 N N . GLY A 1 371 ? 18.190 9.115 -20.196 1.00 59.06 371 GLY A N 1
ATOM 2895 C CA . GLY A 1 371 ? 17.125 9.318 -21.175 1.00 59.06 371 GLY A CA 1
ATOM 2896 C C . GLY A 1 371 ? 16.510 10.720 -21.205 1.00 59.06 371 GLY A C 1
ATOM 2897 O O . GLY A 1 371 ? 15.553 10.934 -21.950 1.00 59.06 371 GLY A O 1
ATOM 2898 N N . LYS A 1 372 ? 17.026 11.680 -20.425 1.00 54.31 372 LYS A N 1
ATOM 2899 C CA . LYS A 1 372 ? 16.625 13.087 -20.562 1.00 54.31 372 LYS A CA 1
ATOM 2900 C C . LYS A 1 372 ? 17.194 13.639 -21.878 1.00 54.31 372 LYS A C 1
ATOM 2902 O O . LYS A 1 372 ? 18.403 13.543 -22.064 1.00 54.31 372 LYS A O 1
ATOM 2907 N N . PRO A 1 373 ? 16.365 14.175 -22.791 1.00 45.41 373 PRO A N 1
ATOM 2908 C CA . PRO A 1 373 ? 16.884 14.868 -23.964 1.00 45.41 373 PRO A CA 1
ATOM 2909 C C . PRO A 1 373 ? 17.663 16.112 -23.515 1.00 45.41 373 PRO A C 1
ATOM 2911 O O . PRO A 1 373 ? 17.231 16.784 -22.574 1.00 45.41 373 PRO A O 1
ATOM 2914 N N . ASP A 1 374 ? 18.799 16.362 -24.171 1.00 41.41 374 ASP A N 1
ATOM 2915 C CA . ASP A 1 374 ? 19.600 17.588 -24.035 1.00 41.41 374 ASP A CA 1
ATOM 2916 C C . ASP A 1 374 ? 18.781 18.864 -24.295 1.00 41.41 374 ASP A C 1
ATOM 2918 O O . ASP A 1 374 ? 17.898 18.838 -25.193 1.00 41.41 374 ASP A O 1
#

Sequence (374 aa):
MGELISPPVAFTDRSIMVVPSLQSETDIRDQFDQAIRTASEFAEQFLLTSDNRKLLTVGTALAHVIRPDLRTPWQPDLSGWSMLHSRGGPENNTYKEIDYVGPEIFRRVFGNKLSNTAVYVEENERWTASDLENNPPPNPGRLIIWDPVDGSSCIGKYNMFGEERSNIASGMVVLDKNQQLEFGFIISLVDDRMMVFDGEKMRYIKYQEPAGFNPWSYQEISPPVTSANRSESAIRFATLERRLPILKTSGLLKSLNIPVDPDHFYPSMGGEALLTLAMGNKAGYPAGESLLDVMMDPVKGQGPHEALIWLNMAKAAGLTVTSPQGFPIDLKNEAKNFCCQGFEEDRDRIPYIIGKDPAVNSLIVSSLSAGKPD

Foldseek 3Di:
DDDDPDDDDPPPDPPPPPDPDPDDPVVVVVLLVVLLVQQLVVLVVDPADPVLSLVSSLQRSLLVSQQVQLAPVHDLDCVVVQQQDFPQDDPVDTDGNSQCSSVVSQCVSCVDWPPLEWEAEVVLLFIATSNSPHRHDDQRQKYKFKHNKPPSVQQSHADPQRHRDQLIWIWMFMAGSLRATQWIKIGRSHAQWMWIDRRQAIWTKRWDPDDDPRGIDIDTDDADDDDPDDQLQQAAEEEAPVCVVVCVLLQLCVVSVYDPHQSRYDNHAFRSVLSLQRRQDHPPDDPDGNRHFKYWDQPQAAWLSRCLRSQSSLVRSVWQKAHLQRHDDPSSVSVVVCVVVRGIDSVSGGGMMTGRDPVSVVSSSVSSVVSDDD

Secondary structure (DSSP, 8-state):
-----PPPP---------------HHHHHHHHHHHHHHHHHHHTTS---HHHHHHHHHHHHHHHHHHHHHSSSPPS--TT-GGGSEEE--TTS-EEGGGGHHHHHHHHHT-SPPTTEEEEEGGG-SEE-TTSSSPPPSS-SEEEEEEEEETGGGTT-B-TTS-B----EEEEEEEETTS-EEEEEEEESSSSEEEEE-SS-EEEEEEE--BTTBPPEEEEEPPPPP-S---GGG--EE--GGGHHHHHHTSHHHHTT--SSTTTEE---SHHHHHHHHH---TTS-TT----SEEEEEEEEE-HHHHHHHHHHHHHTT-EEE-TTSPBP-HHHHHHHHHHH-S--GGG-EEEEEESSHHHHHHHHHHHHHTS--

pLDDT: mean 79.89, std 18.15, range [22.58, 98.44]

Solvent-accessible surface area (backbone atoms only — not comparable to full-atom values): 20840 Å² total; per-residue (Å²): 141,77,86,79,82,72,78,83,78,80,88,82,73,83,74,77,75,77,72,78,67,88,61,58,80,67,53,57,50,54,50,51,55,52,28,40,51,55,22,37,62,53,30,66,79,47,92,53,56,76,66,58,26,52,52,48,10,38,58,46,16,42,29,63,66,47,20,82,78,55,31,78,85,61,67,95,70,61,89,81,43,67,49,69,39,73,75,48,70,54,96,90,56,63,40,32,46,54,55,50,50,38,60,54,47,40,40,67,77,34,73,60,67,56,76,52,25,27,28,33,39,61,96,67,59,34,60,10,17,48,69,72,73,48,73,40,50,91,80,41,50,28,41,34,39,33,38,57,50,39,50,64,89,30,63,97,36,65,46,99,84,73,46,75,37,74,60,29,10,25,31,34,31,29,25,38,70,79,47,43,78,44,35,33,40,32,36,34,35,47,49,60,37,35,39,40,34,65,57,85,51,59,44,38,36,40,47,43,78,63,57,92,91,42,67,69,48,73,44,80,49,79,56,65,80,81,71,94,78,71,57,72,64,68,58,15,36,22,27,48,65,90,45,47,68,56,43,57,65,33,26,33,35,66,71,43,64,47,71,96,45,78,89,30,45,43,72,34,56,64,44,37,37,50,49,23,39,62,54,20,52,59,91,98,53,82,86,90,54,71,68,38,45,33,41,46,39,61,78,70,32,36,52,56,68,59,38,54,30,54,53,52,54,38,48,61,64,69,33,42,60,23,30,49,85,60,45,78,68,62,62,40,58,51,53,50,50,49,63,71,66,45,50,86,54,88,85,60,30,46,38,28,37,38,16,72,43,66,67,59,42,52,50,51,28,51,28,46,61,71,23,58,80,132

Nearest PDB structures (foldseek):
  1vdw-assembly1_A  TM=7.199E-01  e=1.715E-08  Pyrococcus horikoshii
  8q7r-assembly1_A  TM=3.475E-01  e=6.409E+00  Homo sapiens

Mean predicted aligned error: 9.0 Å

Organism: NCBI:txid1798376